Protein AF-A0A9N8EI18-F1 (afdb_monomer)

Radius of gyration: 153.75 Å; Cα contacts (8 Å, |Δi|>4): 184; chains: 1; bounding box: 258×106×403 Å

Organism: NCBI:txid568900

Solvent-accessible surface area (backbone atoms only — not comparable to full-atom values): 23886 Å² total; per-residue (Å²): 141,67,72,71,60,58,58,53,54,54,53,50,50,52,50,51,49,54,53,46,52,51,51,50,51,51,50,49,53,52,49,50,53,52,49,50,53,49,50,53,53,48,52,55,48,48,54,53,47,50,52,49,51,54,50,49,52,53,48,51,52,51,52,48,53,50,52,52,53,50,51,52,50,51,50,51,51,50,52,49,53,52,51,52,51,52,51,50,55,52,50,51,50,51,49,55,51,49,52,51,51,50,52,52,52,49,53,55,51,50,54,53,48,52,53,50,51,53,54,49,50,55,50,50,53,54,48,51,54,51,52,54,52,51,53,54,50,50,53,51,54,48,53,52,51,52,54,50,53,52,52,51,51,52,51,52,52,52,52,54,51,52,53,51,52,52,52,53,52,52,52,52,50,52,53,50,51,53,51,50,51,52,51,51,53,51,51,53,49,53,53,50,53,50,52,53,49,52,52,51,51,52,53,51,50,54,51,53,52,52,52,51,51,54,50,51,52,50,51,52,50,52,51,51,56,49,52,51,52,51,50,53,49,51,54,50,52,51,52,51,52,50,50,51,52,53,49,48,54,49,50,53,50,48,51,51,50,49,51,48,50,51,50,48,48,56,50,47,52,49,52,48,50,55,49,50,54,52,49,53,55,48,53,55,52,51,54,52,50,53,55,50,54,53,56,54,54,55,50,56,52,52,54,53,55,51,52,53,54,48,54,54,48,52,59,51,47,56,56,47,51,61,58,44,55,75,52,52,80,78,60,72,92,80,91,82,90,83,61,78,73,92,78,77,80,64,82,56,74,69,81,91,81,90,80,83,78,62,72,50,78,45,82,45,71,44,96,64,67,43,97,52,49,41,54,69,50,77,42,83,72,49,75,41,76,64,91,93,61,71,67,44,80,45,80,45,82,37,79,61,38,32,51,27,30,32,45,33,46,39,46,41,84,83,31,69,59,54,35,54,32,67,50,61,44,48,36,81,64,66,97,88,119

Secondary structure (DSSP, 8-state):
--HHHHHHHHHHHHHHHHHHHHHHHHHHHHHHHHHHHHHHHHHHHHHHHHHHHHHHHHHHHHHHHHHHHHHHHHHHHHHHHHHHHHHHHHHHHHHHHHHHHHHHHHHHHHHHHHHHHHHHHHHHHHHHHHHHHHHHHHHHHHHHHHHHHHHHHHHHHHHHHHHHHHHHHHHHHHHHHHHHHHHHHHHHHHHHHHHHHHHHHHHHHHHHHHHHHHHHHHHHHHHHHHHHHHHHHHHHHHHHHHHHHHHHHHHHHHHHHHHHHHHHHHHHHHHHHHHHHHHHHHHHHHHHHHHHHHHHHHHHHHHHHHHHHHHHHHHHHHHHHHHHHHHHTT--------B---------PPPP--SS--EEEEEEE-SS--SSPPEEEEEEEEEEE-TTS--EEEEEEES--SSEEEEEEEEETT--EEEEEEEEEEEPPPTT-

pLDDT: mean 79.52, std 17.43, range [28.81, 98.19]

Nearest PDB structures (foldseek):
  4q56-assembly1_A  TM=9.337E-01  e=4.011E-04  Cornu aspersum
  2ccv-assembly1_A  TM=9.362E-01  e=4.235E-04  Helix pomatia
  5x4a-assembly1_D  TM=9.048E-01  e=3.408E-04  Sclerophytum lochmodes
  2cgy-assembly1_A  TM=9.229E-01  e=5.557E-04  Helix pomatia
  2ce6-assembly1_A  TM=8.379E-01  e=4.985E-04  Helix pomatia

InterPro domains:
  IPR019019 H-type lectin domain [PF09458] (362-427)
  IPR037221 H-type lectin domain superfamily [G3DSA:2.60.40.2080] (345-428)
  IPR037221 H-type lectin domain superfamily [SSF141086] (358-427)

Mean predicted aligned error: 21.29 Å

Foldseek 3Di:
DPVVVVVVVVVVVVVVVVVVVVVVVVVVVVVVVVVVVVVVVVVVVVVVVVVVVVVVVVVVVVVVVVVVVVVVVVVVVVVVVVVVVVVVVVVVVVVVVVVVVVVVVVVVVVVVVVVVVVVVVVVVVVVVVVVVVVVVVVVVVVVVVVVVVVVVVVVVVVVVVVVVVVVVVVVVVVVVVVVVVVVVVVVVVVVVVVVVVVVVVVVVVVVVVVVVVVVVVVVVVVVVVVVVVVVVVVVVVVVVVVVVVVVVVVVVVVVVVVVVVVVVVVVVVVVVVVVVVVVVVVVVVVVVVVVVVVVVVVVVVVVVVVVVVVVVVVVVVVVVVVVVVVVVVPDDDDDDDDDDDDDDWDWDFDDDDDDDKDKDKDKDFDPAFAPFQWDKDKDWDDWAADPDDDWDWDWDWAPRGRTTTIIMIITPDPHDTRTTTMDMTTTHDDPPD

Sequence (433 aa):
MEMASLAKENEDLKKQIHETDRHVTQRIAALTEMFENHITSLEETDDNAAVKIAALAKEHEGLKLQTDSLKEADCDITMEMASLATENEDLKKQIHETDRHVTQSIAALTEMFENHITSLEETDDNAAVKIAALAKEHEGLKLQTDSLKEADSDVTMEMASLAKENEDLKAQMINLQEAHHNATSKIASLAGENKDMKMLIWAADQNATSKLVALAVEFKKQIANLQEADHDATLKITALVQEDEDLKLWADSLKEADHNTTRKLASLARGYEDLKEKTTGLQEGEQSTIALIAALGEMDAELKDEVAANSEKVNTLYKEVESLTSRMDDSERTVATFNTCHTPGIQVGAHKNRGLYQKTDVTILFEHHYLAPPKVFLSLQTIDQHTYQRQSVALSALDIGTHGFTLRFSQFDNGLYYSATAAWIAFPVHPDS

Structure (mmCIF, N/CA/C/O backbone):
data_AF-A0A9N8EI18-F1
#
_entry.id   AF-A0A9N8EI18-F1
#
loop_
_atom_site.group_PDB
_atom_site.id
_atom_site.type_symbol
_atom_site.label_atom_id
_atom_site.label_alt_id
_atom_site.label_comp_id
_atom_site.label_asym_id
_atom_site.label_entity_id
_atom_site.label_seq_id
_atom_site.pdbx_PDB_ins_code
_atom_site.Cartn_x
_atom_site.Cartn_y
_atom_site.Cartn_z
_atom_site.occupancy
_atom_site.B_iso_or_equiv
_atom_site.auth_seq_id
_atom_site.auth_comp_id
_atom_site.auth_asym_id
_atom_site.auth_atom_id
_atom_site.pdbx_PDB_model_num
ATOM 1 N N . MET A 1 1 ? 112.324 36.890 -205.398 1.00 52.47 1 MET A N 1
ATOM 2 C CA . MET A 1 1 ? 112.318 37.841 -204.260 1.00 52.47 1 MET A CA 1
ATOM 3 C C . MET A 1 1 ? 111.458 37.281 -203.115 1.00 52.47 1 MET A C 1
ATOM 5 O O . MET A 1 1 ? 110.677 38.001 -202.521 1.00 52.47 1 MET A O 1
ATOM 9 N N . GLU A 1 2 ? 111.601 35.982 -202.815 1.00 56.06 2 GLU A N 1
ATOM 10 C CA . GLU A 1 2 ? 110.661 35.176 -202.003 1.00 56.06 2 GLU A CA 1
ATOM 11 C C . GLU A 1 2 ? 111.326 34.643 -200.709 1.00 56.06 2 GLU A C 1
ATOM 13 O O . GLU A 1 2 ? 110.670 34.373 -199.712 1.00 56.06 2 GLU A O 1
ATOM 18 N N . MET A 1 3 ? 112.665 34.623 -200.661 1.00 59.84 3 MET A N 1
ATOM 19 C CA . MET A 1 3 ? 113.461 34.178 -199.504 1.00 59.84 3 MET A CA 1
ATOM 20 C C . MET A 1 3 ? 113.521 35.187 -198.341 1.00 59.84 3 MET A C 1
ATOM 22 O O . MET A 1 3 ? 113.823 34.805 -197.216 1.00 59.84 3 MET A O 1
ATOM 26 N N . ALA A 1 4 ? 113.215 36.468 -198.575 1.00 59.19 4 ALA A N 1
ATOM 27 C CA . ALA A 1 4 ? 113.257 37.493 -197.525 1.00 59.19 4 ALA A CA 1
ATOM 28 C C . ALA A 1 4 ? 112.028 37.465 -196.590 1.00 59.19 4 ALA A C 1
ATOM 30 O O . ALA A 1 4 ? 112.107 37.956 -195.469 1.00 59.19 4 ALA A O 1
ATOM 31 N N . SER A 1 5 ? 110.909 36.867 -197.020 1.00 58.12 5 SER A N 1
ATOM 32 C CA . SER A 1 5 ? 109.686 36.768 -196.207 1.00 58.12 5 SER A CA 1
ATOM 33 C C . SER A 1 5 ? 109.785 35.662 -195.150 1.00 58.12 5 SER A C 1
ATOM 35 O O . SER A 1 5 ? 109.411 35.868 -194.000 1.00 58.12 5 SER A O 1
ATOM 37 N N . LEU A 1 6 ? 110.371 34.517 -195.513 1.00 61.34 6 LEU A N 1
ATOM 38 C CA . LEU A 1 6 ? 110.517 33.355 -194.626 1.00 61.34 6 LEU A CA 1
ATOM 39 C C . LEU A 1 6 ? 111.516 33.585 -193.483 1.00 61.34 6 LEU A C 1
ATOM 41 O O . LEU A 1 6 ? 111.346 33.041 -192.395 1.00 61.34 6 LEU A O 1
ATOM 45 N N . ALA A 1 7 ? 112.547 34.409 -193.696 1.00 61.28 7 ALA A N 1
ATOM 46 C CA . ALA A 1 7 ? 113.502 34.744 -192.640 1.00 61.28 7 ALA A CA 1
ATOM 47 C C . ALA A 1 7 ? 112.846 35.548 -191.504 1.00 61.28 7 ALA A C 1
ATOM 49 O O . ALA A 1 7 ? 113.135 35.305 -190.335 1.00 61.28 7 ALA A O 1
ATOM 50 N N . LYS A 1 8 ? 111.922 36.454 -191.848 1.00 62.19 8 LYS A N 1
ATOM 51 C CA . LYS A 1 8 ? 111.201 37.276 -190.871 1.00 62.19 8 LYS A CA 1
ATOM 52 C C . LYS A 1 8 ? 110.207 36.451 -190.048 1.00 62.19 8 LYS A C 1
ATOM 54 O O . LYS A 1 8 ? 110.133 36.613 -188.837 1.00 62.19 8 LYS A O 1
ATOM 59 N N . GLU A 1 9 ? 109.511 35.514 -190.685 1.00 60.66 9 GLU A N 1
ATOM 60 C CA . GLU A 1 9 ? 108.559 34.621 -190.011 1.00 60.66 9 GLU A CA 1
ATOM 61 C C . GLU A 1 9 ? 109.246 33.684 -188.995 1.00 60.66 9 GLU A C 1
ATOM 63 O O . GLU A 1 9 ? 108.724 33.429 -187.911 1.00 60.66 9 GLU A O 1
ATOM 68 N N . ASN A 1 10 ? 110.468 33.234 -189.292 1.00 65.56 10 ASN A N 1
ATOM 69 C CA . ASN A 1 10 ? 111.245 32.376 -188.392 1.00 65.56 10 ASN A CA 1
ATOM 70 C C . ASN A 1 10 ? 111.773 33.133 -187.154 1.00 65.56 10 ASN A C 1
ATOM 72 O O . ASN A 1 10 ? 111.939 32.563 -186.073 1.00 65.56 10 ASN A O 1
ATOM 76 N N . GLU A 1 11 ? 112.026 34.435 -187.299 1.00 67.12 11 GLU A N 1
ATOM 77 C CA . GLU A 1 11 ? 112.444 35.299 -186.194 1.00 67.12 11 GLU A CA 1
ATOM 78 C C . GLU A 1 11 ? 111.272 35.617 -185.247 1.00 67.12 11 GLU A C 1
ATOM 80 O O . GLU A 1 11 ? 111.435 35.564 -184.024 1.00 67.12 11 GLU A O 1
ATOM 85 N N . ASP A 1 12 ? 110.069 35.821 -185.792 1.00 66.25 12 ASP A N 1
ATOM 86 C CA . ASP A 1 12 ? 108.846 35.999 -185.000 1.00 66.25 12 ASP A CA 1
ATOM 87 C C . ASP A 1 12 ? 108.451 34.715 -184.242 1.00 66.25 12 ASP A C 1
ATOM 89 O O . ASP A 1 12 ? 108.084 34.781 -183.065 1.00 66.25 12 ASP A O 1
ATOM 93 N N . LEU A 1 13 ? 108.625 33.533 -184.848 1.00 69.56 13 LEU A N 1
ATOM 94 C CA . LEU A 1 13 ? 108.415 32.245 -184.170 1.00 69.56 13 LEU A CA 1
ATOM 95 C C . LEU A 1 13 ? 109.391 32.026 -183.007 1.00 69.56 13 LEU A C 1
ATOM 97 O O . LEU A 1 13 ? 108.979 31.575 -181.939 1.00 69.56 13 LEU A O 1
ATOM 101 N N . LYS A 1 14 ? 110.672 32.389 -183.159 1.00 68.56 14 LYS A N 1
ATOM 102 C CA . LYS A 1 14 ? 111.638 32.325 -182.046 1.00 68.56 14 LYS A CA 1
ATOM 103 C C . LYS A 1 14 ? 111.237 33.228 -180.885 1.00 68.56 14 LYS A C 1
ATOM 105 O O . LYS A 1 14 ? 111.360 32.817 -179.731 1.00 68.56 14 LYS A O 1
ATOM 110 N N . LYS A 1 15 ? 110.728 34.428 -181.178 1.00 67.44 15 LYS A N 1
ATOM 111 C CA . LYS A 1 15 ? 110.176 35.322 -180.154 1.00 67.44 15 LYS A CA 1
ATOM 112 C C . LYS A 1 15 ? 108.965 34.711 -179.461 1.00 67.44 15 LYS A C 1
ATOM 114 O O . LYS A 1 15 ? 108.916 34.740 -178.237 1.00 67.44 15 LYS A O 1
ATOM 119 N N . GLN A 1 16 ? 108.035 34.111 -180.205 1.00 68.50 16 GLN A N 1
ATOM 120 C CA . GLN A 1 16 ? 106.894 33.413 -179.605 1.00 68.50 16 GLN A CA 1
ATOM 121 C C . GLN A 1 16 ? 107.319 32.230 -178.731 1.00 68.50 16 GLN A C 1
ATOM 123 O O . GLN A 1 16 ? 106.742 32.041 -177.662 1.00 68.50 16 GLN A O 1
ATOM 128 N N . ILE A 1 17 ? 108.336 31.462 -179.132 1.00 68.31 17 ILE A N 1
ATOM 129 C CA . ILE A 1 17 ? 108.858 30.349 -178.328 1.00 68.31 17 ILE A CA 1
ATOM 130 C C . ILE A 1 17 ? 109.473 30.868 -177.027 1.00 68.31 17 ILE A C 1
ATOM 132 O O . ILE A 1 17 ? 109.128 30.360 -175.967 1.00 68.31 17 ILE A O 1
ATOM 136 N N . HIS A 1 18 ? 110.317 31.904 -177.075 1.00 70.25 18 HIS A N 1
ATOM 137 C CA . HIS A 1 18 ? 110.87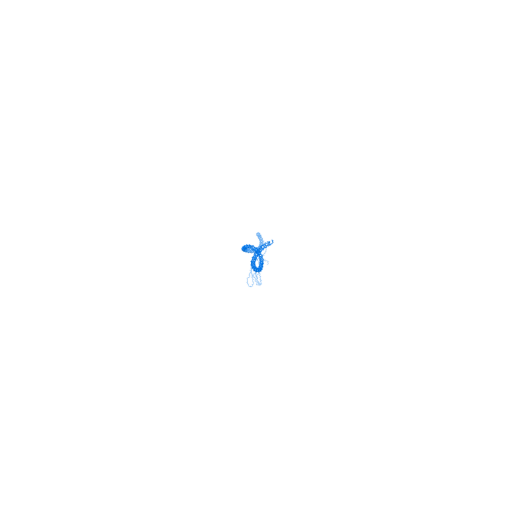9 32.506 -175.857 1.00 70.25 18 HIS A CA 1
ATOM 138 C C . HIS A 1 18 ? 109.806 33.101 -174.942 1.00 70.25 18 HIS A C 1
ATOM 140 O O . HIS A 1 18 ? 109.882 32.948 -173.725 1.00 70.25 18 HIS A O 1
ATOM 146 N N . GLU A 1 19 ? 108.783 33.735 -175.512 1.00 70.44 19 GLU A N 1
ATOM 147 C CA . GLU A 1 19 ? 107.669 34.280 -174.738 1.00 70.44 19 GLU A CA 1
ATOM 148 C C . GLU A 1 19 ? 106.834 33.163 -174.093 1.00 70.44 19 GLU A C 1
ATOM 150 O O . GLU A 1 19 ? 106.412 33.275 -172.940 1.00 70.44 19 GLU A O 1
ATOM 155 N N . THR A 1 20 ? 106.659 32.045 -174.801 1.00 72.69 20 THR A N 1
ATOM 156 C CA . THR A 1 20 ? 105.963 30.861 -174.287 1.00 72.69 20 THR A CA 1
ATOM 157 C C . THR A 1 20 ? 106.766 30.189 -173.177 1.00 72.69 20 THR A C 1
ATOM 159 O O . THR A 1 20 ? 106.198 29.900 -172.129 1.00 72.69 20 THR A O 1
ATOM 162 N N . ASP A 1 21 ? 108.078 30.013 -173.339 1.00 73.38 21 ASP A N 1
ATOM 163 C CA . ASP A 1 21 ? 108.954 29.442 -172.305 1.00 73.38 21 ASP A CA 1
ATOM 164 C C . ASP A 1 21 ? 108.992 30.321 -171.054 1.00 73.38 21 ASP A C 1
ATOM 166 O O . ASP A 1 21 ? 108.929 29.822 -169.928 1.00 73.38 21 ASP A O 1
ATOM 170 N N . ARG A 1 22 ? 109.008 31.647 -171.233 1.00 75.62 22 ARG A N 1
ATOM 171 C CA . ARG A 1 22 ? 108.892 32.607 -170.132 1.00 75.62 22 ARG A CA 1
ATOM 172 C C . ARG A 1 22 ? 107.564 32.433 -169.392 1.00 75.62 22 ARG A C 1
ATOM 174 O O . ARG A 1 22 ? 107.557 32.384 -168.163 1.00 75.62 22 ARG A O 1
ATOM 181 N N . HIS A 1 23 ? 106.454 32.285 -170.117 1.00 74.50 23 HIS A N 1
ATOM 182 C CA . HIS A 1 23 ? 105.137 32.039 -169.524 1.00 74.50 23 HIS A CA 1
ATOM 183 C C . HIS A 1 23 ? 105.023 30.670 -168.841 1.00 74.50 23 HIS A C 1
ATOM 185 O O . HIS A 1 23 ? 104.409 30.577 -167.778 1.00 74.50 23 HIS A O 1
ATOM 191 N N . VAL A 1 24 ? 105.612 29.616 -169.410 1.00 75.06 24 VAL A N 1
ATOM 192 C CA . VAL A 1 24 ? 105.650 28.276 -168.805 1.00 75.06 24 VAL A CA 1
ATOM 193 C C . VAL A 1 24 ? 106.490 28.300 -167.533 1.00 75.06 24 VAL A C 1
ATOM 195 O O . VAL A 1 24 ? 106.032 27.817 -166.504 1.00 75.06 24 VAL A O 1
ATOM 198 N N . THR A 1 25 ? 107.656 28.945 -167.564 1.00 74.25 25 THR A N 1
ATOM 199 C CA . THR A 1 25 ? 108.530 29.095 -166.392 1.00 74.25 25 THR A CA 1
ATOM 200 C C . THR A 1 25 ? 107.829 29.875 -165.279 1.00 74.25 25 THR A C 1
ATOM 202 O O . THR A 1 25 ? 107.842 29.447 -164.128 1.00 74.25 25 THR A O 1
ATOM 205 N N . GLN A 1 26 ? 107.138 30.972 -165.614 1.00 76.81 26 GLN A N 1
ATOM 206 C CA . GLN A 1 26 ? 106.331 31.724 -164.646 1.00 76.81 26 GLN A CA 1
ATOM 207 C C . GLN A 1 26 ? 105.159 30.900 -164.092 1.00 76.81 26 GLN A C 1
ATOM 209 O O . GLN A 1 26 ? 104.889 30.969 -162.897 1.00 76.81 26 GLN A O 1
ATOM 214 N N . ARG A 1 27 ? 104.481 30.089 -164.919 1.00 77.25 27 ARG A N 1
ATOM 215 C CA . ARG A 1 27 ? 103.408 29.192 -164.451 1.00 77.25 27 ARG A CA 1
ATOM 216 C C . ARG A 1 27 ? 103.930 28.085 -163.549 1.00 77.25 27 ARG A C 1
ATOM 218 O O . ARG A 1 27 ? 103.251 27.772 -162.582 1.00 77.25 27 ARG A O 1
ATOM 225 N N . ILE A 1 28 ? 105.092 27.505 -163.850 1.00 76.50 28 ILE A N 1
ATOM 226 C CA . ILE A 1 28 ? 105.723 26.493 -162.995 1.00 76.50 28 ILE A CA 1
ATOM 227 C C . ILE A 1 28 ? 106.097 27.119 -161.657 1.00 76.50 28 ILE A C 1
ATOM 229 O O . ILE A 1 28 ? 105.716 26.569 -160.638 1.00 76.50 28 ILE A O 1
ATOM 233 N N . ALA A 1 29 ? 106.749 28.286 -161.647 1.00 73.56 29 ALA A N 1
ATOM 234 C CA . ALA A 1 29 ? 107.087 28.978 -160.404 1.00 73.56 29 ALA A CA 1
ATOM 235 C C . ALA A 1 29 ? 105.838 29.288 -159.558 1.00 73.56 29 ALA A C 1
ATOM 237 O O . ALA A 1 29 ? 105.821 28.984 -158.371 1.00 73.56 29 ALA A O 1
ATOM 238 N N . ALA A 1 30 ? 104.767 29.792 -160.181 1.00 74.81 30 ALA A N 1
ATOM 239 C CA . ALA A 1 30 ? 103.502 30.047 -159.493 1.00 74.81 30 ALA A CA 1
ATOM 240 C C . ALA A 1 30 ? 102.826 28.759 -158.984 1.00 74.81 30 ALA A C 1
ATOM 242 O O . ALA A 1 30 ? 102.228 28.759 -157.913 1.00 74.81 30 ALA A O 1
ATOM 243 N N . LEU A 1 31 ? 102.915 27.652 -159.731 1.00 76.50 31 LEU A N 1
ATOM 244 C CA . LEU A 1 31 ? 102.426 26.343 -159.286 1.00 76.50 31 LEU A CA 1
ATOM 245 C C . LEU A 1 31 ? 103.245 25.808 -158.113 1.00 76.50 31 LEU A C 1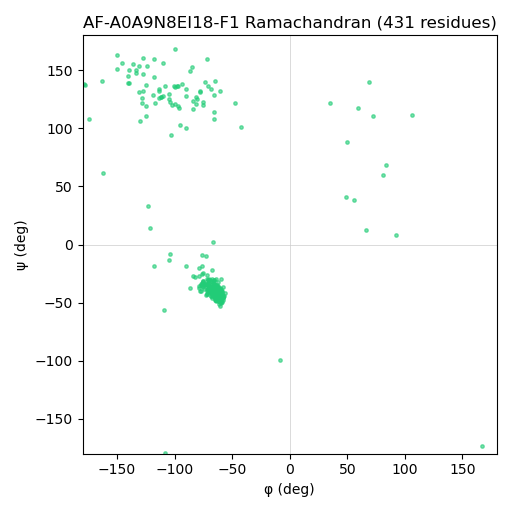
ATOM 247 O O . LEU A 1 31 ? 102.654 25.296 -157.170 1.00 76.50 31 LEU A O 1
ATOM 251 N N . THR A 1 32 ? 104.571 25.939 -158.154 1.00 76.88 32 THR A N 1
ATOM 252 C CA . THR A 1 32 ? 105.458 25.537 -157.059 1.00 76.88 32 THR A CA 1
ATOM 253 C C . THR A 1 32 ? 105.144 26.330 -155.799 1.00 76.88 32 THR A C 1
ATOM 255 O O . THR A 1 32 ? 104.912 25.723 -154.762 1.00 76.88 32 THR A O 1
ATOM 258 N N . GLU A 1 33 ? 105.027 27.655 -155.901 1.00 78.62 33 GLU A N 1
ATOM 259 C CA . GLU A 1 33 ? 104.658 28.515 -154.772 1.00 78.62 33 GLU A CA 1
ATOM 260 C C . GLU A 1 33 ? 103.260 28.171 -154.233 1.00 78.62 33 GLU A C 1
ATOM 262 O O . GLU A 1 33 ? 103.046 28.095 -153.026 1.00 78.62 33 GLU A O 1
ATOM 26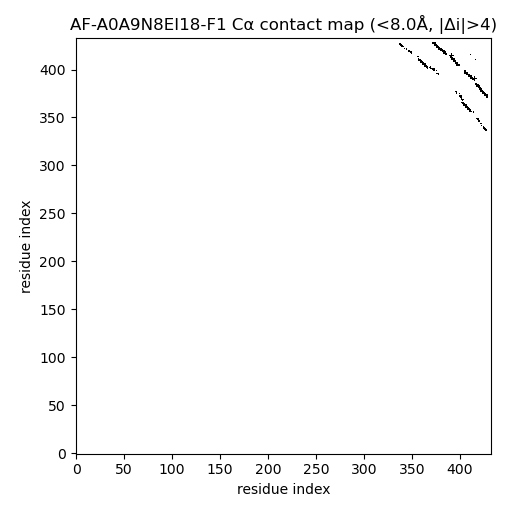7 N N . MET A 1 34 ? 102.297 27.888 -155.115 1.00 83.44 34 MET A N 1
ATOM 268 C CA . MET A 1 34 ? 100.963 27.448 -154.707 1.00 83.44 34 MET A CA 1
ATOM 269 C C . MET A 1 34 ? 100.994 26.087 -153.992 1.00 83.44 34 MET A C 1
ATOM 271 O O . MET A 1 34 ? 100.268 25.912 -153.018 1.00 83.44 34 MET A O 1
ATOM 275 N N . PHE A 1 35 ? 101.813 25.131 -154.444 1.00 80.75 35 PHE A N 1
ATOM 276 C CA . PHE A 1 35 ? 101.958 23.831 -153.783 1.00 80.75 35 PHE A CA 1
ATOM 277 C C . PHE A 1 35 ? 102.695 23.933 -152.453 1.00 80.75 35 PHE A C 1
ATOM 279 O O . PHE A 1 35 ? 102.251 23.303 -151.500 1.00 80.75 35 PHE A O 1
ATOM 286 N N . GLU A 1 36 ? 103.758 24.733 -152.363 1.00 77.94 36 GLU A N 1
ATOM 287 C CA . GLU A 1 36 ? 104.449 24.991 -151.097 1.00 77.94 36 GLU A CA 1
ATOM 288 C C . GLU A 1 36 ? 103.487 25.616 -150.091 1.00 77.94 36 GLU A C 1
ATOM 290 O O . GLU A 1 36 ? 103.308 25.050 -149.020 1.00 77.94 36 GLU A O 1
ATOM 295 N N . ASN A 1 37 ? 102.747 26.663 -150.474 1.00 75.94 37 ASN A N 1
ATOM 296 C CA . ASN A 1 37 ? 101.725 27.261 -149.611 1.00 75.94 37 ASN A CA 1
ATOM 297 C C . ASN A 1 37 ? 100.644 26.251 -149.183 1.00 75.94 37 ASN A C 1
ATOM 299 O O . ASN A 1 37 ? 100.164 26.298 -148.051 1.00 75.94 37 ASN A O 1
ATOM 303 N N . HIS A 1 38 ? 100.253 25.322 -150.062 1.00 80.00 38 HIS A N 1
ATOM 304 C CA . HIS A 1 38 ? 99.275 24.286 -149.722 1.00 80.00 38 HIS A CA 1
ATOM 305 C C . HIS A 1 38 ? 99.859 23.237 -148.764 1.00 80.00 38 HIS A C 1
ATOM 307 O O . HIS A 1 38 ? 99.156 22.802 -147.858 1.00 80.00 38 HIS A O 1
ATOM 313 N N . ILE A 1 39 ? 101.130 22.856 -148.931 1.00 80.25 39 ILE A N 1
ATOM 314 C CA . ILE A 1 39 ? 101.842 21.952 -148.017 1.00 80.25 39 ILE A CA 1
ATOM 315 C C . ILE A 1 39 ? 101.978 22.611 -146.646 1.00 80.25 39 ILE A C 1
ATOM 317 O O . ILE A 1 39 ? 101.595 21.993 -145.660 1.00 80.25 39 ILE A O 1
ATOM 321 N N . THR A 1 40 ? 102.411 23.873 -146.577 1.00 74.81 40 THR A N 1
ATOM 322 C CA . THR A 1 40 ? 102.530 24.592 -145.299 1.00 74.81 40 THR A CA 1
ATOM 323 C C . THR A 1 40 ? 101.168 24.734 -144.618 1.00 74.81 40 THR A C 1
ATOM 325 O O . THR A 1 40 ? 101.048 24.486 -143.424 1.00 74.81 40 THR A O 1
ATOM 328 N N . SER A 1 41 ? 100.107 25.036 -145.377 1.00 81.75 41 SER A N 1
ATOM 329 C CA . SER A 1 41 ? 98.742 25.060 -144.837 1.00 81.75 41 SER A CA 1
ATOM 330 C C . SER A 1 41 ? 98.280 23.686 -144.345 1.00 81.75 41 SER A C 1
ATOM 332 O O . SER A 1 41 ? 97.519 23.626 -143.383 1.00 81.75 41 SER A O 1
ATOM 334 N N . LEU A 1 42 ? 98.686 22.594 -144.998 1.00 80.94 42 LEU A N 1
ATOM 335 C CA . LEU A 1 42 ? 98.338 21.240 -144.573 1.00 80.94 42 LEU A CA 1
ATOM 336 C C . LEU A 1 42 ? 99.095 20.842 -143.303 1.00 80.94 42 LEU A C 1
ATOM 338 O O . LEU A 1 42 ? 98.473 20.308 -142.389 1.00 80.94 42 LEU A O 1
ATOM 342 N N . GLU A 1 43 ? 100.386 21.155 -143.210 1.00 80.25 43 GLU A N 1
ATOM 343 C CA . GLU A 1 43 ? 101.200 20.938 -142.008 1.00 80.25 43 GLU A CA 1
ATOM 344 C C . GLU A 1 43 ? 100.645 21.730 -140.818 1.00 80.25 43 GLU A C 1
ATOM 346 O O . GLU A 1 43 ? 100.419 21.156 -139.757 1.00 80.25 43 GLU A O 1
ATOM 351 N N . GLU A 1 44 ? 100.279 23.003 -141.009 1.00 78.75 44 GLU A N 1
ATOM 352 C CA . GLU A 1 44 ? 99.605 23.791 -139.968 1.00 78.75 44 GLU A CA 1
ATOM 353 C C . GLU A 1 44 ? 98.260 23.176 -139.550 1.00 78.75 44 GLU A C 1
ATOM 355 O O . GLU A 1 44 ? 97.892 23.210 -138.371 1.00 78.75 44 GLU A O 1
ATOM 360 N N . THR A 1 45 ? 97.499 22.599 -140.491 1.00 81.25 45 THR A N 1
ATOM 361 C CA . THR A 1 45 ? 96.244 21.914 -140.144 1.00 81.25 45 THR A CA 1
ATOM 362 C C . THR A 1 45 ? 96.467 20.597 -139.410 1.00 81.25 45 THR A C 1
ATOM 364 O O . THR A 1 45 ? 95.667 20.282 -138.526 1.00 81.25 45 THR A O 1
ATOM 367 N N . ASP A 1 46 ? 97.530 19.858 -139.728 1.00 84.62 46 ASP A N 1
ATOM 368 C CA . ASP A 1 46 ? 97.880 18.595 -139.073 1.00 84.62 46 ASP A CA 1
ATOM 369 C C . ASP A 1 46 ? 98.412 18.844 -137.657 1.00 84.62 46 ASP A C 1
ATOM 371 O O . ASP A 1 46 ? 97.929 18.239 -136.701 1.00 84.62 46 ASP A O 1
ATOM 375 N N . ASP A 1 47 ? 99.274 19.848 -137.481 1.00 83.06 47 ASP A N 1
ATOM 376 C CA . ASP A 1 47 ? 99.735 20.298 -136.166 1.00 83.06 47 ASP A CA 1
ATOM 377 C C . ASP A 1 47 ? 98.559 20.779 -135.300 1.00 83.06 47 ASP A C 1
ATOM 379 O O . ASP A 1 47 ? 98.437 20.418 -134.125 1.00 83.06 47 ASP A O 1
ATOM 383 N N . ASN A 1 48 ? 97.623 21.540 -135.877 1.00 85.19 48 ASN A N 1
ATOM 384 C CA . ASN A 1 48 ? 96.418 21.973 -135.168 1.00 85.19 48 ASN A CA 1
ATOM 385 C C . ASN A 1 48 ? 95.492 20.791 -134.817 1.00 85.19 48 ASN A C 1
ATOM 387 O O . ASN A 1 48 ? 94.879 20.770 -133.743 1.00 85.19 48 ASN A O 1
ATOM 391 N N . ALA A 1 49 ? 95.388 19.784 -135.690 1.00 84.38 49 ALA A N 1
ATOM 392 C CA . ALA A 1 49 ? 94.645 18.559 -135.410 1.00 84.38 49 ALA A CA 1
ATOM 393 C C . ALA A 1 49 ? 95.311 17.745 -134.292 1.00 84.38 49 ALA A C 1
ATOM 395 O O . ALA A 1 49 ? 94.622 17.315 -133.366 1.00 84.38 49 ALA A O 1
ATOM 396 N N . ALA A 1 50 ? 96.637 17.605 -134.311 1.00 84.69 50 ALA A N 1
ATOM 397 C CA . ALA A 1 50 ? 97.410 16.927 -133.278 1.00 84.69 50 ALA A CA 1
ATOM 398 C C . ALA A 1 50 ? 97.256 17.611 -131.910 1.00 84.69 50 ALA A C 1
ATOM 400 O O . ALA A 1 50 ? 96.997 16.937 -130.909 1.00 84.69 50 ALA A O 1
ATOM 401 N N . VAL A 1 51 ? 97.311 18.948 -131.862 1.00 86.75 51 VAL A N 1
ATOM 402 C CA . VAL A 1 51 ? 97.059 19.726 -130.636 1.00 86.75 51 VAL A CA 1
ATOM 403 C C . VAL A 1 51 ? 95.638 19.495 -130.113 1.00 86.75 51 VAL A C 1
ATOM 405 O O . VAL A 1 51 ? 95.456 19.276 -128.913 1.00 86.75 51 VAL A O 1
ATOM 408 N N . LYS A 1 52 ? 94.622 19.480 -130.987 1.00 89.31 52 LYS A N 1
ATOM 409 C CA . LYS A 1 52 ? 93.235 19.185 -130.585 1.00 89.31 52 LYS A CA 1
ATOM 410 C C . LYS A 1 52 ? 93.056 17.753 -130.094 1.00 89.31 52 LYS A C 1
ATOM 412 O O . LYS A 1 52 ? 92.373 17.550 -129.096 1.00 89.31 52 LYS A O 1
ATOM 417 N N . ILE A 1 53 ? 93.672 16.772 -130.750 1.00 88.88 53 ILE A N 1
ATOM 418 C CA . ILE A 1 53 ? 93.622 15.366 -130.327 1.00 88.88 53 ILE A CA 1
ATOM 419 C C . ILE A 1 53 ? 94.277 15.207 -128.953 1.00 88.88 53 ILE A C 1
ATOM 421 O O . ILE A 1 53 ? 93.704 14.561 -128.079 1.00 88.88 53 ILE A O 1
ATOM 425 N N . ALA A 1 54 ? 95.427 15.843 -128.720 1.00 85.94 54 ALA A N 1
ATOM 426 C CA . ALA A 1 54 ? 96.086 15.827 -127.418 1.00 85.94 54 ALA A CA 1
ATOM 427 C C . ALA A 1 54 ? 95.238 16.508 -126.326 1.00 85.94 54 ALA A C 1
ATOM 429 O O . ALA A 1 54 ? 95.144 15.995 -125.208 1.00 85.94 54 ALA A O 1
ATOM 430 N N . ALA A 1 55 ? 94.580 17.629 -126.644 1.00 87.44 55 ALA A N 1
ATOM 431 C CA . ALA A 1 55 ? 93.663 18.305 -125.727 1.00 87.44 55 ALA A CA 1
ATOM 432 C C . ALA A 1 55 ? 92.441 17.433 -125.383 1.00 87.44 55 ALA A C 1
ATOM 434 O O . ALA A 1 55 ? 92.115 17.283 -124.207 1.00 87.44 55 ALA A O 1
ATOM 435 N N . LEU A 1 56 ? 91.824 16.797 -126.384 1.00 89.88 56 LEU A N 1
ATOM 436 C CA . LEU A 1 56 ? 90.688 15.889 -126.203 1.00 89.88 56 LEU A CA 1
ATOM 437 C C . LEU A 1 56 ? 91.070 14.618 -125.440 1.00 89.88 56 LEU A C 1
ATOM 439 O O . LEU A 1 56 ? 90.300 14.155 -124.607 1.00 89.88 56 LEU A O 1
ATOM 443 N N . ALA A 1 57 ? 92.261 14.065 -125.668 1.00 89.50 57 ALA A N 1
ATOM 444 C CA . ALA A 1 57 ? 92.758 12.927 -124.898 1.00 89.50 57 ALA A CA 1
ATOM 445 C C . ALA A 1 57 ? 92.929 13.289 -123.414 1.00 89.50 57 ALA A C 1
ATOM 447 O O . ALA A 1 57 ? 92.575 12.504 -122.535 1.00 89.50 57 ALA A O 1
ATOM 448 N N . LYS A 1 58 ? 93.417 14.504 -123.128 1.00 89.56 58 LYS A N 1
ATOM 449 C CA . LYS A 1 58 ? 93.534 15.015 -121.759 1.00 89.56 58 LYS A CA 1
ATOM 450 C C . LYS A 1 58 ? 92.165 15.249 -121.111 1.00 89.56 58 LYS A C 1
ATOM 452 O O . LYS A 1 58 ? 91.998 14.939 -119.935 1.00 89.56 58 LYS A O 1
ATOM 457 N N . GLU A 1 59 ? 91.194 15.765 -121.861 1.00 91.00 59 GLU A N 1
ATOM 458 C CA . GLU A 1 59 ? 89.811 15.925 -121.397 1.00 91.00 59 GLU A CA 1
ATOM 459 C C . GLU A 1 59 ? 89.146 14.570 -121.129 1.00 91.00 59 GLU A C 1
ATOM 461 O O . GLU A 1 59 ? 88.553 14.382 -120.071 1.00 91.00 59 GLU A O 1
ATOM 466 N N . HIS A 1 60 ? 89.318 13.596 -122.026 1.00 92.06 60 HIS A N 1
ATOM 467 C CA . HIS A 1 60 ? 88.824 12.233 -121.847 1.00 92.06 60 HIS A CA 1
ATOM 468 C C . HIS A 1 60 ? 89.401 11.582 -120.586 1.00 92.06 60 HIS A C 1
ATOM 470 O O . HIS A 1 60 ? 88.659 10.963 -119.826 1.00 92.06 60 HIS A O 1
ATOM 476 N N . GLU A 1 61 ? 90.699 11.747 -120.317 1.00 91.00 61 GLU A N 1
ATOM 477 C CA . GLU A 1 61 ? 91.300 11.222 -119.087 1.00 91.00 61 GLU A CA 1
ATOM 478 C C . GLU A 1 61 ? 90.759 11.938 -117.837 1.00 91.00 61 GLU A C 1
ATOM 480 O O . GLU A 1 61 ? 90.484 11.292 -116.828 1.00 91.00 61 GLU A O 1
ATOM 485 N N . GLY A 1 62 ? 90.510 13.251 -117.913 1.00 91.94 62 GLY A N 1
ATOM 486 C CA . GLY A 1 62 ? 89.840 14.004 -116.847 1.00 91.94 62 GLY A CA 1
ATOM 487 C C . GLY A 1 62 ? 88.407 13.528 -116.579 1.00 91.94 62 GLY A C 1
ATOM 488 O O . GLY A 1 62 ? 88.034 13.311 -115.427 1.00 91.94 62 GLY A O 1
ATOM 489 N N . LEU A 1 63 ? 87.619 13.302 -117.634 1.00 92.88 63 LEU A N 1
ATOM 490 C CA . LEU A 1 63 ? 86.254 12.769 -117.545 1.00 92.88 63 LEU A CA 1
ATOM 491 C C . LEU A 1 63 ? 86.231 11.332 -117.021 1.00 92.88 63 LEU A C 1
ATOM 493 O O . LEU A 1 63 ? 85.333 10.959 -116.266 1.00 92.88 63 LEU A O 1
ATOM 497 N N . LYS A 1 64 ? 87.224 10.521 -117.385 1.00 93.00 64 LYS A N 1
ATOM 498 C CA . LYS A 1 64 ? 87.386 9.162 -116.871 1.00 93.00 64 LYS A CA 1
ATOM 499 C C . LYS A 1 64 ? 87.671 9.171 -115.371 1.00 93.00 64 LYS A C 1
ATOM 501 O O . LYS A 1 64 ? 86.982 8.476 -114.635 1.00 93.00 64 LYS A O 1
ATOM 506 N N . LEU A 1 65 ? 88.591 10.022 -114.910 1.00 90.81 65 LEU A N 1
ATOM 507 C CA . LEU A 1 65 ? 88.850 10.206 -113.478 1.00 90.81 65 LEU A CA 1
ATOM 508 C C . LEU A 1 65 ? 87.606 10.705 -112.726 1.00 90.81 65 LEU A C 1
ATOM 510 O O . LEU A 1 65 ? 87.313 10.209 -111.642 1.00 90.81 65 LEU A O 1
ATOM 514 N N . GLN A 1 66 ? 86.837 11.636 -113.305 1.00 92.81 66 GLN A N 1
ATOM 515 C CA . GLN A 1 66 ? 85.552 12.058 -112.730 1.00 92.81 66 GLN A CA 1
ATOM 516 C C . GLN A 1 66 ? 84.545 10.909 -112.667 1.00 92.81 66 GLN A C 1
ATOM 518 O O . GLN A 1 66 ? 83.850 10.759 -111.668 1.00 92.81 66 GLN A O 1
ATOM 523 N N . THR A 1 67 ? 84.476 10.083 -113.711 1.00 92.44 67 THR A N 1
ATOM 524 C CA . THR A 1 67 ? 83.585 8.919 -113.758 1.00 92.44 67 THR A CA 1
ATOM 525 C C . THR A 1 67 ? 83.955 7.897 -112.687 1.00 92.44 67 THR A C 1
ATOM 527 O O . THR A 1 67 ? 83.068 7.368 -112.022 1.00 92.44 67 THR A O 1
ATOM 530 N N . ASP A 1 68 ? 85.245 7.628 -112.496 1.00 91.88 68 ASP A N 1
ATOM 531 C CA . ASP A 1 68 ? 85.713 6.684 -111.482 1.00 91.88 68 ASP A CA 1
ATOM 532 C C . ASP A 1 68 ? 85.469 7.226 -110.063 1.00 91.88 68 ASP A C 1
ATOM 534 O O . ASP A 1 68 ? 84.945 6.498 -109.223 1.00 91.88 68 ASP A O 1
ATOM 538 N N . SER A 1 69 ? 85.708 8.521 -109.826 1.00 93.81 69 SER A N 1
ATOM 539 C CA . SER A 1 69 ? 85.376 9.177 -108.552 1.00 93.81 69 SER A CA 1
ATOM 540 C C . SER A 1 69 ? 83.869 9.185 -108.264 1.00 93.81 69 SER A C 1
ATOM 542 O O . SER A 1 69 ? 83.460 8.978 -107.124 1.00 93.81 69 SER A O 1
ATOM 544 N N . LEU A 1 70 ? 83.027 9.374 -109.285 1.00 93.81 70 LEU A N 1
ATOM 545 C CA . LEU A 1 70 ? 81.572 9.295 -109.135 1.00 93.81 70 LEU A CA 1
ATOM 546 C C . LEU A 1 70 ? 81.095 7.871 -108.837 1.00 93.81 70 LEU A C 1
ATOM 548 O O . LEU A 1 70 ? 80.168 7.709 -108.054 1.00 93.81 70 LEU A O 1
ATOM 552 N N . LYS A 1 71 ? 81.716 6.841 -109.424 1.00 94.06 71 LYS A N 1
ATOM 553 C CA . LYS A 1 71 ? 81.404 5.438 -109.099 1.00 94.06 71 LYS A CA 1
ATOM 554 C C . LYS A 1 71 ? 81.786 5.081 -107.670 1.00 94.06 71 LYS A C 1
ATOM 556 O O . LYS A 1 71 ? 81.061 4.332 -107.026 1.00 94.06 71 LYS A O 1
ATOM 561 N N . GLU A 1 72 ? 82.919 5.588 -107.195 1.00 93.44 72 GLU A N 1
ATOM 562 C CA . GLU A 1 72 ? 83.336 5.411 -105.805 1.00 93.44 72 GLU A CA 1
ATOM 563 C C . GLU A 1 72 ? 82.332 6.081 -104.860 1.00 93.44 72 GLU A C 1
ATOM 565 O O . GLU A 1 72 ? 81.799 5.419 -103.975 1.00 93.44 72 GLU A O 1
ATOM 570 N N . ALA A 1 73 ? 81.950 7.332 -105.140 1.00 94.06 73 ALA A N 1
ATOM 571 C CA . ALA A 1 73 ? 80.920 8.030 -104.375 1.00 94.06 73 ALA A CA 1
ATOM 572 C C . ALA A 1 73 ? 79.556 7.312 -104.408 1.00 94.06 73 ALA A C 1
ATOM 574 O O . ALA A 1 73 ? 78.883 7.234 -103.386 1.00 94.06 73 ALA A O 1
ATOM 575 N N . ASP A 1 74 ? 79.140 6.765 -105.554 1.00 94.38 74 ASP A N 1
ATOM 576 C CA . ASP A 1 74 ? 77.900 5.985 -105.678 1.00 94.38 74 ASP A CA 1
ATOM 577 C C . ASP A 1 74 ? 77.959 4.685 -104.860 1.00 94.38 74 ASP A C 1
ATOM 579 O O . ASP A 1 74 ? 76.981 4.303 -104.214 1.00 94.38 74 ASP A O 1
ATOM 583 N N . CYS A 1 75 ? 79.124 4.030 -104.818 1.00 93.00 75 CYS A N 1
ATOM 584 C CA . CYS A 1 75 ? 79.355 2.865 -103.970 1.00 93.00 75 CYS A CA 1
ATOM 585 C C . CYS A 1 75 ? 79.264 3.226 -102.480 1.00 93.00 75 CYS A C 1
ATOM 587 O O . CYS A 1 75 ? 78.578 2.525 -101.733 1.00 93.00 75 CYS A O 1
ATOM 589 N N . ASP A 1 76 ? 79.891 4.326 -102.059 1.00 94.94 76 ASP A N 1
ATOM 590 C CA . ASP A 1 76 ? 79.842 4.808 -100.674 1.00 94.94 76 ASP A CA 1
ATOM 591 C C . ASP A 1 76 ? 78.412 5.179 -100.262 1.00 94.94 76 ASP A C 1
ATOM 593 O O . ASP A 1 76 ? 77.916 4.709 -99.236 1.00 94.94 76 ASP A O 1
ATOM 597 N N . ILE A 1 77 ? 77.704 5.932 -101.110 1.00 95.81 77 ILE A N 1
ATOM 598 C CA . ILE A 1 77 ? 76.293 6.290 -100.913 1.00 95.81 77 ILE A CA 1
ATOM 599 C C . ILE A 1 77 ? 75.423 5.030 -100.827 1.00 95.81 77 ILE A C 1
ATOM 601 O O . ILE A 1 77 ? 74.521 4.945 -99.991 1.00 95.81 77 ILE A O 1
ATOM 605 N N . THR A 1 78 ? 75.688 4.027 -101.666 1.00 94.88 78 THR A N 1
ATOM 606 C CA . THR A 1 78 ? 74.956 2.754 -101.643 1.00 94.88 78 THR A CA 1
ATOM 607 C C . THR A 1 78 ? 75.193 1.998 -100.335 1.00 94.88 78 THR A C 1
ATOM 609 O O . THR A 1 78 ? 74.240 1.468 -99.757 1.00 94.88 78 THR A O 1
ATOM 612 N N . MET A 1 79 ? 76.431 1.961 -99.834 1.00 93.81 79 MET A N 1
ATOM 613 C CA . MET A 1 79 ? 76.744 1.341 -98.542 1.00 93.81 79 MET A CA 1
ATOM 614 C C . MET A 1 79 ? 76.098 2.094 -97.373 1.00 93.81 79 MET A C 1
ATOM 616 O O . MET A 1 79 ? 75.540 1.456 -96.478 1.00 93.81 79 MET A O 1
ATOM 620 N N . GLU A 1 80 ? 76.106 3.428 -97.394 1.00 95.62 80 GLU A N 1
ATOM 621 C CA . GLU A 1 80 ? 75.459 4.254 -96.371 1.00 95.62 80 GLU A CA 1
ATOM 622 C C . GLU A 1 80 ? 73.937 4.054 -96.371 1.00 95.62 80 GLU A C 1
ATOM 624 O O . GLU A 1 80 ? 73.347 3.814 -95.318 1.00 95.62 80 GLU A O 1
ATOM 629 N N . MET A 1 81 ? 73.295 4.031 -97.545 1.00 95.06 81 MET A N 1
ATOM 630 C CA . MET A 1 81 ? 71.865 3.725 -97.665 1.00 95.06 81 MET A CA 1
ATOM 631 C C . MET A 1 81 ? 71.522 2.325 -97.148 1.00 95.06 81 MET A C 1
ATOM 633 O O . MET A 1 81 ? 70.498 2.157 -96.485 1.00 95.06 81 MET A O 1
ATOM 637 N N . ALA A 1 82 ? 72.363 1.322 -97.416 1.00 93.56 82 ALA A N 1
ATOM 638 C CA . ALA A 1 82 ? 72.168 -0.024 -96.884 1.00 93.56 82 ALA A CA 1
ATOM 639 C C . ALA A 1 82 ? 72.289 -0.049 -95.350 1.00 93.56 82 ALA A C 1
ATOM 641 O O . ALA A 1 82 ? 71.438 -0.640 -94.684 1.00 93.56 82 ALA A O 1
ATOM 642 N N . SER A 1 83 ? 73.286 0.645 -94.789 1.00 95.38 83 SER A N 1
ATOM 643 C CA . SER A 1 83 ? 73.455 0.794 -93.338 1.00 95.38 83 SER A CA 1
ATOM 644 C C . SER A 1 83 ? 72.247 1.490 -92.700 1.00 95.38 83 SER A C 1
ATOM 646 O O . SER A 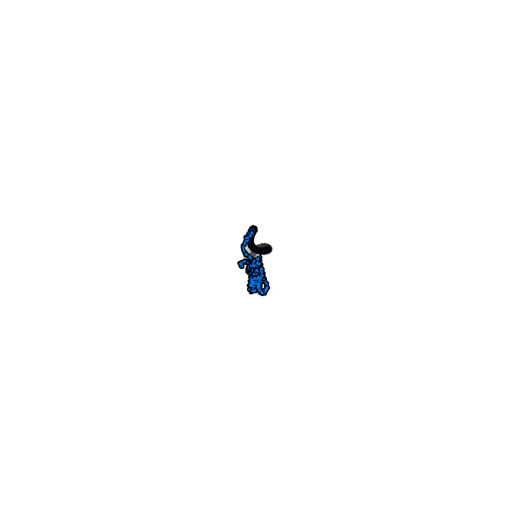1 83 ? 71.666 0.977 -91.743 1.00 95.38 83 SER A O 1
ATOM 648 N N . LEU A 1 84 ? 71.793 2.606 -93.275 1.00 96.19 84 LEU A N 1
ATOM 649 C CA . LEU A 1 84 ? 70.612 3.337 -92.810 1.00 96.19 84 LEU A CA 1
ATOM 650 C C . LEU A 1 84 ? 69.328 2.507 -92.936 1.00 96.19 84 LEU A C 1
ATOM 652 O O . LEU A 1 84 ? 68.442 2.600 -92.088 1.00 96.19 84 LEU A O 1
ATOM 656 N N . ALA A 1 85 ? 69.199 1.678 -93.973 1.00 95.06 85 ALA A N 1
ATOM 657 C CA . ALA A 1 85 ? 68.070 0.762 -94.106 1.00 95.06 85 ALA A CA 1
ATOM 658 C C . ALA A 1 85 ? 68.073 -0.292 -92.988 1.00 95.06 85 ALA A C 1
ATOM 660 O O . ALA A 1 85 ? 67.023 -0.554 -92.400 1.00 95.06 85 ALA A O 1
ATOM 661 N N . THR A 1 86 ? 69.241 -0.852 -92.655 1.00 95.06 86 THR A N 1
ATOM 662 C CA . THR A 1 86 ? 69.361 -1.797 -91.534 1.00 95.06 86 THR A CA 1
ATOM 663 C C . THR A 1 86 ? 69.064 -1.140 -90.188 1.00 95.06 86 THR A C 1
ATOM 665 O O . THR A 1 86 ? 68.290 -1.691 -89.408 1.00 95.06 86 THR A O 1
ATOM 668 N N . GLU A 1 87 ? 69.576 0.070 -89.950 1.00 96.25 87 GLU A N 1
ATOM 669 C CA . GLU A 1 87 ? 69.307 0.832 -88.728 1.00 96.25 87 GLU A CA 1
ATOM 670 C C . GLU A 1 87 ? 67.813 1.160 -88.585 1.00 96.25 87 GLU A C 1
ATOM 672 O O . GLU A 1 87 ? 67.236 0.972 -87.516 1.00 96.25 87 GLU A O 1
ATOM 677 N N . ASN A 1 88 ? 67.145 1.556 -89.674 1.00 94.94 88 ASN A N 1
ATOM 678 C CA . ASN A 1 88 ? 65.703 1.809 -89.672 1.00 94.94 88 ASN A CA 1
ATOM 679 C C . ASN A 1 88 ? 64.875 0.560 -89.343 1.00 94.94 88 ASN A C 1
ATOM 681 O O . ASN A 1 88 ? 63.878 0.658 -88.626 1.00 94.94 88 ASN A O 1
ATOM 685 N N . GLU A 1 89 ? 65.253 -0.611 -89.856 1.00 95.88 89 GLU A N 1
ATOM 686 C CA . GLU A 1 89 ? 64.560 -1.860 -89.526 1.00 95.88 89 GLU A CA 1
ATOM 687 C C . GLU A 1 89 ? 64.749 -2.253 -88.056 1.00 95.88 89 GLU A C 1
ATOM 689 O O . GLU A 1 89 ? 63.801 -2.708 -87.411 1.00 95.88 89 GLU A O 1
ATOM 694 N N . ASP A 1 90 ? 65.931 -2.027 -87.486 1.00 96.06 90 ASP A N 1
ATOM 695 C CA . ASP A 1 90 ? 66.164 -2.285 -86.065 1.00 96.06 90 ASP A CA 1
ATOM 696 C C . ASP A 1 90 ? 65.448 -1.269 -85.163 1.00 96.06 90 ASP A C 1
ATOM 698 O O . ASP A 1 90 ? 64.845 -1.667 -84.162 1.00 96.06 90 ASP A O 1
ATOM 702 N N . LEU A 1 91 ? 65.398 0.012 -85.546 1.00 96.62 91 LEU A N 1
ATOM 703 C CA . LEU A 1 91 ? 64.596 1.027 -84.855 1.00 96.62 91 LEU A CA 1
ATOM 704 C C . LEU A 1 91 ? 63.101 0.683 -84.876 1.00 96.62 91 LEU A C 1
ATOM 706 O O . LEU A 1 91 ? 62.442 0.769 -83.840 1.00 96.62 91 LEU A O 1
ATOM 710 N N . LYS A 1 92 ? 62.558 0.217 -86.010 1.00 96.31 92 LYS A N 1
ATOM 711 C CA . LYS A 1 92 ? 61.161 -0.254 -86.083 1.00 96.31 92 LYS A CA 1
ATOM 712 C C . LYS A 1 92 ? 60.892 -1.399 -85.110 1.00 96.31 92 LYS A C 1
ATOM 714 O O . LYS A 1 92 ? 59.869 -1.384 -84.425 1.00 96.31 92 LYS A O 1
ATOM 719 N N . LYS A 1 93 ? 61.799 -2.379 -85.012 1.00 95.31 93 LYS A N 1
ATOM 720 C CA . LYS A 1 93 ? 61.665 -3.478 -84.039 1.00 95.31 93 LYS A CA 1
ATOM 721 C C . LYS A 1 93 ? 61.678 -2.959 -82.603 1.00 95.31 93 LYS A C 1
ATOM 723 O O . LYS A 1 93 ? 60.844 -3.387 -81.811 1.00 95.31 93 LYS A O 1
ATOM 728 N N . GLN A 1 94 ? 62.581 -2.033 -82.271 1.00 96.31 94 GLN A N 1
ATOM 729 C CA . GLN A 1 94 ? 62.647 -1.433 -80.933 1.00 96.31 94 GLN A CA 1
ATOM 730 C C . GLN A 1 94 ? 61.372 -0.656 -80.582 1.00 96.31 94 GLN A C 1
ATOM 732 O O . GLN A 1 94 ? 60.888 -0.767 -79.455 1.00 96.31 94 GLN A O 1
ATOM 737 N N . ILE A 1 95 ? 60.801 0.081 -81.540 1.00 95.94 95 ILE A N 1
ATOM 738 C CA . ILE A 1 95 ? 59.518 0.776 -81.369 1.00 95.94 95 ILE A CA 1
ATOM 739 C C . ILE A 1 95 ? 58.407 -0.236 -81.088 1.00 95.94 95 ILE A C 1
ATOM 741 O O . ILE A 1 95 ? 57.721 -0.109 -80.080 1.00 95.94 95 ILE A O 1
ATOM 745 N N . HIS A 1 96 ? 58.272 -1.283 -81.908 1.00 95.62 96 HIS A N 1
ATOM 746 C CA . HIS A 1 96 ? 57.242 -2.305 -81.701 1.00 95.62 96 HIS A CA 1
ATOM 747 C C . HIS A 1 96 ? 57.371 -3.027 -80.358 1.00 95.62 96 HIS A C 1
ATOM 749 O O . HIS A 1 96 ? 56.366 -3.307 -79.706 1.00 95.62 96 HIS A O 1
ATOM 755 N N . GLU A 1 97 ? 58.596 -3.312 -79.927 1.00 96.31 97 GLU A N 1
ATOM 756 C CA . GLU A 1 97 ? 58.850 -3.945 -78.638 1.00 96.31 97 GLU A CA 1
ATOM 757 C C . GLU A 1 97 ? 58.506 -3.010 -77.472 1.00 96.31 97 GLU A C 1
ATOM 759 O O . GLU A 1 97 ? 57.872 -3.425 -76.499 1.00 96.31 97 GLU A O 1
ATOM 764 N N . THR A 1 98 ? 58.848 -1.726 -77.598 1.00 96.12 98 THR A N 1
ATOM 765 C CA . THR A 1 98 ? 58.485 -0.694 -76.622 1.00 96.12 98 THR A CA 1
ATOM 766 C C . THR A 1 98 ? 56.969 -0.529 -76.541 1.00 96.12 98 THR A C 1
ATOM 768 O O . THR A 1 98 ? 56.416 -0.583 -75.446 1.00 96.12 98 THR A O 1
ATOM 771 N N . ASP A 1 99 ? 56.277 -0.423 -77.676 1.00 97.19 99 ASP A N 1
ATOM 772 C CA . ASP A 1 99 ? 54.815 -0.322 -77.738 1.00 97.19 99 ASP A CA 1
ATOM 773 C C . ASP A 1 99 ? 54.143 -1.538 -77.102 1.00 97.19 99 ASP A C 1
ATOM 775 O O . ASP A 1 99 ? 53.187 -1.404 -76.332 1.00 97.19 99 ASP A O 1
ATOM 779 N N . ARG A 1 100 ? 54.671 -2.738 -77.365 1.00 96.00 100 ARG A N 1
ATOM 780 C CA . ARG A 1 100 ? 54.196 -3.975 -76.745 1.00 96.00 100 ARG A CA 1
ATOM 781 C C . ARG A 1 100 ? 54.363 -3.928 -75.225 1.00 96.00 100 ARG A C 1
ATOM 783 O O . ARG A 1 100 ? 53.418 -4.247 -74.504 1.00 96.00 100 ARG A O 1
ATOM 790 N N . HIS A 1 101 ? 55.530 -3.515 -74.730 1.00 95.94 101 HIS A N 1
ATOM 791 C CA . HIS A 1 101 ? 55.798 -3.393 -73.295 1.00 95.94 101 HIS A CA 1
ATOM 792 C C . HIS A 1 101 ? 54.944 -2.325 -72.610 1.00 95.94 101 HIS A C 1
ATOM 794 O O . HIS A 1 101 ? 54.443 -2.563 -71.507 1.00 95.94 101 HIS A O 1
ATOM 800 N N . VAL A 1 102 ? 54.737 -1.179 -73.261 1.00 96.38 102 VAL A N 1
ATOM 801 C CA . VAL A 1 102 ? 53.864 -0.108 -72.768 1.00 96.38 102 VAL A CA 1
ATOM 802 C C . VAL A 1 102 ? 52.423 -0.604 -72.712 1.00 96.38 102 VAL A C 1
ATOM 804 O O . VAL A 1 102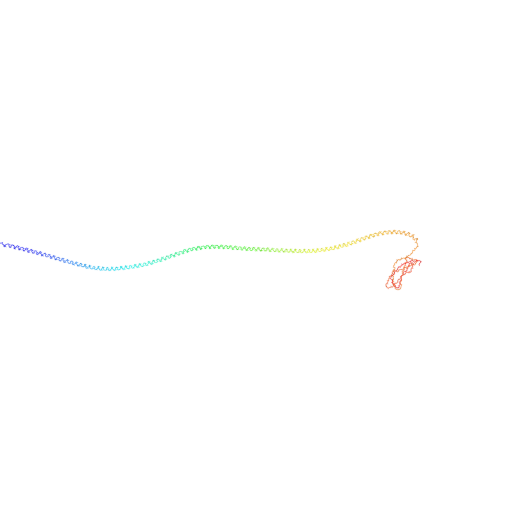 ? 51.777 -0.469 -71.678 1.00 96.38 102 VAL A O 1
ATOM 807 N N . THR A 1 103 ? 51.943 -1.267 -73.765 1.00 95.75 103 THR A N 1
ATOM 808 C CA . THR A 1 103 ? 50.582 -1.823 -73.820 1.00 95.75 103 THR A CA 1
ATOM 809 C C . THR A 1 103 ? 50.351 -2.857 -72.718 1.00 95.75 103 THR A C 1
ATOM 811 O O . THR A 1 103 ? 49.336 -2.806 -72.028 1.00 95.75 103 THR A O 1
ATOM 814 N N . GLN A 1 104 ? 51.305 -3.768 -72.502 1.00 95.88 104 GLN A N 1
ATOM 815 C CA . GLN A 1 104 ? 51.221 -4.764 -71.429 1.00 95.88 104 GLN A CA 1
ATOM 816 C C . GLN A 1 104 ? 51.242 -4.122 -70.037 1.00 95.88 104 GLN A C 1
ATOM 818 O O . GLN A 1 104 ? 50.459 -4.511 -69.175 1.00 95.88 104 GLN A O 1
ATOM 823 N N . SER A 1 105 ? 52.102 -3.121 -69.827 1.00 96.38 105 SER A N 1
ATOM 824 C CA . SER A 1 105 ? 52.173 -2.381 -68.559 1.00 96.38 105 SER A CA 1
ATOM 825 C C . SER A 1 105 ? 50.877 -1.626 -68.267 1.00 96.38 105 SER A C 1
ATOM 827 O O . SER A 1 105 ? 50.396 -1.658 -67.137 1.00 96.38 105 SER A O 1
ATOM 829 N N . ILE A 1 106 ? 50.291 -0.980 -69.282 1.00 96.88 106 ILE A N 1
ATOM 830 C CA . ILE A 1 106 ? 49.003 -0.289 -69.162 1.00 96.88 106 ILE A CA 1
ATOM 831 C C . ILE A 1 106 ? 47.901 -1.289 -68.817 1.00 96.88 106 ILE A C 1
ATOM 833 O O . ILE A 1 106 ? 47.179 -1.053 -67.858 1.00 96.88 106 ILE A O 1
ATOM 837 N N . ALA A 1 107 ? 47.805 -2.417 -69.526 1.00 94.56 107 ALA A N 1
ATOM 838 C CA . ALA A 1 107 ? 46.787 -3.431 -69.253 1.00 94.56 107 ALA A CA 1
ATOM 839 C C . ALA A 1 107 ? 46.881 -3.979 -67.817 1.00 94.56 107 ALA A C 1
ATOM 841 O O . ALA A 1 107 ? 45.870 -4.051 -67.123 1.00 94.56 107 ALA A O 1
ATOM 842 N N . ALA A 1 108 ? 48.093 -4.288 -67.345 1.00 94.94 108 ALA A N 1
ATOM 843 C CA . ALA A 1 108 ? 48.312 -4.764 -65.979 1.00 94.94 108 ALA A CA 1
ATOM 844 C C . ALA A 1 108 ? 47.961 -3.702 -64.921 1.00 94.94 108 ALA A C 1
ATOM 846 O O . ALA A 1 108 ? 47.397 -4.026 -63.877 1.00 94.94 108 ALA A O 1
ATOM 847 N N . LEU A 1 109 ? 48.275 -2.427 -65.180 1.00 95.62 109 LEU A N 1
ATOM 848 C CA . LEU A 1 109 ? 47.880 -1.321 -64.303 1.00 95.62 109 LEU A CA 1
ATOM 849 C C . LEU A 1 109 ? 46.362 -1.127 -64.285 1.00 95.62 109 LEU A C 1
ATOM 851 O O . LEU A 1 109 ? 45.797 -0.932 -63.213 1.00 95.62 109 LEU A O 1
ATOM 855 N N . THR A 1 110 ? 45.701 -1.202 -65.441 1.00 96.38 110 THR A N 1
ATOM 856 C CA . THR A 1 110 ? 44.240 -1.121 -65.545 1.00 96.38 110 THR A CA 1
ATOM 857 C C . THR A 1 110 ? 43.577 -2.227 -64.733 1.00 96.38 110 THR A C 1
ATOM 859 O O . THR A 1 110 ? 42.739 -1.924 -63.891 1.00 96.38 110 THR A O 1
ATOM 862 N N . GLU A 1 111 ? 44.014 -3.477 -64.896 1.00 96.25 111 GLU A N 1
ATOM 863 C CA . GLU A 1 111 ? 43.492 -4.612 -64.128 1.00 96.25 111 GLU A CA 1
ATOM 864 C C . GLU A 1 111 ? 43.718 -4.429 -62.616 1.00 96.25 111 GLU A C 1
ATOM 866 O O . GLU A 1 111 ? 42.827 -4.678 -61.803 1.00 96.25 111 GLU A O 1
ATOM 871 N N . MET A 1 112 ? 44.895 -3.939 -62.213 1.00 97.31 112 MET A N 1
ATOM 872 C CA . MET A 1 112 ? 45.186 -3.651 -60.807 1.00 97.31 112 MET A CA 1
ATOM 873 C C . MET A 1 112 ? 44.253 -2.576 -60.231 1.00 97.31 112 MET A C 1
ATOM 875 O O . MET A 1 112 ? 43.765 -2.732 -59.109 1.00 97.31 112 MET A O 1
ATOM 879 N N . PHE A 1 113 ? 43.987 -1.503 -60.981 1.00 97.19 113 PHE A N 1
ATOM 880 C CA . PHE A 1 113 ? 43.078 -0.443 -60.545 1.00 97.19 113 PHE A CA 1
ATOM 881 C C . PHE A 1 113 ? 41.619 -0.897 -60.511 1.00 97.19 113 PHE A C 1
ATOM 883 O O . PHE A 1 113 ? 40.937 -0.583 -59.542 1.00 97.19 113 PHE A O 1
ATOM 890 N N . GLU A 1 114 ? 41.149 -1.663 -61.495 1.00 96.44 114 GLU A N 1
ATOM 891 C CA . GLU A 1 114 ? 39.789 -2.224 -61.502 1.00 96.44 114 GLU A CA 1
ATOM 892 C C . GLU A 1 114 ? 39.552 -3.136 -60.293 1.00 96.44 114 GLU A C 1
ATOM 894 O O . GLU A 1 114 ? 38.546 -2.998 -59.592 1.00 96.44 114 GLU A O 1
ATOM 899 N N . ASN A 1 115 ? 40.520 -4.000 -59.977 1.00 95.00 115 ASN A N 1
ATOM 900 C CA . ASN A 1 115 ? 40.462 -4.847 -58.787 1.00 95.00 115 ASN A CA 1
ATOM 901 C C . ASN A 1 115 ? 40.447 -4.021 -57.490 1.00 95.00 115 ASN A C 1
ATOM 903 O O . ASN A 1 115 ? 39.701 -4.335 -56.561 1.00 95.00 115 ASN A O 1
ATOM 907 N N . HIS A 1 116 ? 41.246 -2.950 -57.413 1.00 96.56 116 HIS A N 1
ATOM 908 C CA . HIS A 1 116 ? 41.258 -2.080 -56.236 1.00 96.56 116 HIS A CA 1
ATOM 909 C C . HIS A 1 116 ? 39.948 -1.299 -56.075 1.00 96.56 116 HIS A C 1
ATOM 911 O O . HIS A 1 116 ? 39.440 -1.207 -54.961 1.00 96.56 116 HIS A O 1
ATOM 917 N N . ILE A 1 117 ? 39.380 -0.786 -57.172 1.00 97.44 117 ILE A N 1
ATOM 918 C CA . ILE A 1 117 ? 38.081 -0.100 -57.180 1.00 97.44 117 ILE A CA 1
ATOM 919 C C . ILE A 1 117 ? 36.985 -1.052 -56.704 1.00 97.44 117 ILE A C 1
ATOM 921 O O . ILE A 1 117 ? 36.271 -0.710 -55.770 1.00 97.44 117 ILE A O 1
ATOM 925 N N . THR A 1 118 ? 36.925 -2.266 -57.256 1.00 95.44 118 THR A N 1
ATOM 926 C CA . THR A 1 118 ? 35.925 -3.272 -56.861 1.00 95.44 118 THR A CA 1
ATOM 927 C C . THR A 1 118 ? 36.033 -3.602 -55.370 1.00 95.44 118 THR A C 1
ATOM 929 O O . THR A 1 118 ? 35.037 -3.619 -54.652 1.00 95.44 118 THR A O 1
ATOM 932 N N . SER A 1 119 ? 37.256 -3.797 -54.861 1.00 96.38 119 SER A N 1
ATOM 933 C CA . SER A 1 119 ? 37.474 -4.042 -53.432 1.00 96.38 119 SER A CA 1
ATOM 934 C C . SER A 1 119 ? 37.056 -2.852 -52.562 1.00 96.38 119 SER A C 1
ATOM 936 O O . SER A 1 119 ? 36.554 -3.065 -51.460 1.00 96.38 119 SER A O 1
ATOM 938 N N . LEU A 1 120 ? 37.265 -1.615 -53.022 1.00 96.00 120 LEU A N 1
ATOM 939 C CA . LEU A 1 120 ? 36.820 -0.424 -52.302 1.00 96.00 120 LEU A CA 1
ATOM 940 C C . LEU A 1 120 ? 35.293 -0.314 -52.287 1.00 96.00 120 LEU A C 1
ATOM 942 O O . LEU A 1 120 ? 34.734 -0.067 -51.221 1.00 96.00 120 LEU A O 1
ATOM 946 N N . GLU A 1 121 ? 34.627 -0.554 -53.416 1.00 95.69 121 GLU A N 1
ATOM 947 C CA . GLU A 1 121 ? 33.162 -0.565 -53.518 1.00 95.69 121 GLU A CA 1
ATOM 948 C C . GLU A 1 121 ? 32.547 -1.599 -52.563 1.00 95.69 121 GLU A C 1
ATOM 950 O O . GLU A 1 121 ? 31.671 -1.257 -51.771 1.00 95.69 121 GLU A O 1
ATOM 955 N N . GLU A 1 122 ? 33.084 -2.823 -52.514 1.00 95.25 122 GLU A N 1
ATOM 956 C CA . GLU A 1 122 ? 32.633 -3.844 -51.556 1.00 95.25 122 GLU A CA 1
ATOM 957 C C . GLU A 1 122 ? 32.810 -3.403 -50.092 1.00 95.25 122 GLU A C 1
ATOM 959 O O . GLU A 1 122 ? 31.968 -3.688 -49.230 1.00 95.25 122 GLU A O 1
ATOM 964 N N . THR A 1 123 ? 33.912 -2.711 -49.776 1.00 95.25 123 THR A N 1
ATOM 965 C CA . THR A 1 123 ? 34.126 -2.195 -48.417 1.00 95.25 123 THR A CA 1
ATOM 966 C C . THR A 1 123 ? 33.182 -1.052 -48.066 1.00 95.25 123 THR A C 1
ATOM 968 O O . THR A 1 123 ? 32.734 -0.996 -46.917 1.00 95.25 123 THR A O 1
ATOM 971 N N . ASP A 1 124 ? 32.859 -0.183 -49.026 1.00 95.56 124 ASP A N 1
ATOM 972 C CA . ASP A 1 124 ? 31.924 0.929 -48.850 1.00 95.56 124 ASP A CA 1
ATOM 973 C C . ASP A 1 124 ? 30.498 0.410 -48.641 1.00 95.56 124 ASP A C 1
ATOM 975 O O . ASP A 1 124 ? 29.852 0.760 -47.652 1.00 95.56 124 ASP A O 1
ATOM 979 N N . ASP A 1 125 ? 30.058 -0.548 -49.460 1.00 94.50 125 ASP A N 1
ATOM 980 C CA . ASP A 1 125 ? 28.763 -1.215 -49.310 1.00 94.50 125 ASP A CA 1
ATOM 981 C C . ASP A 1 125 ? 28.632 -1.897 -47.939 1.00 94.50 125 ASP A C 1
ATOM 983 O O . ASP A 1 125 ? 27.633 -1.741 -47.227 1.00 94.50 125 ASP A O 1
ATOM 987 N N . ASN A 1 126 ? 29.670 -2.619 -47.506 1.00 95.88 126 ASN A N 1
ATOM 988 C CA . ASN A 1 126 ? 29.684 -3.256 -46.189 1.00 95.88 126 ASN A CA 1
ATOM 989 C C . ASN A 1 126 ? 29.660 -2.225 -45.045 1.00 95.88 126 ASN A C 1
ATOM 991 O O . ASN A 1 126 ? 29.016 -2.448 -44.013 1.00 95.88 126 ASN A O 1
ATOM 995 N N . ALA A 1 127 ? 30.351 -1.093 -45.202 1.00 94.69 127 ALA A N 1
ATOM 996 C CA . ALA A 1 127 ? 30.312 -0.002 -44.236 1.00 94.69 127 ALA A CA 1
ATOM 997 C C . ALA A 1 127 ? 28.916 0.635 -44.174 1.00 94.69 127 ALA A C 1
ATOM 999 O O . ALA A 1 127 ? 28.379 0.810 -43.077 1.00 94.69 127 ALA A O 1
ATOM 1000 N N . ALA A 1 128 ? 28.290 0.893 -45.323 1.00 94.56 128 ALA A N 1
ATOM 1001 C CA . ALA A 1 128 ? 26.941 1.437 -45.422 1.00 94.56 128 ALA A CA 1
ATOM 1002 C C . ALA A 1 128 ? 25.909 0.533 -44.728 1.00 94.56 128 ALA A C 1
ATOM 1004 O O . ALA A 1 128 ? 25.101 1.013 -43.927 1.00 94.56 128 ALA A O 1
ATOM 1005 N N . VAL A 1 129 ? 25.984 -0.787 -44.943 1.00 96.19 129 VAL A N 1
ATOM 1006 C CA . VAL A 1 129 ? 25.115 -1.767 -44.266 1.00 96.19 129 VAL A CA 1
ATOM 1007 C C . VAL A 1 129 ? 25.301 -1.729 -42.745 1.00 96.19 129 VAL A C 1
ATOM 1009 O O . VAL A 1 129 ? 24.314 -1.706 -42.004 1.00 96.19 129 VAL A O 1
ATOM 1012 N N . LYS A 1 130 ? 26.545 -1.678 -42.252 1.00 96.56 130 LYS A N 1
ATOM 1013 C CA . LYS A 1 130 ? 26.825 -1.591 -40.806 1.00 96.56 130 LYS A CA 1
ATOM 1014 C C . LYS A 1 130 ? 26.324 -0.288 -40.192 1.00 96.56 130 LYS A C 1
ATOM 1016 O O . LYS A 1 130 ? 25.747 -0.316 -39.107 1.00 96.56 130 LYS A O 1
ATOM 1021 N N . ILE A 1 131 ? 26.506 0.837 -40.881 1.00 96.38 131 ILE A N 1
ATOM 1022 C CA . ILE A 1 131 ? 26.013 2.145 -40.434 1.00 96.38 131 ILE A CA 1
ATOM 1023 C C . ILE A 1 131 ? 24.485 2.129 -40.338 1.00 96.38 131 ILE A C 1
ATOM 1025 O O . ILE A 1 131 ? 23.934 2.561 -39.326 1.00 96.38 131 ILE A O 1
ATOM 1029 N N . ALA A 1 132 ? 23.794 1.576 -41.337 1.00 94.56 132 ALA A N 1
ATOM 1030 C CA . ALA A 1 132 ? 22.339 1.453 -41.314 1.00 94.56 132 ALA A CA 1
ATOM 1031 C C . ALA A 1 132 ? 21.844 0.564 -40.157 1.00 94.56 132 ALA A C 1
ATOM 1033 O O . ALA A 1 132 ? 20.864 0.903 -39.488 1.00 94.56 132 ALA A O 1
ATOM 1034 N N . ALA A 1 133 ? 22.534 -0.549 -39.883 1.00 95.00 133 ALA A N 1
ATOM 1035 C CA . ALA A 1 133 ? 22.214 -1.427 -38.758 1.00 95.00 133 ALA A CA 1
ATOM 1036 C C . ALA A 1 133 ? 22.389 -0.717 -37.403 1.00 95.00 133 ALA A C 1
ATOM 1038 O O . ALA A 1 133 ? 21.475 -0.751 -36.577 1.00 95.00 133 ALA A O 1
ATOM 1039 N N . LEU A 1 134 ? 23.509 -0.013 -37.207 1.00 96.31 134 LEU A N 1
ATOM 1040 C CA . LEU A 1 134 ? 23.776 0.762 -35.990 1.00 96.31 134 LEU A CA 1
ATOM 1041 C C . LEU A 1 134 ? 22.776 1.906 -35.799 1.00 96.31 134 LEU A C 1
ATOM 1043 O O . LEU A 1 134 ? 22.320 2.141 -34.684 1.00 96.31 134 LEU A O 1
ATOM 1047 N N . ALA A 1 135 ? 22.386 2.597 -36.873 1.00 95.88 135 ALA A N 1
ATOM 1048 C CA . ALA A 1 135 ? 21.373 3.647 -36.805 1.00 95.88 135 ALA A CA 1
ATOM 1049 C C . ALA A 1 135 ? 20.016 3.099 -36.330 1.00 95.88 135 ALA A C 1
ATOM 1051 O O . ALA A 1 135 ? 19.343 3.722 -35.506 1.00 95.88 135 ALA A O 1
ATOM 1052 N N . LYS A 1 136 ? 19.632 1.905 -36.801 1.00 95.50 136 LYS A N 1
ATOM 1053 C CA . LYS A 1 136 ? 18.406 1.227 -36.362 1.00 95.50 136 LYS A CA 1
ATOM 1054 C C . LYS A 1 136 ? 18.472 0.812 -34.890 1.00 95.50 136 LYS A C 1
ATOM 1056 O O . LYS A 1 136 ? 17.487 0.970 -34.173 1.00 95.50 136 LYS A O 1
ATOM 1061 N N . GLU A 1 137 ? 19.612 0.291 -34.441 1.00 95.94 137 GLU A N 1
ATOM 1062 C CA . GLU A 1 137 ? 19.829 -0.066 -33.034 1.00 95.94 137 GLU A CA 1
ATOM 1063 C C . GLU A 1 137 ? 19.775 1.168 -32.126 1.00 95.94 137 GLU A C 1
ATOM 1065 O O . GLU A 1 137 ? 19.078 1.158 -31.113 1.00 95.94 137 GLU A O 1
ATOM 1070 N N . HIS A 1 138 ? 20.428 2.260 -32.531 1.00 95.75 138 HIS A N 1
ATOM 1071 C CA . HIS A 1 138 ? 20.403 3.528 -31.808 1.00 95.75 138 HIS A CA 1
ATOM 1072 C C . HIS A 1 138 ? 18.977 4.071 -31.644 1.00 95.75 138 HIS A C 1
ATOM 1074 O O . HIS A 1 138 ? 18.605 4.491 -30.549 1.00 95.75 138 HIS A O 1
ATOM 1080 N N . GLU A 1 139 ? 18.148 4.031 -32.693 1.00 96.12 139 GLU A N 1
ATOM 1081 C CA . GLU A 1 139 ? 16.749 4.462 -32.579 1.00 96.12 139 GLU A CA 1
ATOM 1082 C C . GLU A 1 139 ? 15.940 3.544 -31.646 1.00 96.12 139 GLU A C 1
ATOM 1084 O O . GLU A 1 139 ? 15.128 4.026 -30.857 1.00 96.12 139 GLU A O 1
ATOM 1089 N N . GLY A 1 140 ? 16.210 2.233 -31.656 1.00 96.31 140 GLY A N 1
ATOM 1090 C CA . GLY A 1 140 ? 15.618 1.288 -30.704 1.00 96.31 140 GLY A CA 1
ATOM 1091 C C . GLY A 1 140 ? 15.982 1.600 -29.248 1.00 96.31 140 GLY A C 1
ATOM 1092 O O . GLY A 1 140 ? 15.102 1.647 -28.387 1.00 96.31 140 GLY A O 1
ATOM 1093 N N . LEU A 1 141 ? 17.260 1.874 -28.973 1.00 96.31 141 LEU A N 1
ATOM 1094 C CA . LEU A 1 141 ? 17.742 2.261 -27.641 1.00 96.31 141 LEU A CA 1
ATOM 1095 C C . LEU A 1 141 ? 17.172 3.609 -27.185 1.00 96.31 141 LEU A C 1
ATOM 1097 O O . LEU A 1 141 ? 16.861 3.792 -26.007 1.00 96.31 141 LEU A O 1
ATOM 1101 N N . LYS A 1 142 ? 17.002 4.552 -28.112 1.00 96.75 142 LYS A N 1
ATOM 1102 C CA . LYS A 1 142 ? 16.380 5.847 -27.839 1.00 96.75 142 LYS A CA 1
ATOM 1103 C C . LYS A 1 142 ? 14.918 5.687 -27.424 1.00 96.75 142 LYS A C 1
ATOM 1105 O O . LYS A 1 142 ? 14.539 6.212 -26.382 1.00 96.75 142 LYS A O 1
ATOM 1110 N N . LEU A 1 143 ? 14.137 4.890 -28.158 1.00 94.88 143 LEU A N 1
ATOM 1111 C CA . LEU A 1 143 ? 12.754 4.573 -27.783 1.00 94.88 143 LEU A CA 1
ATOM 1112 C C . LEU A 1 143 ? 12.676 3.902 -26.405 1.00 94.88 143 LEU A C 1
ATOM 1114 O O . LEU A 1 143 ? 11.853 4.295 -25.583 1.00 94.88 143 LEU A O 1
ATOM 1118 N N . GLN A 1 144 ? 13.564 2.943 -26.114 1.00 96.06 144 GLN A N 1
ATOM 1119 C CA . GLN A 1 144 ? 13.639 2.325 -24.783 1.00 96.06 144 GLN A CA 1
ATOM 1120 C C . GLN A 1 144 ? 13.965 3.342 -23.683 1.00 96.06 144 GLN A C 1
ATOM 1122 O O . GLN A 1 144 ? 13.379 3.293 -22.604 1.00 96.06 144 GLN A O 1
ATOM 1127 N N . THR A 1 145 ? 14.882 4.272 -23.953 1.00 96.00 145 THR A N 1
ATOM 1128 C CA . THR A 1 145 ? 15.256 5.333 -23.010 1.00 96.00 145 THR A CA 1
ATOM 1129 C C . THR A 1 145 ? 14.078 6.257 -22.714 1.00 96.00 145 THR A C 1
ATOM 1131 O O . THR A 1 145 ? 13.856 6.609 -21.558 1.00 96.00 145 THR A O 1
ATOM 1134 N N . ASP A 1 146 ? 13.314 6.638 -23.736 1.00 94.75 146 ASP A N 1
ATOM 1135 C CA . ASP A 1 146 ? 12.151 7.508 -23.567 1.00 94.75 146 ASP A CA 1
ATOM 1136 C C . ASP A 1 146 ? 11.032 6.799 -22.784 1.00 94.75 146 ASP A C 1
ATOM 1138 O O . ASP A 1 146 ? 10.507 7.376 -21.832 1.00 94.75 146 ASP A O 1
ATOM 1142 N N . SER A 1 147 ? 10.753 5.520 -23.074 1.00 96.12 147 SER A N 1
ATOM 1143 C CA . SER A 1 147 ? 9.803 4.717 -22.284 1.00 96.12 147 SER A CA 1
ATOM 1144 C C . SER A 1 147 ? 10.228 4.551 -20.821 1.00 96.12 147 SER A C 1
ATOM 1146 O O . SER A 1 147 ? 9.389 4.592 -19.925 1.00 96.12 147 SER A O 1
ATOM 1148 N N . LEU A 1 148 ? 11.526 4.377 -20.552 1.00 95.94 148 LEU A N 1
ATOM 1149 C CA . LEU A 1 148 ? 12.031 4.282 -19.179 1.00 95.94 148 LEU A CA 1
ATOM 1150 C C . LEU A 1 148 ? 11.899 5.604 -18.417 1.00 95.94 148 LEU A C 1
ATOM 1152 O O . LEU A 1 148 ? 11.585 5.578 -17.232 1.00 95.94 148 LEU A O 1
ATOM 1156 N N . LYS A 1 149 ? 12.104 6.750 -19.076 1.00 96.50 149 LYS A N 1
ATOM 1157 C CA . LYS A 1 149 ? 11.893 8.069 -18.453 1.00 96.50 149 LYS A CA 1
ATOM 1158 C C . LYS A 1 149 ? 10.432 8.308 -18.085 1.00 96.50 149 LYS A C 1
ATOM 1160 O O . LYS A 1 149 ? 10.163 8.888 -17.038 1.00 96.50 149 LYS A O 1
ATOM 1165 N N . GLU A 1 150 ? 9.502 7.885 -18.938 1.00 95.69 150 GLU A N 1
ATOM 1166 C CA . GLU A 1 150 ? 8.068 7.977 -18.650 1.00 95.69 150 GLU A CA 1
ATOM 1167 C C . GLU A 1 150 ? 7.701 7.110 -17.438 1.00 95.69 150 GLU A C 1
ATOM 1169 O O . GLU A 1 150 ? 7.124 7.613 -16.477 1.00 95.69 150 GLU A O 1
ATOM 1174 N N . ALA A 1 151 ? 8.161 5.854 -17.414 1.00 94.44 151 ALA A N 1
ATOM 1175 C CA . ALA A 1 151 ? 7.953 4.961 -16.276 1.00 94.44 151 ALA A CA 1
ATOM 1176 C C . ALA A 1 151 ? 8.566 5.498 -14.965 1.00 94.44 151 ALA A C 1
ATOM 1178 O O . ALA A 1 151 ? 7.950 5.388 -13.909 1.00 94.44 151 ALA A O 1
ATOM 1179 N N . ASP A 1 152 ? 9.759 6.100 -15.016 1.00 95.81 152 ASP A N 1
ATOM 1180 C CA . ASP A 1 152 ? 10.405 6.725 -13.851 1.00 95.81 152 ASP A CA 1
ATOM 1181 C C . ASP A 1 152 ? 9.598 7.920 -13.315 1.00 95.81 152 ASP A C 1
ATOM 1183 O O . ASP A 1 152 ? 9.411 8.068 -12.104 1.00 95.81 152 ASP A O 1
ATOM 1187 N N . SER A 1 153 ? 9.046 8.738 -14.217 1.00 95.25 153 SER A N 1
ATOM 1188 C CA . SER A 1 153 ? 8.142 9.835 -13.863 1.00 95.25 153 SER A CA 1
ATOM 1189 C C . SER A 1 153 ? 6.869 9.324 -13.179 1.00 95.25 153 SER A C 1
ATOM 1191 O O . SER A 1 153 ? 6.471 9.865 -12.144 1.00 95.25 153 SER A O 1
ATOM 1193 N N . ASP A 1 154 ? 6.251 8.268 -13.710 1.00 96.25 154 ASP A N 1
ATOM 1194 C CA . ASP A 1 154 ? 5.043 7.666 -13.133 1.00 96.25 154 ASP A CA 1
ATOM 1195 C C . ASP A 1 154 ? 5.299 7.087 -11.738 1.00 96.25 154 ASP A C 1
ATOM 1197 O O . ASP A 1 154 ? 4.575 7.402 -10.790 1.00 96.25 154 ASP A O 1
ATOM 1201 N N . VAL A 1 155 ? 6.381 6.318 -11.579 1.00 96.88 155 VAL A N 1
ATOM 1202 C CA . VAL A 1 155 ? 6.794 5.771 -10.277 1.00 96.88 155 VAL A CA 1
ATOM 1203 C C . VAL A 1 155 ? 7.079 6.894 -9.280 1.00 96.88 155 VAL A C 1
ATOM 1205 O O . VAL A 1 155 ? 6.684 6.809 -8.116 1.00 96.88 155 VAL A O 1
ATOM 1208 N N . THR A 1 156 ? 7.719 7.977 -9.723 1.00 96.94 156 THR A N 1
ATOM 1209 C CA . THR A 1 156 ? 7.986 9.146 -8.875 1.00 96.94 156 THR A CA 1
ATOM 1210 C C . THR A 1 156 ? 6.687 9.794 -8.384 1.00 96.94 156 THR A C 1
ATOM 1212 O O . THR A 1 156 ? 6.579 10.144 -7.204 1.00 96.94 156 THR A O 1
ATOM 1215 N N . MET A 1 157 ? 5.677 9.926 -9.251 1.00 95.12 157 MET A N 1
ATOM 1216 C CA . MET A 1 157 ? 4.362 10.455 -8.869 1.00 95.12 157 MET A CA 1
ATOM 1217 C C . MET A 1 157 ? 3.627 9.530 -7.890 1.00 95.12 157 MET A C 1
ATOM 1219 O O . MET A 1 157 ? 3.060 10.010 -6.904 1.00 95.12 157 MET A O 1
ATOM 1223 N N . GLU A 1 158 ? 3.670 8.214 -8.109 1.00 96.56 158 GLU A N 1
ATOM 1224 C CA . GLU A 1 158 ? 3.059 7.230 -7.211 1.00 96.56 158 GLU A CA 1
ATOM 1225 C C . GLU A 1 158 ? 3.719 7.248 -5.823 1.00 96.56 158 GLU A C 1
ATOM 1227 O O . GLU A 1 158 ? 3.027 7.320 -4.803 1.00 96.56 158 GLU A O 1
ATOM 1232 N N . MET A 1 159 ? 5.055 7.296 -5.763 1.00 96.56 159 MET A N 1
ATOM 1233 C CA . MET A 1 159 ? 5.792 7.428 -4.503 1.00 96.56 159 MET A CA 1
ATOM 1234 C C . MET A 1 159 ? 5.431 8.710 -3.747 1.00 96.56 159 MET A C 1
ATOM 1236 O O . MET A 1 159 ? 5.263 8.670 -2.527 1.00 96.56 159 MET A O 1
ATOM 1240 N N . ALA A 1 160 ? 5.277 9.840 -4.444 1.00 95.25 160 ALA A N 1
ATOM 1241 C CA . ALA A 1 160 ? 4.857 11.093 -3.821 1.00 95.25 160 ALA A CA 1
ATOM 1242 C C . ALA A 1 160 ? 3.435 10.999 -3.236 1.00 95.25 160 ALA A C 1
ATOM 1244 O O . ALA A 1 160 ? 3.186 11.492 -2.132 1.00 95.25 160 ALA A O 1
ATOM 1245 N N . SER A 1 161 ? 2.512 10.328 -3.937 1.00 96.88 161 SER A N 1
ATOM 1246 C CA . SER A 1 161 ? 1.151 10.080 -3.444 1.00 96.88 161 SER A CA 1
ATOM 1247 C C . SER A 1 161 ? 1.149 9.196 -2.192 1.00 96.88 161 SER A C 1
ATOM 1249 O O . SER A 1 161 ? 0.529 9.551 -1.189 1.00 96.88 161 SER A O 1
ATOM 1251 N N . LEU A 1 162 ? 1.894 8.087 -2.210 1.00 97.06 162 LEU A N 1
ATOM 1252 C CA . LEU A 1 162 ? 2.022 7.176 -1.066 1.00 97.06 162 LEU A CA 1
ATOM 1253 C C . LEU A 1 162 ? 2.716 7.833 0.136 1.00 97.06 162 LEU A C 1
ATOM 1255 O O . LEU A 1 162 ? 2.376 7.557 1.288 1.00 97.06 162 LEU A O 1
ATOM 1259 N N . ALA A 1 163 ? 3.692 8.711 -0.105 1.00 96.12 163 ALA A N 1
ATOM 1260 C CA . ALA A 1 163 ? 4.334 9.482 0.955 1.00 96.12 163 ALA A CA 1
ATOM 1261 C C . ALA A 1 163 ? 3.322 10.392 1.664 1.00 96.12 163 ALA A C 1
ATOM 1263 O O . ALA A 1 163 ? 3.275 10.409 2.894 1.00 96.12 163 ALA A O 1
ATOM 1264 N N . LYS A 1 164 ? 2.470 11.080 0.896 1.00 96.81 164 LYS A N 1
ATOM 1265 C CA . LYS A 1 164 ? 1.405 11.929 1.438 1.00 96.81 164 LYS A CA 1
ATOM 1266 C C . LYS A 1 164 ? 0.374 11.125 2.234 1.00 96.81 164 LYS A C 1
ATOM 1268 O O . LYS A 1 164 ? 0.051 11.503 3.355 1.00 96.81 164 LYS A O 1
ATOM 1273 N N . GLU A 1 165 ? -0.089 9.995 1.702 1.00 97.31 165 GLU A N 1
ATOM 1274 C CA . GLU A 1 165 ? -1.025 9.110 2.410 1.00 97.31 165 GLU A CA 1
ATOM 1275 C C . GLU A 1 165 ? -0.446 8.617 3.747 1.00 97.31 165 GLU A C 1
ATOM 1277 O O . GLU A 1 165 ? -1.135 8.600 4.766 1.00 97.31 165 GLU A O 1
ATOM 1282 N N . ASN A 1 166 ? 0.849 8.287 3.784 1.00 96.62 166 ASN A N 1
ATOM 1283 C CA . ASN A 1 166 ? 1.527 7.911 5.024 1.00 96.62 166 ASN A CA 1
ATOM 1284 C C . ASN A 1 166 ? 1.588 9.048 6.055 1.00 96.62 166 ASN A C 1
ATOM 1286 O O . ASN A 1 166 ? 1.519 8.778 7.257 1.00 96.62 166 ASN A O 1
ATOM 1290 N N . GLU A 1 167 ? 1.741 10.304 5.630 1.00 97.12 167 GLU A N 1
ATOM 1291 C CA . GLU A 1 167 ? 1.666 11.448 6.548 1.00 97.12 167 GLU A CA 1
ATOM 1292 C C . GLU A 1 167 ? 0.255 11.622 7.119 1.00 97.12 167 GLU A C 1
ATOM 1294 O O . GLU A 1 167 ? 0.106 11.774 8.336 1.00 97.12 167 GLU A O 1
ATOM 1299 N N . ASP A 1 168 ? -0.776 11.497 6.280 1.00 97.31 168 ASP A N 1
ATOM 1300 C CA . ASP A 1 168 ? -2.176 11.567 6.709 1.00 97.31 168 ASP A CA 1
ATOM 1301 C C . ASP A 1 168 ? -2.515 10.439 7.703 1.00 97.31 168 ASP A C 1
ATOM 1303 O O . ASP A 1 168 ? -3.127 10.682 8.748 1.00 97.31 168 ASP A O 1
ATOM 1307 N N . LEU A 1 169 ? -2.060 9.208 7.438 1.00 97.81 169 LEU A N 1
ATOM 1308 C CA . LEU A 1 169 ? -2.228 8.068 8.347 1.00 97.81 169 LEU A CA 1
ATOM 1309 C C . LEU A 1 169 ? -1.510 8.279 9.686 1.00 97.81 169 LEU A C 1
ATOM 1311 O O . LEU A 1 169 ? -2.067 7.963 10.741 1.00 97.81 169 LEU A O 1
ATOM 1315 N N . LYS A 1 170 ? -0.298 8.850 9.681 1.00 97.50 170 LYS A N 1
ATOM 1316 C CA . LYS A 1 170 ? 0.409 9.214 10.921 1.00 97.50 170 LYS A CA 1
ATOM 1317 C C . LYS A 1 170 ? -0.379 10.239 11.733 1.00 97.50 170 LYS A C 1
ATOM 1319 O O . LYS A 1 170 ? -0.507 10.069 12.945 1.00 97.50 170 LYS A O 1
ATOM 1324 N N . ALA A 1 171 ? -0.935 11.265 11.088 1.00 95.88 171 ALA A N 1
ATOM 1325 C CA . ALA A 1 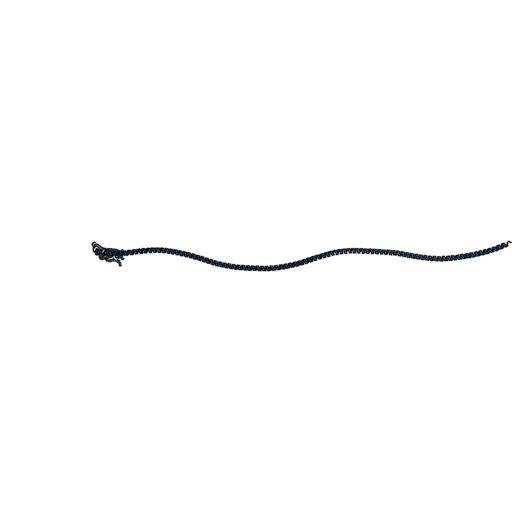171 ? -1.760 12.265 11.761 1.00 95.88 171 ALA A CA 1
ATOM 1326 C C . ALA A 1 171 ? -3.029 11.643 12.373 1.00 95.88 171 ALA A C 1
ATOM 1328 O O . ALA A 1 171 ? -3.360 11.912 13.529 1.00 95.88 171 ALA A O 1
ATOM 1329 N N . GLN A 1 172 ? -3.705 10.749 11.643 1.00 97.25 172 GLN A N 1
ATOM 1330 C CA . GLN A 1 172 ? -4.859 10.007 12.165 1.00 97.25 172 GLN A CA 1
ATOM 1331 C C . GLN A 1 172 ? -4.494 9.141 13.378 1.00 97.25 172 GLN A C 1
ATOM 1333 O O . GLN A 1 172 ? -5.247 9.098 14.353 1.00 97.25 172 GLN A O 1
ATOM 1338 N N . MET A 1 173 ? -3.331 8.486 13.352 1.00 97.38 173 MET A N 1
ATOM 1339 C CA . MET A 1 173 ? -2.851 7.664 14.464 1.00 97.38 173 MET A CA 1
ATOM 1340 C C . MET A 1 173 ? -2.597 8.492 15.730 1.00 97.38 173 MET A C 1
ATOM 1342 O O . MET A 1 173 ? -2.989 8.070 16.817 1.00 97.38 173 MET A O 1
ATOM 1346 N N . ILE A 1 174 ? -2.002 9.683 15.598 1.00 97.06 174 ILE A N 1
ATOM 1347 C CA . ILE A 1 174 ? -1.793 10.610 16.724 1.00 97.06 174 ILE A CA 1
ATOM 1348 C C . ILE A 1 174 ? -3.140 11.001 17.348 1.00 97.06 174 ILE A C 1
ATOM 1350 O O . ILE A 1 174 ? -3.320 10.865 18.558 1.00 97.06 174 ILE A O 1
ATOM 1354 N N . ASN A 1 175 ? -4.124 11.381 16.528 1.00 96.75 175 ASN A N 1
ATOM 1355 C CA . ASN A 1 175 ? -5.463 11.737 17.010 1.00 96.75 175 ASN A CA 1
ATOM 1356 C C . ASN A 1 175 ? -6.146 10.573 17.752 1.00 96.75 175 ASN A C 1
ATOM 1358 O O . ASN A 1 175 ? -6.782 10.769 18.790 1.00 96.75 175 ASN A O 1
ATOM 1362 N N . LEU A 1 176 ? -6.006 9.344 17.244 1.00 97.19 176 LEU A N 1
ATOM 1363 C CA . LEU A 1 176 ? -6.520 8.142 17.907 1.00 97.19 176 LEU A CA 1
ATOM 1364 C C . LEU A 1 176 ? -5.826 7.878 19.248 1.00 97.19 176 LEU A C 1
ATOM 1366 O O . LEU A 1 176 ? -6.491 7.510 20.217 1.00 97.19 176 LEU A O 1
ATOM 1370 N N . GLN A 1 177 ? -4.510 8.083 19.328 1.00 97.44 177 GLN A N 1
ATOM 1371 C CA . GLN A 1 177 ? -3.754 7.945 20.574 1.00 97.44 177 GLN A CA 1
ATOM 1372 C C . GLN A 1 177 ? -4.198 8.966 21.628 1.00 97.44 177 GLN A C 1
ATOM 1374 O O . GLN A 1 177 ? -4.400 8.594 22.786 1.00 97.44 177 GLN A O 1
ATOM 1379 N N . GLU A 1 178 ? -4.421 10.222 21.240 1.00 97.00 178 GLU A N 1
ATOM 1380 C CA . GLU A 1 178 ? -4.958 11.255 22.133 1.00 97.00 178 GLU A CA 1
ATOM 1381 C C . GLU A 1 178 ? -6.373 10.913 22.615 1.00 97.00 178 GLU A C 1
ATOM 1383 O O . GLU A 1 178 ? -6.662 10.974 23.814 1.00 97.00 178 GLU A O 1
ATOM 1388 N N . ALA A 1 179 ? -7.252 10.479 21.706 1.00 96.12 179 ALA A N 1
ATOM 1389 C CA . ALA A 1 179 ? -8.600 10.041 22.053 1.00 96.12 179 ALA A CA 1
ATOM 1390 C C . ALA A 1 179 ? -8.581 8.854 23.032 1.00 96.12 179 ALA A C 1
ATOM 1392 O O . ALA A 1 179 ? -9.328 8.847 24.014 1.00 96.12 179 ALA A O 1
ATOM 1393 N N . HIS A 1 180 ? -7.694 7.881 22.813 1.00 97.50 180 HIS A N 1
ATOM 1394 C CA . HIS A 1 180 ? -7.497 6.748 23.714 1.00 97.50 180 HIS A CA 1
ATOM 1395 C C . HIS A 1 180 ? -6.990 7.191 25.093 1.00 97.50 180 HIS A C 1
ATOM 1397 O O . HIS A 1 180 ? -7.496 6.725 26.118 1.00 97.50 180 HIS A O 1
ATOM 1403 N N . HIS A 1 181 ? -6.021 8.108 25.145 1.00 96.75 181 HIS A N 1
ATOM 1404 C CA . HIS A 1 181 ? -5.522 8.657 26.404 1.00 96.75 181 HIS A CA 1
ATOM 1405 C C . HIS A 1 181 ? -6.638 9.370 27.185 1.00 96.75 181 HIS A C 1
ATOM 1407 O O . HIS A 1 181 ? -6.840 9.097 28.369 1.00 96.75 181 HIS A O 1
ATOM 1413 N N . ASN A 1 182 ? -7.439 10.195 26.507 1.00 97.50 182 ASN A N 1
ATOM 1414 C CA . ASN A 1 182 ? -8.592 10.872 27.101 1.00 97.50 182 ASN A CA 1
ATOM 1415 C C . ASN A 1 182 ? -9.643 9.885 27.627 1.00 97.50 182 ASN A C 1
ATOM 1417 O O . ASN A 1 182 ? -10.135 10.037 28.748 1.00 97.50 182 ASN A O 1
ATOM 1421 N N . ALA A 1 183 ? -9.970 8.851 26.847 1.00 96.88 183 ALA A N 1
ATOM 1422 C CA . ALA A 1 183 ? -10.894 7.802 27.268 1.00 96.88 183 ALA A CA 1
ATOM 1423 C C . ALA A 1 183 ? -10.371 7.058 28.506 1.00 96.88 183 ALA A C 1
ATOM 1425 O O . ALA A 1 183 ? -11.120 6.846 29.459 1.00 96.88 183 ALA A O 1
ATOM 1426 N N . THR A 1 184 ? -9.076 6.734 28.528 1.00 98.19 184 THR A N 1
ATOM 1427 C CA . THR A 1 184 ? -8.414 6.078 29.664 1.00 98.19 184 THR A CA 1
ATOM 1428 C C . THR A 1 184 ? -8.508 6.932 30.931 1.00 98.19 184 THR A C 1
ATOM 1430 O O . THR A 1 184 ? -8.921 6.436 31.980 1.00 98.19 184 THR A O 1
ATOM 1433 N N . SER A 1 185 ? -8.214 8.231 30.832 1.00 96.75 185 SER A N 1
ATOM 1434 C CA . SER A 1 185 ? -8.338 9.177 31.949 1.00 96.75 185 SER A CA 1
ATOM 1435 C C . SER A 1 185 ? -9.779 9.295 32.454 1.00 96.75 185 SER A C 1
ATOM 1437 O O . SER A 1 185 ? -10.020 9.292 33.662 1.00 96.75 185 SER A O 1
ATOM 1439 N N . LYS A 1 186 ? -10.765 9.322 31.546 1.00 97.69 186 LYS A N 1
ATOM 1440 C CA . LYS A 1 186 ? -12.186 9.349 31.920 1.00 97.69 186 LYS A CA 1
ATOM 1441 C C . LYS A 1 186 ? -12.621 8.068 32.632 1.00 97.69 186 LYS A C 1
ATOM 1443 O O . LYS A 1 186 ? -13.338 8.144 33.627 1.00 97.69 186 LYS A O 1
ATOM 1448 N N . ILE A 1 187 ? -12.166 6.903 32.168 1.00 97.94 187 ILE A N 1
ATOM 1449 C CA . ILE A 1 187 ? -12.415 5.616 32.834 1.00 97.94 187 ILE A CA 1
ATOM 1450 C C . ILE A 1 187 ? -11.817 5.615 34.244 1.00 97.94 187 ILE A C 1
ATOM 1452 O O . ILE A 1 187 ? -12.489 5.191 35.182 1.00 97.94 187 ILE A O 1
ATOM 1456 N N . ALA A 1 188 ? -10.593 6.122 34.414 1.00 96.31 188 ALA A N 1
ATOM 1457 C CA . ALA A 1 188 ? -9.958 6.217 35.726 1.00 96.31 188 ALA A CA 1
ATOM 1458 C C . ALA A 1 188 ? -10.751 7.120 36.691 1.00 96.31 188 ALA A C 1
ATOM 1460 O O . ALA A 1 188 ? -10.971 6.731 37.839 1.00 96.31 188 ALA A O 1
ATOM 1461 N N . SER A 1 189 ? -11.241 8.274 36.218 1.00 97.31 189 SER A N 1
ATOM 1462 C CA . SER A 1 189 ? -12.107 9.170 37.005 1.00 97.31 189 SER A CA 1
ATOM 1463 C C . SER A 1 189 ? -13.395 8.473 37.442 1.00 97.31 189 SER A C 1
ATOM 1465 O O . SER A 1 189 ? -13.706 8.433 38.630 1.00 97.31 189 SER A O 1
ATOM 1467 N N . LEU A 1 190 ? -14.104 7.842 36.500 1.00 97.19 190 LEU A N 1
ATOM 1468 C CA . LEU A 1 190 ? -15.346 7.116 36.782 1.00 97.19 190 LEU A CA 1
ATOM 1469 C C . LEU A 1 190 ? -15.126 5.940 37.744 1.00 97.19 190 LEU A C 1
ATOM 1471 O O . LEU A 1 190 ? -15.979 5.648 38.580 1.00 97.19 190 LEU A O 1
ATOM 1475 N N . ALA A 1 191 ? -13.985 5.254 37.653 1.00 96.50 191 ALA A N 1
ATOM 1476 C CA . ALA A 1 191 ? -13.623 4.203 38.598 1.00 96.50 191 ALA A CA 1
ATOM 1477 C C . ALA A 1 191 ? -13.417 4.760 40.019 1.00 96.50 191 ALA A C 1
ATOM 1479 O O . ALA A 1 191 ? -13.838 4.120 40.986 1.00 96.50 191 ALA A O 1
ATOM 1480 N N . GLY A 1 192 ? -12.816 5.950 40.141 1.00 95.69 192 GLY A N 1
ATOM 1481 C CA . GLY A 1 192 ? -12.711 6.693 41.398 1.00 95.69 192 GLY A CA 1
ATOM 1482 C C . GLY A 1 192 ? -14.082 7.050 41.973 1.00 95.69 192 GLY A C 1
ATOM 1483 O O . GLY A 1 192 ? -14.397 6.646 43.089 1.00 95.69 192 GLY A O 1
ATOM 1484 N N . GLU A 1 193 ? -14.939 7.689 41.175 1.00 96.44 193 GLU A N 1
ATOM 1485 C CA . GLU A 1 193 ? -16.311 8.044 41.570 1.00 96.44 193 GLU A CA 1
ATOM 1486 C C . GLU A 1 193 ? -17.121 6.819 42.020 1.00 96.44 193 GLU A C 1
ATOM 1488 O O . GLU A 1 193 ? -17.814 6.857 43.035 1.00 96.44 193 GLU A O 1
ATOM 1493 N N . ASN A 1 194 ? -17.001 5.692 41.314 1.00 96.94 194 ASN A N 1
ATOM 1494 C CA . ASN A 1 194 ? -17.676 4.447 41.682 1.00 96.94 194 ASN A CA 1
ATOM 1495 C C . ASN A 1 194 ? -17.153 3.886 43.017 1.00 96.94 194 ASN A C 1
ATOM 1497 O O . ASN A 1 194 ? -17.928 3.393 43.838 1.00 96.94 194 ASN A O 1
ATOM 1501 N N . LYS A 1 195 ? -15.842 3.976 43.271 1.00 96.56 195 LYS A N 1
ATOM 1502 C CA . LYS A 1 195 ? -15.262 3.591 44.564 1.00 96.56 195 LYS A CA 1
ATOM 1503 C C . LYS A 1 195 ? -15.830 4.451 45.696 1.00 96.56 195 LYS A C 1
ATOM 1505 O O . LYS A 1 195 ? -16.232 3.897 46.720 1.00 96.56 195 LYS A O 1
ATOM 1510 N N . ASP A 1 196 ? -15.917 5.760 45.493 1.00 96.25 196 ASP A N 1
ATOM 1511 C CA . ASP A 1 196 ? -16.468 6.691 46.480 1.00 96.25 196 ASP A CA 1
ATOM 1512 C C . ASP A 1 196 ? -17.963 6.440 46.714 1.00 96.25 196 ASP A C 1
ATOM 1514 O O . ASP A 1 196 ? -18.402 6.338 47.861 1.00 96.25 196 ASP A O 1
ATOM 1518 N N . MET A 1 197 ? -18.738 6.216 45.647 1.00 97.00 197 MET A N 1
ATOM 1519 C CA . MET A 1 197 ? -20.144 5.811 45.746 1.00 97.00 197 MET A CA 1
ATOM 1520 C C . MET A 1 197 ? -20.316 4.518 46.546 1.00 97.00 197 MET A C 1
ATOM 1522 O O . MET A 1 197 ? -21.186 4.450 47.413 1.00 97.00 197 MET A O 1
ATOM 1526 N N . LYS A 1 198 ? -19.486 3.496 46.306 1.00 96.50 198 LYS A N 1
ATOM 1527 C CA . LYS A 1 198 ? -19.525 2.248 47.085 1.00 96.50 198 LYS A CA 1
ATOM 1528 C C . LYS A 1 198 ? -19.248 2.490 48.567 1.00 96.50 198 LYS A C 1
ATOM 1530 O O . LYS A 1 198 ? -19.930 1.897 49.401 1.00 96.50 198 LYS A O 1
ATOM 1535 N N . MET A 1 199 ? -18.298 3.366 48.904 1.00 94.69 199 MET A N 1
ATOM 1536 C CA . MET A 1 199 ? -18.040 3.734 50.301 1.00 94.69 199 MET A CA 1
ATOM 1537 C C . MET A 1 199 ? -19.223 4.476 50.931 1.00 94.69 199 MET A C 1
ATOM 1539 O O . MET A 1 199 ? -19.585 4.174 52.067 1.00 94.69 199 MET A O 1
ATOM 1543 N N . LEU A 1 200 ? -19.859 5.397 50.199 1.00 96.06 200 LEU A N 1
ATOM 1544 C CA . LEU A 1 200 ? -21.055 6.103 50.670 1.00 96.06 200 LEU A CA 1
ATOM 1545 C C . LEU A 1 200 ? -22.227 5.148 50.920 1.00 96.06 200 LEU A C 1
ATOM 1547 O O . LEU A 1 200 ? -22.880 5.251 51.956 1.00 96.06 200 LEU A O 1
ATOM 1551 N N . ILE A 1 201 ? -22.467 4.198 50.011 1.00 95.94 201 ILE A N 1
ATOM 1552 C CA . ILE A 1 201 ? -23.507 3.171 50.171 1.00 95.94 201 ILE A CA 1
ATOM 1553 C C . ILE A 1 201 ? -23.223 2.320 51.409 1.00 95.94 201 ILE A C 1
ATOM 1555 O O . ILE A 1 201 ? -24.113 2.141 52.236 1.00 95.94 201 ILE A O 1
ATOM 1559 N N . TRP A 1 202 ? -21.986 1.844 51.572 1.00 96.44 202 TRP A N 1
ATOM 1560 C CA . TRP A 1 202 ? -21.594 1.055 52.740 1.00 96.44 202 TRP A CA 1
ATOM 1561 C C . TRP A 1 202 ? -21.796 1.825 54.053 1.00 96.44 202 TRP A C 1
ATOM 1563 O O . TRP A 1 202 ? -22.371 1.297 55.003 1.00 96.44 202 TRP A O 1
ATOM 1573 N N . ALA A 1 203 ? -21.388 3.096 54.105 1.00 94.81 203 ALA A N 1
ATOM 1574 C CA . ALA A 1 203 ? -21.574 3.933 55.287 1.00 94.81 203 ALA A CA 1
ATOM 1575 C C . ALA A 1 203 ? -23.061 4.183 55.598 1.00 94.81 203 ALA A C 1
ATOM 1577 O O . ALA A 1 203 ? -23.467 4.158 56.763 1.00 94.81 203 ALA A O 1
ATOM 1578 N N . ALA A 1 204 ? -23.882 4.409 54.568 1.00 93.44 204 ALA A N 1
ATOM 1579 C CA . ALA A 1 204 ? -25.323 4.581 54.719 1.00 93.44 204 ALA A CA 1
ATOM 1580 C C . ALA A 1 204 ? -25.996 3.307 55.251 1.00 93.44 204 ALA A C 1
ATOM 1582 O O . ALA A 1 204 ? -26.806 3.393 56.175 1.00 93.44 204 ALA A O 1
ATOM 1583 N N . ASP A 1 205 ? -25.619 2.142 54.721 1.00 95.75 205 ASP A N 1
ATOM 1584 C CA . ASP A 1 205 ? -26.125 0.836 55.148 1.00 95.75 205 ASP A CA 1
ATOM 1585 C C . ASP A 1 205 ? -25.746 0.526 56.604 1.00 95.75 205 ASP A C 1
ATOM 1587 O O . ASP A 1 205 ? -26.596 0.164 57.423 1.00 95.75 205 ASP A O 1
ATOM 1591 N N . GLN A 1 206 ? -24.493 0.795 56.983 1.00 93.81 206 GLN A N 1
ATOM 1592 C CA . GLN A 1 206 ? -24.026 0.633 58.360 1.00 93.81 206 GLN A CA 1
ATOM 1593 C C . GLN A 1 206 ? -24.774 1.558 59.336 1.00 93.81 206 GLN A C 1
ATOM 1595 O O . GLN A 1 206 ? -25.138 1.146 60.443 1.00 93.81 206 GLN A O 1
ATOM 1600 N N . ASN A 1 207 ? -25.039 2.806 58.935 1.00 95.62 207 ASN A N 1
ATOM 1601 C CA . ASN A 1 207 ? -25.815 3.761 59.729 1.00 95.62 207 ASN A CA 1
ATOM 1602 C C . ASN A 1 207 ? -27.283 3.326 59.874 1.00 95.62 207 ASN A C 1
ATOM 1604 O O . ASN A 1 207 ? -27.831 3.367 60.977 1.00 95.62 207 ASN A O 1
ATOM 1608 N N . ALA A 1 208 ? -27.918 2.881 58.785 1.00 94.12 208 ALA A N 1
ATOM 1609 C CA . ALA A 1 208 ? -29.287 2.370 58.806 1.00 94.12 208 ALA A CA 1
ATOM 1610 C C . ALA A 1 208 ? -29.407 1.142 59.720 1.00 94.12 208 ALA A C 1
ATOM 1612 O O . ALA A 1 208 ? -30.267 1.110 60.603 1.00 94.12 208 ALA A O 1
ATOM 1613 N N . THR A 1 209 ? -28.484 0.189 59.580 1.00 95.50 209 THR A N 1
ATOM 1614 C CA . THR A 1 209 ? -28.388 -1.001 60.433 1.00 95.50 209 THR A CA 1
ATOM 1615 C C . THR A 1 209 ? -28.227 -0.620 61.904 1.00 95.50 209 THR A C 1
ATOM 1617 O O . THR A 1 209 ? -28.969 -1.109 62.754 1.00 95.50 209 THR A O 1
ATOM 1620 N N . SER A 1 210 ? -27.322 0.313 62.217 1.00 94.50 210 SER A N 1
ATOM 1621 C CA . SER A 1 210 ? -27.098 0.776 63.595 1.00 94.50 210 SER A CA 1
ATOM 1622 C C . SER A 1 210 ? -28.353 1.409 64.205 1.00 94.50 210 SER A C 1
ATOM 1624 O O . SER A 1 210 ? -28.697 1.119 65.352 1.00 94.50 210 SER A O 1
ATOM 1626 N N . LYS A 1 211 ? -29.082 2.232 63.436 1.00 95.94 211 LYS A N 1
ATOM 1627 C CA . LYS A 1 211 ? -30.351 2.835 63.877 1.00 95.94 211 LYS A CA 1
ATOM 1628 C C . LYS A 1 211 ? -31.439 1.790 64.120 1.00 95.94 211 LYS A C 1
ATOM 1630 O O . LYS A 1 211 ? -32.147 1.885 65.119 1.00 95.94 211 LYS A O 1
ATOM 1635 N N . LEU A 1 212 ? -31.566 0.795 63.240 1.00 95.31 212 LEU A N 1
ATOM 1636 C CA . LEU A 1 212 ? -32.533 -0.293 63.404 1.00 95.31 212 LEU A CA 1
ATOM 1637 C C . LEU A 1 212 ? -32.227 -1.147 64.636 1.00 95.31 212 LEU A C 1
ATOM 1639 O O . LEU A 1 212 ? -33.143 -1.468 65.389 1.00 95.31 212 LEU A O 1
ATOM 1643 N N . VAL A 1 213 ? -30.954 -1.465 64.883 1.00 95.81 213 VAL A N 1
ATOM 1644 C CA . VAL A 1 213 ? -30.536 -2.189 66.094 1.00 95.81 213 VAL A CA 1
ATOM 1645 C C . VAL A 1 213 ? -30.861 -1.382 67.349 1.00 95.81 213 VAL A C 1
ATOM 1647 O O . VAL A 1 213 ? -31.440 -1.931 68.284 1.00 95.81 213 VAL A O 1
ATOM 1650 N N . ALA A 1 214 ? -30.551 -0.082 67.369 1.00 93.25 214 ALA A N 1
ATOM 1651 C CA . ALA A 1 214 ? -30.885 0.783 68.500 1.00 93.25 214 ALA A CA 1
ATOM 1652 C C . ALA A 1 214 ? -32.401 0.818 68.767 1.00 93.25 214 ALA A C 1
ATOM 1654 O O . ALA A 1 214 ? -32.833 0.679 69.910 1.00 93.25 214 ALA A O 1
ATOM 1655 N N . LEU A 1 215 ? -33.214 0.926 67.711 1.00 95.38 215 LEU A N 1
ATOM 1656 C CA . LEU A 1 215 ? -34.671 0.896 67.825 1.00 95.38 215 LEU A CA 1
ATOM 1657 C C . LEU A 1 215 ? -35.182 -0.462 68.332 1.00 95.38 215 LEU A C 1
ATOM 1659 O O . LEU A 1 215 ? -36.061 -0.505 69.187 1.00 95.38 215 LEU A O 1
ATOM 1663 N N . ALA A 1 216 ? -34.613 -1.571 67.852 1.00 94.12 216 ALA A N 1
ATOM 1664 C CA . ALA A 1 216 ? -34.963 -2.913 68.310 1.00 94.12 216 ALA A CA 1
ATOM 1665 C C . ALA A 1 216 ? -34.647 -3.116 69.801 1.00 94.12 216 ALA A C 1
ATOM 1667 O O . ALA A 1 216 ? -35.427 -3.747 70.515 1.00 94.12 216 ALA A O 1
ATOM 1668 N N . VAL A 1 217 ? -33.535 -2.555 70.287 1.00 94.75 217 VAL A N 1
ATOM 1669 C CA . VAL A 1 217 ? -33.196 -2.550 71.718 1.00 94.75 217 VAL A CA 1
ATOM 1670 C C . VAL A 1 217 ? -34.234 -1.764 72.520 1.00 94.75 217 VAL A C 1
ATOM 1672 O O . VAL A 1 217 ? -34.703 -2.261 73.544 1.00 94.75 217 VAL A O 1
ATOM 1675 N N . GLU A 1 218 ? -34.642 -0.585 72.046 1.00 94.69 218 GLU A N 1
ATOM 1676 C CA . GLU A 1 218 ? -35.660 0.220 72.730 1.00 94.69 218 GLU A CA 1
ATOM 1677 C C . GLU A 1 218 ? -37.025 -0.482 72.744 1.00 94.69 218 GLU A C 1
ATOM 1679 O O . GLU A 1 218 ? -37.665 -0.562 73.791 1.00 94.69 218 GLU A O 1
ATOM 1684 N N . PHE A 1 219 ? -37.447 -1.088 71.628 1.00 94.38 219 PHE A N 1
ATOM 1685 C CA . PHE A 1 219 ? -38.669 -1.895 71.598 1.00 94.38 219 PHE A CA 1
ATOM 1686 C C . PHE A 1 219 ? -38.595 -3.096 72.538 1.00 94.38 219 PHE A C 1
ATOM 1688 O O . PHE A 1 219 ? -39.560 -3.377 73.244 1.00 94.38 219 PHE A O 1
ATOM 1695 N N . LYS A 1 220 ? -37.449 -3.780 72.620 1.00 95.44 220 LYS A N 1
ATOM 1696 C CA . LYS A 1 220 ? -37.261 -4.884 73.570 1.00 95.44 220 LYS A CA 1
ATOM 1697 C C . LYS A 1 220 ? -37.408 -4.415 75.020 1.00 95.44 220 LYS A C 1
ATOM 1699 O O . LYS A 1 220 ? -38.017 -5.114 75.826 1.00 95.44 220 LYS A O 1
ATOM 1704 N N . LYS A 1 221 ? -36.889 -3.229 75.345 1.00 94.38 221 LYS A N 1
ATOM 1705 C CA . LYS A 1 221 ? -37.052 -2.604 76.663 1.00 94.38 221 LYS A CA 1
ATOM 1706 C C . LYS A 1 221 ? -38.514 -2.252 76.947 1.00 94.38 221 LYS A C 1
ATOM 1708 O O . LYS A 1 221 ? -39.006 -2.549 78.029 1.00 94.38 221 LYS A O 1
ATOM 1713 N N . GLN A 1 222 ? -39.223 -1.675 75.976 1.00 94.25 222 GLN A N 1
ATOM 1714 C CA . GLN A 1 222 ? -40.656 -1.389 76.109 1.00 94.25 222 GLN A CA 1
ATOM 1715 C C . GLN A 1 222 ? -41.476 -2.665 76.337 1.00 94.25 222 GLN A C 1
ATOM 1717 O O . GLN A 1 222 ? -42.332 -2.678 77.215 1.00 94.25 222 GLN A O 1
ATOM 1722 N N . ILE A 1 223 ? -41.181 -3.746 75.605 1.00 93.75 223 ILE A N 1
ATOM 1723 C CA . ILE A 1 223 ? -41.815 -5.056 75.812 1.00 93.75 223 ILE A CA 1
ATOM 1724 C C . ILE A 1 223 ? -41.570 -5.556 77.240 1.00 93.75 223 ILE A C 1
ATOM 1726 O O . ILE A 1 223 ? -42.522 -5.970 77.892 1.00 93.75 223 ILE A O 1
ATOM 1730 N N . ALA A 1 224 ? -40.336 -5.478 77.749 1.00 91.19 224 ALA A N 1
ATOM 1731 C CA . ALA A 1 224 ? -40.023 -5.902 79.116 1.00 91.19 224 ALA A CA 1
ATOM 1732 C C . ALA A 1 224 ? -40.807 -5.099 80.170 1.00 91.19 224 ALA A C 1
ATOM 1734 O O . ALA A 1 224 ? -41.395 -5.689 81.072 1.00 91.19 224 ALA A O 1
ATOM 1735 N N . ASN A 1 225 ? -40.889 -3.773 80.016 1.00 92.50 225 ASN A N 1
ATOM 1736 C CA . ASN A 1 225 ? -41.680 -2.922 80.911 1.00 92.50 225 ASN A CA 1
ATOM 1737 C C . ASN A 1 225 ? -43.175 -3.278 80.873 1.00 92.50 225 ASN A C 1
ATOM 1739 O O . ASN A 1 225 ? -43.840 -3.280 81.906 1.00 92.50 225 ASN A O 1
ATOM 1743 N N . LEU A 1 226 ? -43.717 -3.575 79.686 1.00 92.75 226 LEU A N 1
ATOM 1744 C CA . LEU A 1 226 ? -45.108 -4.013 79.544 1.00 92.75 226 LEU A CA 1
ATOM 1745 C C . LEU A 1 226 ? -45.341 -5.380 80.199 1.00 92.75 226 LEU A C 1
ATOM 1747 O O . LEU A 1 226 ? -46.371 -5.564 80.834 1.00 92.75 226 LEU A O 1
ATOM 1751 N N . GLN A 1 227 ? -44.393 -6.313 80.087 1.00 94.00 227 GLN A N 1
ATOM 1752 C CA . GLN A 1 227 ? -44.460 -7.612 80.766 1.00 94.00 227 GLN A CA 1
ATOM 1753 C C . GLN A 1 227 ? -44.418 -7.469 82.293 1.00 94.00 227 GLN A C 1
ATOM 1755 O O . GLN A 1 227 ? -45.133 -8.179 82.992 1.00 94.00 227 GLN A O 1
ATOM 1760 N N . GLU A 1 228 ? -43.611 -6.546 82.818 1.00 92.88 228 GLU A N 1
ATOM 1761 C CA . GLU A 1 228 ? -43.578 -6.241 84.252 1.00 92.88 228 GLU A CA 1
ATOM 1762 C C . GLU A 1 228 ? -44.905 -5.634 84.726 1.00 92.88 228 GLU A C 1
ATOM 1764 O O . GLU A 1 228 ? -45.454 -6.064 85.740 1.00 92.88 228 GLU A O 1
ATOM 1769 N N . ALA A 1 229 ? -45.467 -4.693 83.960 1.00 90.50 229 ALA A N 1
ATOM 1770 C CA . ALA A 1 229 ? -46.776 -4.113 84.252 1.00 90.50 229 ALA A CA 1
ATOM 1771 C C . ALA A 1 229 ? -47.908 -5.158 84.205 1.00 90.50 229 ALA A C 1
ATOM 1773 O O . ALA A 1 229 ? -48.800 -5.131 85.050 1.00 90.50 229 ALA A O 1
ATOM 1774 N N . ASP A 1 230 ? -47.866 -6.088 83.248 1.00 93.44 230 ASP A N 1
ATOM 1775 C CA . ASP A 1 230 ? -48.809 -7.210 83.149 1.00 93.44 230 ASP A CA 1
ATOM 1776 C C . ASP A 1 230 ? -48.683 -8.171 84.343 1.00 93.44 230 ASP A C 1
ATOM 1778 O O . ASP A 1 230 ? -49.687 -8.603 84.917 1.00 93.44 230 ASP A O 1
ATOM 1782 N N . HIS A 1 231 ? -47.454 -8.445 84.793 1.00 91.69 231 HIS A N 1
ATOM 1783 C CA . HIS A 1 231 ? -47.212 -9.238 85.996 1.00 91.69 231 HIS A CA 1
ATOM 1784 C C . HIS A 1 231 ? -47.767 -8.555 87.258 1.00 91.69 231 HIS A C 1
ATOM 1786 O O . HIS A 1 231 ? -48.463 -9.200 88.042 1.00 91.69 231 HIS A O 1
ATOM 1792 N N . ASP A 1 232 ? -47.534 -7.249 87.430 1.00 93.88 232 ASP A N 1
ATOM 1793 C CA . ASP A 1 232 ? -48.098 -6.464 88.540 1.00 93.88 232 ASP A CA 1
ATOM 1794 C C . ASP A 1 232 ? -49.635 -6.445 88.505 1.00 93.88 232 ASP A C 1
ATOM 1796 O O . ASP A 1 232 ? -50.298 -6.657 89.524 1.00 93.88 232 ASP A O 1
ATOM 1800 N N . ALA A 1 233 ? -50.223 -6.261 87.320 1.00 90.31 233 ALA A N 1
ATOM 1801 C CA . ALA A 1 233 ? -51.668 -6.338 87.133 1.00 90.31 233 ALA A CA 1
ATOM 1802 C C . ALA A 1 233 ? -52.214 -7.728 87.498 1.00 90.31 233 ALA A C 1
ATOM 1804 O O . ALA A 1 233 ? -53.230 -7.828 88.184 1.00 90.31 233 ALA A O 1
ATOM 1805 N N . THR A 1 234 ? -51.517 -8.798 87.110 1.00 91.94 234 THR A N 1
ATOM 1806 C CA . THR A 1 234 ? -51.876 -10.181 87.455 1.00 91.94 234 THR A CA 1
ATOM 1807 C C . THR A 1 234 ? -51.844 -10.414 88.967 1.00 91.94 234 THR A C 1
ATOM 1809 O O . THR A 1 234 ? -52.767 -11.022 89.517 1.00 91.94 234 THR A O 1
ATOM 1812 N N . LEU A 1 235 ? -50.828 -9.899 89.667 1.00 91.50 235 LEU A N 1
ATOM 1813 C CA . LEU A 1 235 ? -50.748 -9.969 91.129 1.00 91.50 235 LEU A CA 1
ATOM 1814 C C . LEU A 1 235 ? -51.912 -9.224 91.793 1.00 91.50 235 LEU A C 1
ATOM 1816 O O . LEU A 1 235 ? -52.538 -9.766 92.703 1.00 91.50 235 LEU A O 1
ATOM 1820 N N . LYS A 1 236 ? -52.257 -8.026 91.305 1.00 92.25 236 LYS A N 1
ATOM 1821 C CA . LYS A 1 236 ? -53.423 -7.264 91.787 1.00 92.25 236 LYS A CA 1
ATOM 1822 C C . LYS A 1 236 ? -54.738 -7.997 91.553 1.00 92.25 236 LYS A C 1
ATOM 1824 O O . LYS A 1 236 ? -55.557 -8.054 92.462 1.00 92.25 236 LYS A O 1
ATOM 1829 N N . ILE A 1 237 ? -54.940 -8.576 90.368 1.00 90.38 237 ILE A N 1
ATOM 1830 C CA . ILE A 1 237 ? -56.132 -9.384 90.074 1.00 90.38 237 ILE A CA 1
ATOM 1831 C C . ILE A 1 237 ? -56.203 -10.578 91.027 1.00 90.38 237 ILE A C 1
ATOM 1833 O O . ILE A 1 237 ? -57.260 -10.836 91.587 1.00 90.38 237 ILE A O 1
ATOM 1837 N N . THR A 1 238 ? -55.088 -11.270 91.262 1.00 89.38 238 THR A N 1
ATOM 1838 C CA . THR A 1 238 ? -55.037 -12.412 92.190 1.00 89.38 238 THR A CA 1
ATOM 1839 C C . THR A 1 238 ? -55.391 -11.991 93.617 1.00 89.38 238 THR A C 1
ATOM 1841 O O . THR A 1 238 ? -56.169 -12.671 94.278 1.00 89.38 238 THR A O 1
ATOM 1844 N N . ALA A 1 239 ? -54.875 -10.847 94.078 1.00 88.44 239 ALA A N 1
ATOM 1845 C CA . ALA A 1 239 ? -55.216 -10.293 95.386 1.00 88.44 239 ALA A CA 1
ATOM 1846 C C . ALA A 1 239 ? -56.707 -9.938 95.492 1.00 88.44 239 ALA A C 1
ATOM 1848 O O . ALA A 1 239 ? -57.345 -10.298 96.472 1.00 88.44 239 ALA A O 1
ATOM 1849 N N . LEU A 1 240 ? -57.281 -9.305 94.464 1.00 87.31 240 LEU A N 1
ATOM 1850 C CA . LEU A 1 240 ? -58.713 -8.990 94.420 1.00 87.31 240 LEU A CA 1
ATOM 1851 C C . LEU A 1 240 ? -59.591 -10.246 94.375 1.00 87.31 240 LEU A C 1
ATOM 1853 O O . LEU A 1 240 ? -60.649 -10.269 94.990 1.00 87.31 240 LEU A O 1
ATOM 1857 N N . VAL A 1 241 ? -59.165 -11.295 93.665 1.00 89.88 241 VAL A N 1
ATOM 1858 C CA . VAL A 1 241 ? -59.856 -12.595 93.673 1.00 89.88 241 VAL A CA 1
ATOM 1859 C C . VAL A 1 241 ? -59.826 -13.205 95.073 1.00 89.88 241 VAL A C 1
ATOM 1861 O O . VAL A 1 241 ? -60.846 -13.711 95.528 1.00 89.88 241 VAL A O 1
ATOM 1864 N N . GLN A 1 242 ? -58.695 -13.115 95.779 1.00 87.38 242 GLN A N 1
ATOM 1865 C CA . GLN A 1 242 ? -58.610 -13.572 97.165 1.00 87.38 242 GLN A CA 1
ATOM 1866 C C . GLN A 1 242 ? -59.514 -12.747 98.092 1.00 87.38 242 GLN A C 1
ATOM 1868 O O . GLN A 1 242 ? -60.211 -13.321 98.922 1.00 87.38 242 GLN A O 1
ATOM 1873 N N . GLU A 1 243 ? -59.553 -11.421 97.927 1.00 87.12 243 GLU A N 1
ATOM 1874 C CA . GLU A 1 243 ? -60.484 -10.559 98.664 1.00 87.12 243 GLU A CA 1
ATOM 1875 C C . GLU A 1 243 ? -61.951 -10.920 98.376 1.00 87.12 243 GLU A C 1
ATOM 1877 O O . GLU A 1 243 ? -62.760 -10.932 99.301 1.00 87.12 243 GLU A O 1
ATOM 1882 N N . ASP A 1 244 ? -62.309 -11.248 97.129 1.00 87.56 244 ASP A N 1
ATOM 1883 C CA . ASP A 1 244 ? -63.656 -11.719 96.771 1.00 87.56 244 ASP A CA 1
ATOM 1884 C C . ASP A 1 244 ? -63.983 -13.068 97.435 1.00 87.56 244 ASP A C 1
ATOM 1886 O O . ASP A 1 244 ? -65.080 -13.241 97.972 1.00 87.56 244 ASP A O 1
ATOM 1890 N N . GLU A 1 245 ? -63.031 -14.007 97.483 1.00 87.56 245 GLU A N 1
ATOM 1891 C CA . GLU A 1 245 ? -63.191 -15.267 98.222 1.00 87.56 245 GLU A CA 1
ATOM 1892 C C . GLU A 1 245 ? -63.374 -15.039 99.729 1.00 87.56 245 GLU A C 1
ATOM 1894 O O . GLU A 1 245 ? -64.275 -15.626 100.338 1.00 87.56 245 GLU A O 1
ATOM 1899 N N . ASP A 1 246 ? -62.576 -14.155 100.328 1.00 85.88 246 ASP A N 1
ATOM 1900 C CA . ASP A 1 246 ? -62.678 -13.796 101.743 1.00 85.88 246 ASP A CA 1
ATOM 1901 C C . ASP A 1 246 ? -64.020 -13.109 102.043 1.00 85.88 246 ASP A C 1
ATOM 1903 O O . ASP A 1 246 ? -64.689 -13.431 103.030 1.00 85.88 246 ASP A O 1
ATOM 1907 N N . LEU A 1 247 ? -64.469 -12.206 101.165 1.00 85.38 247 LEU A N 1
ATOM 1908 C CA . LEU A 1 247 ? -65.786 -11.571 101.244 1.00 85.38 247 LEU A CA 1
ATOM 1909 C C . LEU A 1 247 ? -66.916 -12.589 101.101 1.00 85.38 247 LEU A C 1
ATOM 1911 O O . LEU A 1 247 ? -67.932 -12.473 101.788 1.00 85.38 247 LEU A O 1
ATOM 1915 N N . LYS A 1 248 ? -66.753 -13.606 100.252 1.00 86.69 248 LYS A N 1
ATOM 1916 C CA . LYS A 1 248 ? -67.720 -14.694 100.092 1.00 86.69 248 LYS A CA 1
ATOM 1917 C C . LYS A 1 248 ? -67.808 -15.555 101.351 1.00 86.69 248 LYS A C 1
ATOM 1919 O O . LYS A 1 248 ? -68.916 -15.829 101.813 1.00 86.69 248 LYS A O 1
ATOM 1924 N N . LEU A 1 249 ? -66.672 -15.901 101.959 1.00 83.88 249 LEU A N 1
ATOM 1925 C CA . LEU A 1 249 ? -66.620 -16.578 103.261 1.00 83.88 249 LEU A CA 1
ATOM 1926 C C . LEU A 1 249 ? -67.263 -15.731 104.363 1.00 83.88 249 LEU A C 1
ATOM 1928 O O . LEU A 1 249 ? -68.026 -16.244 105.184 1.00 83.88 249 LEU A O 1
ATOM 1932 N N . TRP A 1 250 ? -66.996 -14.424 104.371 1.00 84.88 250 TRP A N 1
ATOM 1933 C CA . TRP A 1 250 ? -67.617 -13.493 105.307 1.00 84.88 250 TRP A CA 1
ATOM 1934 C C . TRP A 1 250 ? -69.134 -13.401 105.103 1.00 84.88 250 TRP A C 1
ATOM 1936 O O . TRP A 1 250 ? -69.886 -13.453 106.076 1.00 84.88 250 TRP A O 1
ATOM 1946 N N . ALA A 1 251 ? -69.603 -13.344 103.855 1.00 80.38 251 ALA A N 1
ATOM 1947 C CA . ALA A 1 251 ? -71.022 -13.350 103.519 1.00 80.38 251 ALA A CA 1
ATOM 1948 C C . ALA A 1 251 ? -71.711 -14.655 103.948 1.00 80.38 251 ALA A C 1
ATOM 1950 O O . ALA A 1 251 ? -72.824 -14.616 104.471 1.00 80.38 251 ALA A O 1
ATOM 1951 N N . ASP A 1 252 ? -71.061 -15.808 103.780 1.00 81.19 252 ASP A N 1
ATOM 1952 C CA . ASP A 1 252 ? -71.590 -17.092 104.248 1.00 81.19 252 ASP A CA 1
ATOM 1953 C C . ASP A 1 252 ? -71.601 -17.185 105.785 1.00 81.19 252 ASP A C 1
ATOM 1955 O O . ASP A 1 252 ? -72.574 -17.670 106.366 1.00 81.19 252 ASP A O 1
ATOM 1959 N N . SER A 1 253 ? -70.595 -16.626 106.464 1.00 79.56 253 SER A N 1
ATOM 1960 C CA . SER A 1 253 ? -70.580 -16.480 107.927 1.00 79.56 253 SER A CA 1
ATOM 1961 C C . SER A 1 253 ? -71.711 -15.572 108.428 1.00 79.56 253 SER A C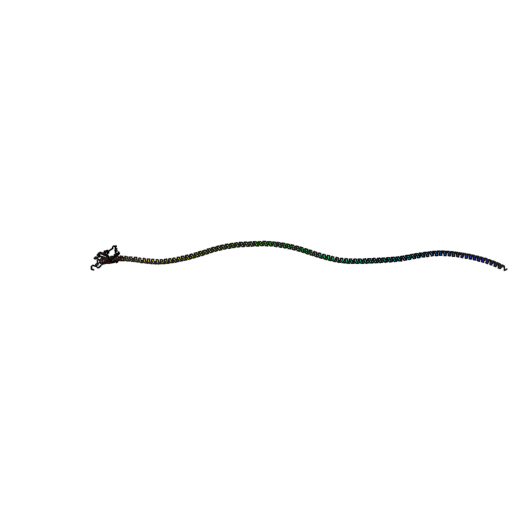 1
ATOM 1963 O O . SER A 1 253 ? -72.384 -15.893 109.407 1.00 79.56 253 SER A O 1
ATOM 1965 N N . LEU A 1 254 ? -71.992 -14.473 107.718 1.00 79.19 254 LEU A N 1
ATOM 1966 C CA . LEU A 1 254 ? -73.139 -13.606 107.988 1.00 79.19 254 LEU A CA 1
ATOM 1967 C C . LEU A 1 254 ? -74.474 -14.322 107.773 1.00 79.19 254 LEU A C 1
ATOM 1969 O O . LEU A 1 254 ? -75.370 -14.152 108.595 1.00 79.19 254 LEU A O 1
ATOM 1973 N N . LYS A 1 255 ? -74.618 -15.141 106.722 1.00 82.06 255 LYS A N 1
ATOM 1974 C CA . LYS A 1 255 ? -75.823 -15.968 106.527 1.00 82.06 255 LYS A CA 1
ATOM 1975 C C . LYS A 1 255 ? -76.022 -16.957 107.672 1.00 82.06 255 LYS A C 1
ATOM 1977 O O . LYS A 1 255 ? -77.149 -17.114 108.134 1.00 82.06 255 LYS A O 1
ATOM 1982 N N . GLU A 1 256 ? -74.960 -17.607 108.152 1.00 81.38 256 GLU A N 1
ATOM 1983 C CA . GLU A 1 256 ? -75.061 -18.518 109.300 1.00 81.38 256 GLU A CA 1
ATOM 1984 C C . GLU A 1 256 ? -75.371 -17.753 110.594 1.00 81.38 256 GLU A C 1
ATOM 1986 O O . GLU A 1 256 ? -76.190 -18.201 111.399 1.00 81.38 256 GLU A O 1
ATOM 1991 N N . ALA A 1 257 ? -74.776 -16.571 110.789 1.00 75.06 257 ALA A N 1
ATOM 1992 C CA . ALA A 1 257 ? -75.106 -15.687 111.900 1.00 75.06 257 ALA A CA 1
ATOM 1993 C C . ALA A 1 257 ? -76.580 -15.262 111.856 1.00 75.06 257 ALA A C 1
ATOM 1995 O O . ALA A 1 257 ? -77.247 -15.350 112.886 1.00 75.06 257 ALA A O 1
ATOM 1996 N N . ASP A 1 258 ? -77.098 -14.902 110.678 1.00 80.94 258 ASP A N 1
ATOM 1997 C CA . ASP A 1 258 ? -78.504 -14.570 110.443 1.00 80.94 258 ASP A CA 1
ATOM 1998 C C . ASP A 1 258 ? -79.432 -15.768 110.703 1.00 80.94 258 ASP A C 1
ATOM 2000 O O . ASP A 1 258 ? -80.446 -15.650 111.395 1.00 80.94 258 ASP A O 1
ATOM 2004 N N . HIS A 1 259 ? -79.054 -16.967 110.248 1.00 78.62 259 HIS A N 1
ATOM 2005 C CA . HIS A 1 259 ? -79.764 -18.210 110.567 1.00 78.62 259 HIS A CA 1
ATOM 2006 C C . HIS A 1 259 ? -79.764 -18.497 112.071 1.00 78.62 259 HIS A C 1
ATOM 2008 O O . HIS A 1 259 ? -80.765 -18.974 112.614 1.00 78.62 259 HIS A O 1
ATOM 2014 N N . ASN A 1 260 ? -78.670 -18.196 112.770 1.00 74.31 260 ASN A N 1
ATOM 2015 C CA . ASN A 1 260 ? -78.554 -18.357 114.214 1.00 74.31 260 ASN A CA 1
ATOM 2016 C C . ASN A 1 260 ? -79.392 -17.312 114.969 1.00 74.31 260 ASN A C 1
ATOM 2018 O O . ASN A 1 260 ? -80.110 -17.670 115.903 1.00 74.31 260 ASN A O 1
ATOM 2022 N N . THR A 1 261 ? -79.387 -16.042 114.553 1.00 74.94 261 THR A N 1
ATOM 2023 C CA . THR A 1 261 ? -80.288 -15.020 115.108 1.00 74.94 261 THR A CA 1
ATOM 2024 C C . THR A 1 261 ? -81.741 -15.340 114.818 1.00 74.94 261 THR A C 1
ATOM 2026 O O . THR A 1 261 ? -82.554 -15.204 115.722 1.00 74.94 261 THR A O 1
ATOM 2029 N N . THR A 1 262 ? -82.070 -15.863 113.637 1.00 79.25 262 THR A N 1
ATOM 2030 C CA . THR A 1 262 ? -83.416 -16.342 113.292 1.00 79.25 262 THR A CA 1
ATOM 2031 C C . THR A 1 262 ? -83.826 -17.515 114.186 1.00 79.25 262 THR A C 1
ATOM 2033 O O . THR A 1 262 ? -84.921 -17.510 114.747 1.00 79.25 262 THR A O 1
ATOM 2036 N N . ARG A 1 263 ? -82.929 -18.484 114.430 1.00 75.75 263 ARG A N 1
ATOM 2037 C CA . ARG A 1 263 ? -83.136 -19.570 115.409 1.00 75.75 263 ARG A CA 1
ATOM 2038 C C . ARG A 1 263 ? -83.348 -19.033 116.827 1.00 75.75 263 ARG A C 1
ATOM 2040 O O . ARG A 1 263 ? -84.258 -19.494 117.518 1.00 75.75 263 ARG A O 1
ATOM 2047 N N . LYS A 1 264 ? -82.545 -18.055 117.261 1.00 73.50 264 LYS A N 1
ATOM 2048 C CA . LYS A 1 264 ? -82.675 -17.403 118.574 1.00 73.50 264 LYS A CA 1
ATOM 2049 C C . LYS A 1 264 ? -83.979 -16.621 118.689 1.00 73.50 264 LYS A C 1
ATOM 2051 O O . LYS A 1 264 ? -84.655 -16.772 119.697 1.00 73.50 264 LYS A O 1
ATOM 2056 N N . LEU A 1 265 ? -84.386 -15.877 117.665 1.00 75.19 265 LEU A N 1
ATOM 2057 C CA . LEU A 1 265 ? -85.680 -15.196 117.588 1.00 75.19 265 LEU A CA 1
ATOM 2058 C C . LEU A 1 265 ? -86.837 -16.191 117.638 1.00 75.19 265 LEU A C 1
ATOM 2060 O O . LEU A 1 265 ? -87.769 -15.976 118.397 1.00 75.19 265 LEU A O 1
ATOM 2064 N N . ALA A 1 266 ? -86.751 -17.321 116.936 1.00 68.81 266 ALA A N 1
ATOM 2065 C CA . ALA A 1 266 ? -87.744 -18.390 117.030 1.00 68.81 266 ALA A CA 1
ATOM 2066 C C . ALA A 1 266 ? -87.774 -19.057 118.421 1.00 68.81 266 ALA A C 1
ATOM 2068 O O . ALA A 1 266 ? -88.819 -19.539 118.856 1.00 68.81 266 ALA A O 1
ATOM 2069 N N . SER A 1 267 ? -86.642 -19.106 119.133 1.00 68.50 267 SER A N 1
ATOM 2070 C CA . SER A 1 267 ? -86.589 -19.569 120.528 1.00 68.50 267 SER A CA 1
ATOM 2071 C C . SER A 1 267 ? -87.137 -18.530 121.511 1.00 68.50 267 SER A C 1
ATOM 2073 O O . SER A 1 267 ? -87.839 -18.897 122.445 1.00 68.50 267 SER A O 1
ATOM 2075 N N . LEU A 1 268 ? -86.895 -17.239 121.263 1.00 71.69 268 LEU A N 1
ATOM 2076 C CA . LEU A 1 268 ? -87.434 -16.134 122.053 1.00 71.69 268 LEU A CA 1
ATOM 2077 C C . LEU A 1 268 ? -88.937 -15.975 121.830 1.00 71.69 268 LEU A C 1
ATOM 2079 O O . LEU A 1 268 ? -89.655 -15.731 122.784 1.00 71.69 268 LEU A O 1
ATOM 2083 N N . ALA A 1 269 ? -89.416 -16.141 120.597 1.00 69.00 269 ALA A N 1
ATOM 2084 C CA . ALA A 1 269 ? -90.835 -16.127 120.259 1.00 69.00 269 ALA A CA 1
ATOM 2085 C C . ALA A 1 269 ? -91.571 -17.294 120.930 1.00 69.00 269 ALA A C 1
ATOM 2087 O O . ALA A 1 269 ? -92.651 -17.094 121.474 1.00 69.00 269 ALA A O 1
ATOM 2088 N N . ARG A 1 270 ? -90.951 -18.484 120.984 1.00 66.38 270 ARG A N 1
ATOM 2089 C CA . ARG A 1 270 ? -91.447 -19.594 121.814 1.00 66.38 270 ARG A CA 1
ATOM 2090 C C . ARG A 1 270 ? -91.438 -19.248 123.301 1.00 66.38 270 ARG A C 1
ATOM 2092 O O . ARG A 1 270 ? -92.442 -19.457 123.959 1.00 66.38 270 ARG A O 1
ATOM 2099 N N . GLY A 1 271 ? -90.358 -18.654 123.811 1.00 68.06 271 GLY A N 1
ATOM 2100 C CA . GLY A 1 271 ? -90.297 -18.189 125.201 1.00 68.06 271 GLY A CA 1
ATOM 2101 C C . GLY A 1 271 ? -91.325 -17.097 125.529 1.00 68.06 271 GLY A C 1
ATOM 2102 O O . GLY A 1 271 ? -91.824 -17.043 126.647 1.00 68.06 271 GLY A O 1
ATOM 2103 N N . TYR A 1 272 ? -91.666 -16.244 124.561 1.00 66.94 272 TYR A N 1
ATOM 2104 C CA . TYR A 1 272 ? -92.703 -15.225 124.689 1.00 66.94 272 TYR A CA 1
ATOM 2105 C C . TYR A 1 272 ? -94.103 -15.844 124.703 1.00 66.94 272 TYR A C 1
ATOM 2107 O O . TYR A 1 272 ? -94.920 -15.420 125.513 1.00 66.94 272 TYR A O 1
ATOM 2115 N N . GLU A 1 273 ? -94.377 -16.862 123.879 1.00 69.25 273 GLU A N 1
ATOM 2116 C CA . GLU A 1 273 ? -95.647 -17.597 123.964 1.00 69.25 273 GLU A CA 1
ATOM 2117 C C . GLU A 1 273 ? -95.767 -18.408 125.263 1.00 69.25 273 GLU A C 1
ATOM 2119 O O . GLU A 1 273 ? -96.801 -18.314 125.915 1.00 69.25 273 GLU A O 1
ATOM 2124 N N . ASP A 1 274 ? -94.701 -19.066 125.735 1.00 67.12 274 ASP A N 1
ATOM 2125 C CA . ASP A 1 274 ? -94.682 -19.716 127.059 1.00 67.12 274 ASP A CA 1
ATOM 2126 C C . ASP A 1 274 ? -94.961 -18.704 128.188 1.00 67.12 274 ASP A C 1
ATOM 2128 O O . ASP A 1 274 ? -95.695 -18.980 129.137 1.00 67.12 274 ASP A O 1
ATOM 2132 N N . LEU A 1 275 ? -94.391 -17.496 128.105 1.00 65.12 275 LEU A N 1
ATOM 2133 C CA . LEU A 1 275 ? -94.649 -16.420 129.068 1.00 65.12 275 LEU A CA 1
ATOM 2134 C C . LEU A 1 275 ? -96.077 -15.880 128.960 1.00 65.12 275 LEU A C 1
ATOM 2136 O O . LEU A 1 275 ? -96.683 -15.563 129.982 1.00 65.12 275 LEU A O 1
ATOM 2140 N N . LYS A 1 276 ? -96.635 -15.793 127.755 1.00 68.19 276 LYS A N 1
ATOM 2141 C CA . LYS A 1 276 ? -98.012 -15.356 127.511 1.00 68.19 276 LYS A CA 1
ATOM 2142 C C . LYS A 1 276 ? -99.024 -16.380 128.040 1.00 68.19 276 LYS A C 1
ATOM 2144 O O . LYS A 1 276 ? -100.005 -15.993 128.676 1.00 68.19 276 LYS A O 1
ATOM 2149 N N . GLU A 1 277 ? -98.734 -17.669 127.900 1.00 64.19 277 GLU A N 1
ATOM 2150 C CA . GLU A 1 277 ? -99.488 -18.771 128.514 1.00 64.19 277 GLU A CA 1
ATOM 2151 C C . GLU A 1 277 ? -99.380 -18.744 130.052 1.00 64.19 277 GLU A C 1
ATOM 2153 O O . GLU A 1 277 ? -100.364 -18.889 130.775 1.00 64.19 277 GLU A O 1
ATOM 2158 N N . LYS A 1 278 ? -98.203 -18.409 130.593 1.00 62.66 278 LYS A N 1
ATOM 2159 C CA . LYS A 1 278 ? -98.012 -18.227 132.042 1.00 62.66 278 LYS A CA 1
ATOM 2160 C C . LYS A 1 278 ? -98.711 -16.981 132.597 1.00 62.66 278 LYS A C 1
ATOM 2162 O O . LYS A 1 278 ? -99.122 -16.970 133.754 1.00 62.66 278 LYS A O 1
ATOM 2167 N N . THR A 1 279 ? -98.859 -15.936 131.785 1.00 58.72 279 THR A N 1
ATOM 2168 C CA . THR A 1 279 ? -99.534 -14.687 132.172 1.00 58.72 279 THR A CA 1
ATOM 2169 C C . THR A 1 279 ? -101.056 -14.849 132.157 1.00 58.72 279 THR A C 1
ATOM 2171 O O . THR A 1 279 ? -101.731 -14.336 133.045 1.00 58.72 279 THR A O 1
ATOM 2174 N N . THR A 1 280 ? -101.596 -15.638 131.225 1.00 60.88 280 THR A N 1
ATOM 2175 C CA . THR A 1 280 ? -103.023 -16.008 131.214 1.00 60.88 280 THR A CA 1
ATOM 2176 C C . THR A 1 280 ? -103.381 -16.914 132.397 1.00 60.88 280 THR A C 1
ATOM 2178 O O . THR A 1 280 ? -104.373 -16.652 133.073 1.00 60.88 280 THR A O 1
ATOM 2181 N N . GLY A 1 281 ? -102.510 -17.860 132.770 1.00 61.84 281 GLY A N 1
ATOM 2182 C CA . GLY A 1 281 ? -102.673 -18.642 134.005 1.00 61.84 281 GLY A CA 1
ATOM 2183 C C . GLY A 1 281 ? -102.591 -17.818 135.305 1.00 61.84 281 GLY A C 1
ATOM 2184 O O . GLY A 1 281 ? -103.241 -18.151 136.295 1.00 61.84 281 GLY A O 1
ATOM 2185 N N . LEU A 1 282 ? -101.837 -16.711 135.321 1.00 58.81 282 LEU A N 1
ATOM 2186 C CA . LEU A 1 282 ? -101.787 -15.786 136.465 1.00 58.81 282 LEU A CA 1
ATOM 2187 C C . LEU A 1 282 ? -103.035 -14.889 136.561 1.00 58.81 282 LEU A C 1
ATOM 2189 O O . LEU A 1 282 ? -103.483 -14.613 137.672 1.00 58.81 282 LEU A O 1
ATOM 2193 N N . GLN A 1 283 ? -103.642 -14.500 135.435 1.00 57.09 283 GLN A N 1
ATOM 2194 C CA . GLN A 1 283 ? -104.908 -13.749 135.417 1.00 57.09 283 GLN A CA 1
ATOM 2195 C C . GLN A 1 283 ? -106.118 -14.601 135.842 1.00 57.09 283 GLN A C 1
ATOM 2197 O O . GLN A 1 283 ? -107.040 -14.084 136.473 1.00 57.09 283 GLN A O 1
ATOM 2202 N N . GLU A 1 284 ? -106.104 -15.910 135.577 1.00 57.88 284 GLU A N 1
ATOM 2203 C CA . GLU A 1 284 ? -107.098 -16.850 136.124 1.00 57.88 284 GLU A CA 1
ATOM 2204 C C . GLU A 1 284 ? -106.924 -17.056 137.642 1.00 57.88 284 GLU A C 1
ATOM 2206 O O . GLU A 1 284 ? -107.908 -17.167 138.378 1.00 57.88 284 GLU A O 1
ATOM 2211 N N . GLY A 1 285 ? -105.683 -17.011 138.141 1.00 56.69 285 GLY A N 1
ATOM 2212 C CA . GLY A 1 285 ? -105.385 -17.005 139.577 1.00 56.69 285 GLY A CA 1
ATOM 2213 C C . GLY A 1 285 ? -105.844 -15.730 140.298 1.00 56.69 285 GLY A C 1
ATOM 2214 O O . GLY A 1 285 ? -106.324 -15.805 141.427 1.00 56.69 285 GLY A O 1
ATOM 2215 N N . GLU A 1 286 ? -105.753 -14.573 139.641 1.00 59.72 286 GLU A N 1
ATOM 2216 C CA . GLU A 1 286 ? -106.179 -13.271 140.176 1.00 59.72 286 GLU A CA 1
ATOM 2217 C C . GLU A 1 286 ? -107.715 -13.114 140.208 1.00 59.72 286 GLU A C 1
ATOM 2219 O O . GLU A 1 286 ? -108.276 -12.572 141.159 1.00 59.72 286 GLU A O 1
ATOM 2224 N N . GLN A 1 287 ? -108.432 -13.672 139.227 1.00 58.66 287 GLN A N 1
ATOM 2225 C CA . GLN A 1 287 ? -109.903 -13.753 139.254 1.00 58.66 287 GLN A CA 1
ATOM 2226 C C . GLN A 1 287 ? -110.419 -14.704 140.351 1.00 58.66 287 GLN A C 1
ATOM 2228 O O . GLN A 1 287 ? -111.438 -14.426 140.986 1.00 58.66 287 GLN A O 1
ATOM 2233 N N . SER A 1 288 ? -109.687 -15.787 140.638 1.00 59.38 288 SER A N 1
ATOM 2234 C CA . SER A 1 288 ? -109.996 -16.718 141.732 1.00 59.38 288 SER A CA 1
ATOM 2235 C C . SER A 1 288 ? -109.833 -16.079 143.121 1.00 59.38 288 SER A C 1
ATOM 2237 O O . SER A 1 288 ? -110.670 -16.274 144.004 1.00 59.38 288 SER A O 1
ATOM 2239 N N . THR A 1 289 ? -108.812 -15.240 143.327 1.00 56.53 289 THR A N 1
ATOM 2240 C CA . THR A 1 289 ? -108.612 -14.521 144.599 1.00 56.53 289 THR A CA 1
ATOM 2241 C C . THR A 1 289 ? -109.580 -13.353 144.793 1.00 56.53 289 THR A C 1
ATOM 2243 O O . THR A 1 289 ? -110.009 -13.118 145.921 1.00 56.53 289 THR A O 1
ATOM 2246 N N . ILE A 1 290 ? -110.010 -12.671 143.726 1.00 64.50 290 ILE A N 1
ATOM 2247 C CA . ILE A 1 290 ? -111.064 -11.642 143.802 1.00 64.50 290 ILE A CA 1
ATOM 2248 C C . ILE A 1 290 ? -112.424 -12.263 144.176 1.00 64.50 290 ILE A C 1
ATOM 2250 O O . ILE A 1 290 ? -113.141 -11.701 145.006 1.00 64.50 290 ILE A O 1
ATOM 2254 N N . ALA A 1 291 ? -112.751 -13.451 143.656 1.00 59.53 291 ALA A N 1
ATOM 2255 C CA . ALA A 1 291 ? -113.953 -14.191 144.053 1.00 59.53 291 ALA A CA 1
ATOM 2256 C C . ALA A 1 291 ? -113.911 -14.652 145.527 1.00 59.53 291 ALA A C 1
ATOM 2258 O O . ALA A 1 291 ? -114.929 -14.623 146.218 1.00 59.53 291 ALA A O 1
ATOM 2259 N N . LEU A 1 292 ? -112.729 -15.009 146.041 1.00 57.47 292 LEU A N 1
ATOM 2260 C CA . LEU A 1 292 ? -112.532 -15.396 147.444 1.00 57.47 292 LEU A CA 1
ATOM 2261 C C . LEU A 1 292 ? -112.628 -14.205 148.418 1.00 57.47 292 LEU A C 1
ATOM 2263 O O . LEU A 1 292 ? -113.133 -14.361 149.527 1.00 57.47 292 LEU A O 1
ATOM 2267 N N . ILE A 1 293 ? -112.190 -13.010 148.009 1.00 58.97 293 ILE A N 1
ATOM 2268 C CA . ILE A 1 293 ? -112.279 -11.782 148.820 1.00 58.97 293 ILE A CA 1
ATOM 2269 C C . ILE A 1 293 ? -113.722 -11.249 148.882 1.00 58.97 293 ILE A C 1
ATOM 2271 O O . ILE A 1 293 ? -114.141 -10.765 149.932 1.00 58.97 293 ILE A O 1
ATOM 2275 N N . ALA A 1 294 ? -114.512 -11.395 147.812 1.00 60.28 294 ALA A N 1
ATOM 2276 C CA . ALA A 1 294 ? -115.948 -11.096 147.837 1.00 60.28 294 ALA A CA 1
ATOM 2277 C C . ALA A 1 294 ? -116.731 -12.062 148.751 1.00 60.28 294 ALA A C 1
ATOM 2279 O O . ALA A 1 294 ? -117.533 -11.608 149.564 1.00 60.28 294 ALA A O 1
ATOM 2280 N N . ALA A 1 295 ? -116.427 -13.366 148.706 1.00 58.62 295 ALA A N 1
ATOM 2281 C CA . ALA A 1 295 ? -117.059 -14.361 149.578 1.00 58.62 295 ALA A CA 1
ATOM 2282 C C . ALA A 1 295 ? -116.712 -14.168 151.070 1.00 58.62 295 ALA A C 1
ATOM 2284 O O . ALA A 1 295 ? -117.551 -14.402 151.934 1.00 58.62 295 ALA A O 1
ATOM 2285 N N . LEU A 1 296 ? -115.502 -13.693 151.389 1.00 56.59 296 LEU A N 1
ATOM 2286 C CA . LEU A 1 296 ? -115.101 -13.358 152.764 1.00 56.59 296 LEU A CA 1
ATOM 2287 C C . LEU A 1 296 ? -115.707 -12.034 153.269 1.00 56.59 296 LEU A C 1
ATOM 2289 O O . LEU A 1 296 ? -115.872 -11.872 154.475 1.00 56.59 296 LEU A O 1
ATOM 2293 N N . GLY A 1 297 ? -116.072 -11.110 152.374 1.00 61.59 297 GLY A N 1
ATOM 2294 C CA . GLY A 1 297 ? -116.779 -9.871 152.719 1.00 61.59 297 GLY A CA 1
ATOM 2295 C C . GLY A 1 297 ? -118.273 -10.069 153.008 1.00 61.59 297 GLY A C 1
ATOM 2296 O O . GLY A 1 297 ? -118.810 -9.406 153.892 1.00 61.59 297 GLY A O 1
ATOM 2297 N N . GLU A 1 298 ? -118.934 -11.005 152.317 1.00 58.72 298 GLU A N 1
ATOM 2298 C CA . GLU A 1 298 ? -120.318 -11.404 152.628 1.00 58.72 298 GLU A CA 1
ATOM 2299 C C . GLU A 1 298 ? -120.397 -12.192 153.943 1.00 58.72 298 GLU A C 1
ATOM 2301 O O . GLU A 1 298 ? -121.275 -11.926 154.760 1.00 58.72 298 GLU A O 1
ATOM 2306 N N . MET A 1 299 ? -119.413 -13.055 154.223 1.00 57.50 299 MET A N 1
ATOM 2307 C CA . MET A 1 299 ? -119.343 -13.809 155.481 1.00 57.50 299 MET A CA 1
ATOM 2308 C C . MET A 1 299 ? -119.129 -12.914 156.719 1.00 57.50 299 MET A C 1
ATOM 2310 O O . MET A 1 299 ? -119.676 -13.209 157.777 1.00 57.50 299 MET A O 1
ATOM 2314 N N . ASP A 1 300 ? -118.373 -11.813 156.610 1.00 55.22 300 ASP A N 1
ATOM 2315 C CA . ASP A 1 300 ? -118.120 -10.877 157.726 1.00 55.22 300 ASP A CA 1
ATOM 2316 C C . ASP A 1 300 ? -119.325 -9.958 158.022 1.00 55.22 300 ASP A C 1
ATOM 2318 O O . ASP A 1 300 ? -119.516 -9.521 159.157 1.00 55.22 300 ASP A O 1
ATOM 2322 N N . ALA A 1 301 ? -120.187 -9.700 157.031 1.00 60.22 301 ALA A N 1
ATOM 2323 C CA . ALA A 1 301 ? -121.457 -8.998 157.231 1.00 60.22 301 ALA A CA 1
ATOM 2324 C C . ALA A 1 301 ? -122.521 -9.916 157.863 1.00 60.22 301 ALA A C 1
ATOM 2326 O O . ALA A 1 301 ? -123.215 -9.510 158.795 1.00 60.22 301 ALA A O 1
ATOM 2327 N N . GLU A 1 302 ? -122.579 -11.178 157.430 1.00 59.03 302 GLU A N 1
ATOM 2328 C CA . GLU A 1 302 ? -123.524 -12.184 157.929 1.00 59.03 302 GLU A CA 1
ATOM 2329 C C . GLU A 1 302 ? -123.200 -12.610 159.379 1.00 59.03 302 GLU A C 1
ATOM 2331 O O . GLU A 1 302 ? -124.102 -12.719 160.211 1.00 59.03 302 GLU A O 1
ATOM 2336 N N . LEU A 1 303 ? -121.912 -12.696 159.749 1.00 60.94 303 LEU A N 1
ATOM 2337 C CA . LEU A 1 303 ? -121.482 -12.939 161.137 1.00 60.94 303 LEU A CA 1
ATOM 2338 C C . LEU A 1 303 ? -121.812 -11.764 162.079 1.00 60.94 303 LEU A C 1
ATOM 2340 O O . LEU A 1 303 ? -122.017 -11.951 163.281 1.00 60.94 303 LEU A O 1
ATOM 2344 N N . LYS A 1 304 ? -121.849 -10.535 161.554 1.00 63.97 304 LYS A N 1
ATOM 2345 C CA . LYS A 1 304 ? -122.105 -9.313 162.332 1.00 63.97 304 LYS A CA 1
ATOM 2346 C C . LYS A 1 304 ? -123.594 -9.131 162.633 1.00 63.97 304 LYS A C 1
ATOM 2348 O O . LYS A 1 304 ? -123.940 -8.725 163.745 1.00 63.97 304 LYS A O 1
ATOM 2353 N N . ASP A 1 305 ? -124.453 -9.516 161.694 1.00 61.03 305 ASP A N 1
ATOM 2354 C CA . ASP A 1 305 ? -125.907 -9.528 161.866 1.00 61.03 305 ASP A CA 1
ATOM 2355 C C . ASP A 1 305 ? -126.373 -10.710 162.741 1.00 61.03 305 ASP A C 1
ATOM 2357 O O . ASP A 1 305 ? -127.295 -10.567 163.549 1.00 61.03 305 ASP A O 1
ATOM 2361 N N . GLU A 1 306 ? -125.669 -11.847 162.705 1.00 58.91 306 GLU A N 1
ATOM 2362 C CA . GLU A 1 306 ? -125.944 -13.002 163.570 1.00 58.91 306 GLU A CA 1
ATOM 2363 C C . GLU A 1 306 ? -125.515 -12.769 165.038 1.00 58.91 306 GLU A C 1
ATOM 2365 O O . GLU A 1 306 ? -126.214 -13.173 165.974 1.00 58.91 306 GLU A O 1
ATOM 2370 N N . VAL A 1 307 ? -124.427 -12.022 165.277 1.00 61.56 307 VAL A N 1
ATOM 2371 C CA . VAL A 1 307 ? -124.005 -11.588 166.626 1.00 61.56 307 VAL A CA 1
ATOM 2372 C C . VAL A 1 307 ? -124.950 -10.527 167.213 1.00 61.56 307 VAL A C 1
ATOM 2374 O O . VAL A 1 307 ? -125.230 -10.554 168.417 1.00 61.56 307 VAL A O 1
ATOM 2377 N N . ALA A 1 308 ? -125.512 -9.637 166.389 1.00 59.44 308 ALA A N 1
ATOM 2378 C CA . ALA A 1 308 ? -126.543 -8.690 166.819 1.00 59.44 308 ALA A CA 1
ATOM 2379 C C . ALA A 1 308 ? -127.864 -9.403 167.180 1.00 59.44 308 ALA A C 1
ATOM 2381 O O . ALA A 1 308 ? -128.434 -9.143 168.243 1.00 59.44 308 ALA A O 1
ATOM 2382 N N . ALA A 1 309 ? -128.286 -10.383 166.372 1.00 62.09 309 ALA A N 1
ATOM 2383 C CA . ALA A 1 309 ? -129.472 -11.203 166.633 1.00 62.09 309 ALA A CA 1
ATOM 2384 C C . ALA A 1 309 ? -129.326 -12.108 167.877 1.00 62.09 309 ALA A C 1
ATOM 2386 O O . ALA A 1 309 ? -130.303 -12.352 168.592 1.00 62.09 309 ALA A O 1
ATOM 2387 N N . ASN A 1 310 ? -128.111 -12.574 168.193 1.00 54.31 310 ASN A N 1
ATOM 2388 C CA . ASN A 1 310 ? -127.843 -13.335 169.418 1.00 54.31 310 ASN A CA 1
ATOM 2389 C C . ASN A 1 310 ? -127.791 -12.461 170.682 1.00 54.31 310 ASN A C 1
ATOM 2391 O O . ASN A 1 310 ? -128.223 -12.913 171.740 1.00 54.31 310 ASN A O 1
ATOM 2395 N N . SER A 1 311 ? -127.351 -11.203 170.594 1.00 54.84 311 SER A N 1
ATOM 2396 C CA . SER A 1 311 ? -127.413 -10.246 171.713 1.00 54.84 311 SER A CA 1
ATOM 2397 C C . SER A 1 311 ? -128.863 -9.903 172.104 1.00 54.84 311 SER A C 1
ATOM 2399 O O . SER A 1 311 ? -129.206 -9.790 173.285 1.00 54.84 311 SER A O 1
ATOM 2401 N N . GLU A 1 312 ? -129.760 -9.829 171.118 1.00 59.00 312 GLU A N 1
ATOM 2402 C CA . GLU A 1 312 ? -131.189 -9.575 171.333 1.00 59.00 312 GLU A CA 1
ATOM 2403 C C . GLU A 1 312 ? -131.933 -10.824 171.850 1.00 59.00 312 GLU A C 1
ATOM 2405 O O . GLU A 1 312 ? -132.767 -10.728 172.758 1.00 59.00 312 GLU A O 1
ATOM 2410 N N . LYS A 1 313 ? -131.547 -12.027 171.393 1.00 60.81 313 LYS A N 1
ATOM 2411 C CA . LYS A 1 313 ? -132.004 -13.307 171.970 1.00 60.81 313 LYS A CA 1
ATOM 2412 C C . LYS A 1 313 ? -131.530 -13.512 173.410 1.00 60.81 313 LYS A C 1
ATOM 2414 O O . LYS A 1 313 ? -132.321 -13.970 174.226 1.00 60.81 313 LYS A O 1
ATOM 2419 N N . VAL A 1 314 ? -130.304 -13.121 173.766 1.00 63.94 314 VAL A N 1
ATOM 2420 C CA . VAL A 1 314 ? -129.786 -13.208 175.147 1.00 63.94 314 VAL A CA 1
ATOM 2421 C C . VAL A 1 314 ? -130.538 -12.267 176.097 1.00 63.94 314 VAL A C 1
ATOM 2423 O O . VAL A 1 314 ? -130.878 -12.673 177.205 1.00 63.94 314 VAL A O 1
ATOM 2426 N N . ASN A 1 315 ? -130.902 -11.059 175.657 1.00 57.62 315 ASN A N 1
ATOM 2427 C CA . ASN A 1 315 ? -131.732 -10.142 176.453 1.00 57.62 315 ASN A CA 1
ATOM 2428 C C . ASN A 1 315 ? -133.202 -10.586 176.575 1.00 57.62 315 ASN A C 1
ATOM 2430 O O . ASN A 1 315 ? -133.871 -10.256 177.557 1.00 57.62 315 ASN A O 1
ATOM 2434 N N . THR A 1 316 ? -133.704 -11.354 175.607 1.00 62.19 316 THR A N 1
ATOM 2435 C CA . THR A 1 316 ? -135.052 -11.947 175.649 1.00 62.19 316 THR A CA 1
ATOM 2436 C C . THR A 1 316 ? -135.078 -13.196 176.543 1.00 62.19 316 THR A C 1
ATOM 2438 O O . THR A 1 316 ? -135.986 -13.346 177.358 1.00 62.19 316 THR A O 1
ATOM 2441 N N . LEU A 1 317 ? -134.011 -14.006 176.516 1.00 55.16 317 LEU A N 1
ATOM 2442 C CA . LEU A 1 317 ? -133.795 -15.149 177.411 1.00 55.16 317 LEU A CA 1
ATOM 2443 C C . LEU A 1 317 ? -133.566 -14.723 178.872 1.00 55.16 317 LEU A C 1
ATOM 2445 O O . LEU A 1 317 ? -134.019 -15.413 179.779 1.00 55.16 317 LEU A O 1
ATOM 2449 N N . TYR A 1 318 ? -132.952 -13.560 179.126 1.00 52.16 318 TYR A N 1
ATOM 2450 C CA . TYR A 1 318 ? -132.791 -13.028 180.489 1.00 52.16 318 TYR A CA 1
ATOM 2451 C C . TYR A 1 318 ? -134.135 -12.654 181.146 1.00 52.16 318 TYR A C 1
ATOM 2453 O O . TYR A 1 318 ? -134.294 -12.811 182.352 1.00 52.16 318 TYR A O 1
ATOM 2461 N N . LYS A 1 319 ? -135.136 -12.239 180.354 1.00 57.38 319 LYS A N 1
ATOM 2462 C CA . LYS A 1 319 ? -136.509 -11.971 180.830 1.00 57.38 319 LYS A CA 1
ATOM 2463 C C . LYS A 1 319 ? -137.364 -13.242 180.938 1.00 57.38 319 LYS A C 1
ATOM 2465 O O . LYS A 1 319 ? -138.259 -13.313 181.778 1.00 57.38 319 LYS A O 1
ATOM 2470 N N . GLU A 1 320 ? -137.073 -14.265 180.135 1.00 53.03 320 GLU A N 1
ATOM 2471 C CA . GLU A 1 320 ? -137.712 -15.586 180.225 1.00 53.03 320 GLU A CA 1
ATOM 2472 C C . GLU A 1 320 ? -137.217 -16.401 181.428 1.00 53.03 320 GLU A C 1
ATOM 2474 O O . GLU A 1 320 ? -138.019 -17.070 182.072 1.00 53.03 320 GLU A O 1
ATOM 2479 N N . VAL A 1 321 ? -135.939 -16.290 181.807 1.00 55.56 321 VAL A N 1
ATOM 2480 C CA . VAL A 1 321 ? -135.373 -16.916 183.020 1.00 55.56 321 VAL A CA 1
ATOM 2481 C C . VAL A 1 321 ? -135.963 -16.315 184.305 1.00 55.56 321 VAL A C 1
ATOM 2483 O O . VAL A 1 321 ? -136.212 -17.039 185.271 1.00 55.56 321 VAL A O 1
ATOM 2486 N N . GLU A 1 322 ? -136.288 -15.022 184.308 1.00 54.12 322 GLU A N 1
ATOM 2487 C CA . GLU A 1 322 ? -136.963 -14.342 185.425 1.00 54.12 322 GLU A CA 1
ATOM 2488 C C . GLU A 1 322 ? -138.446 -14.772 185.549 1.00 54.12 322 GLU A C 1
ATOM 2490 O O . GLU A 1 322 ? -138.959 -14.961 186.652 1.00 54.12 322 GLU A O 1
ATOM 2495 N N . SER A 1 323 ? -139.105 -15.074 184.420 1.00 50.97 323 SER A N 1
ATOM 2496 C CA . SER A 1 323 ? -140.453 -15.670 184.365 1.00 50.97 323 SER A CA 1
ATOM 2497 C C . SER A 1 323 ? -140.481 -17.184 184.634 1.00 50.97 323 SER A C 1
ATOM 2499 O O . SER A 1 323 ? -141.513 -17.699 185.073 1.00 50.97 323 SER A O 1
ATOM 2501 N N . LEU A 1 324 ? -139.393 -17.905 184.353 1.00 48.41 324 LEU A N 1
ATOM 2502 C CA . LEU A 1 324 ? -139.252 -19.344 184.589 1.00 48.41 324 LEU A CA 1
ATOM 2503 C C . LEU A 1 324 ? -138.826 -19.648 186.027 1.00 48.41 324 LEU A C 1
ATOM 2505 O O . LEU A 1 324 ? -139.240 -20.673 186.552 1.00 48.41 324 LEU A O 1
ATOM 2509 N N . THR A 1 325 ? -138.119 -18.743 186.710 1.00 49.38 325 THR A N 1
ATOM 2510 C CA . THR A 1 325 ? -137.743 -18.932 188.124 1.00 49.38 325 THR A CA 1
ATOM 2511 C C . THR A 1 325 ? -138.957 -18.805 189.055 1.00 49.38 325 THR A C 1
ATOM 2513 O O . THR A 1 325 ? -139.119 -19.628 189.945 1.00 49.38 325 THR A O 1
ATOM 2516 N N . SER A 1 326 ? -139.910 -17.907 188.767 1.00 49.75 326 SER A N 1
ATOM 2517 C CA . SER A 1 326 ? -141.220 -17.879 189.460 1.00 49.75 326 SER A CA 1
ATOM 2518 C C . SER A 1 326 ? -142.170 -19.029 189.071 1.00 49.75 326 SER A C 1
ATOM 2520 O O . SER A 1 326 ? -143.204 -19.202 189.704 1.00 49.75 326 SER A O 1
ATOM 2522 N N . ARG A 1 327 ? -141.849 -19.820 188.034 1.00 46.81 327 ARG A N 1
ATOM 2523 C CA . ARG A 1 327 ? -142.612 -21.016 187.609 1.00 46.81 327 ARG A CA 1
ATOM 2524 C C . ARG A 1 327 ? -141.938 -22.336 188.002 1.00 46.81 327 ARG A C 1
ATOM 2526 O O . ARG A 1 327 ? -142.546 -23.390 187.839 1.00 46.81 327 ARG A O 1
ATOM 2533 N N . MET A 1 328 ? -140.706 -22.276 188.510 1.00 41.84 328 MET A N 1
ATOM 2534 C CA . MET A 1 328 ? -139.927 -23.422 188.987 1.00 41.84 328 MET A CA 1
ATOM 2535 C C . MET A 1 328 ? -140.169 -23.704 190.482 1.00 41.84 328 MET A C 1
ATOM 2537 O O . MET A 1 328 ? -139.967 -24.833 190.918 1.00 41.84 328 MET A O 1
ATOM 2541 N N . ASP A 1 329 ? -140.701 -22.726 191.224 1.00 43.06 329 ASP A N 1
ATOM 2542 C CA . ASP A 1 329 ? -141.176 -22.882 192.610 1.00 43.06 329 ASP A CA 1
ATOM 2543 C C . ASP A 1 329 ? -142.537 -23.609 192.729 1.00 43.06 329 ASP A C 1
ATOM 2545 O O . ASP A 1 329 ? -142.914 -24.000 193.828 1.00 43.06 329 ASP A O 1
ATOM 2549 N N . ASP A 1 330 ? -143.242 -23.872 191.618 1.00 35.56 330 ASP A N 1
ATOM 2550 C CA . ASP A 1 330 ? -144.604 -24.454 191.616 1.00 35.56 330 ASP A CA 1
ATOM 2551 C C . ASP A 1 330 ? -144.733 -25.795 190.847 1.00 35.56 330 ASP A C 1
ATOM 2553 O O . ASP A 1 330 ? -145.833 -26.269 190.563 1.00 35.56 330 ASP A O 1
ATOM 2557 N N . SER A 1 331 ? -143.614 -26.448 190.509 1.00 33.50 331 SER A N 1
ATOM 2558 C CA . SER A 1 331 ? -143.594 -27.795 189.902 1.00 33.50 331 SER A CA 1
ATOM 2559 C C . SER A 1 331 ? -142.200 -28.424 190.057 1.00 33.50 331 SER A C 1
ATOM 2561 O O . SER A 1 331 ? -141.464 -28.613 189.091 1.00 33.50 331 SER A O 1
ATOM 2563 N N . GLU A 1 332 ? -141.695 -28.654 191.266 1.00 35.53 332 GLU A N 1
ATOM 2564 C CA . GLU A 1 332 ? -142.081 -29.787 192.118 1.00 35.53 332 GLU A CA 1
ATOM 2565 C C . GLU A 1 332 ? -142.388 -31.085 191.328 1.00 35.53 332 GLU A C 1
ATOM 2567 O O . GLU A 1 332 ? -143.352 -31.173 190.573 1.00 35.53 332 GLU A O 1
ATOM 2572 N N . ARG A 1 333 ? -141.644 -32.154 191.658 1.00 35.28 333 ARG A N 1
ATOM 2573 C CA . ARG A 1 333 ? -142.242 -33.484 191.884 1.00 35.28 333 ARG A CA 1
ATOM 2574 C C . ARG A 1 333 ? -142.581 -34.362 190.660 1.00 35.28 333 ARG A C 1
ATOM 2576 O O . ARG A 1 333 ? -143.697 -34.844 190.598 1.00 35.28 333 ARG A O 1
ATOM 2583 N N . THR A 1 334 ? -141.605 -34.724 189.805 1.00 33.66 334 THR A N 1
ATOM 2584 C CA . THR A 1 334 ? -141.544 -36.062 189.137 1.00 33.66 334 THR A CA 1
ATOM 2585 C C . THR A 1 334 ? -140.258 -36.306 188.305 1.00 33.66 334 THR A C 1
ATOM 2587 O O . THR A 1 334 ? -140.165 -35.802 187.196 1.00 33.66 334 THR A O 1
ATOM 2590 N N . VAL A 1 335 ? -139.369 -37.188 188.816 1.00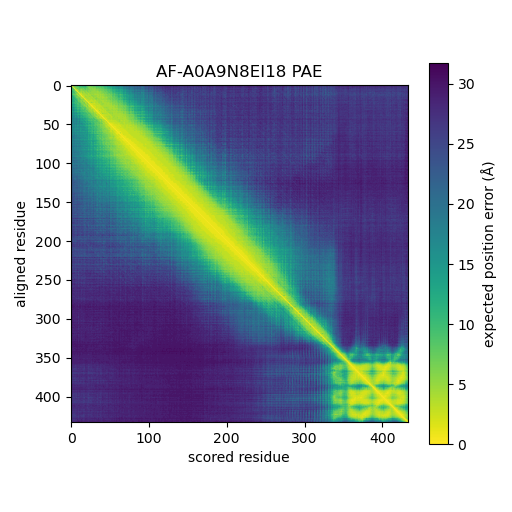 32.62 335 VAL A N 1
ATOM 2591 C CA . VAL A 1 335 ? -138.549 -38.220 188.098 1.00 32.62 335 VAL A CA 1
ATOM 2592 C C . VAL A 1 335 ? -137.400 -37.751 187.158 1.00 32.62 335 VAL A C 1
ATOM 2594 O O . VAL A 1 335 ? -137.622 -36.894 186.324 1.00 32.62 335 VAL A O 1
ATOM 2597 N N . ALA A 1 336 ? -136.183 -38.317 187.038 1.00 30.33 336 ALA A N 1
ATOM 2598 C CA . ALA A 1 336 ? -135.234 -39.126 187.826 1.00 30.33 336 ALA A CA 1
ATOM 2599 C C . ALA A 1 336 ? -133.953 -39.354 186.955 1.00 30.33 336 ALA A C 1
ATOM 2601 O O . ALA A 1 336 ? -134.070 -39.682 185.780 1.00 30.33 336 ALA A O 1
ATOM 2602 N N . THR A 1 337 ? -132.758 -39.238 187.564 1.00 37.19 337 THR A N 1
ATOM 2603 C CA . THR A 1 337 ? -131.527 -40.064 187.387 1.00 37.19 337 THR A CA 1
ATOM 2604 C C . THR A 1 337 ? -130.821 -40.203 186.020 1.00 37.19 337 THR A C 1
ATOM 2606 O O . THR A 1 337 ? -131.340 -40.879 185.144 1.00 37.19 337 THR A O 1
ATOM 2609 N N . PHE A 1 338 ? -129.557 -39.739 185.914 1.00 28.81 338 PHE A N 1
ATOM 2610 C CA . PHE A 1 338 ? -128.349 -40.568 185.655 1.00 28.81 338 PHE A CA 1
ATOM 2611 C C . PHE A 1 338 ? -127.039 -39.743 185.614 1.00 28.81 338 PHE A C 1
ATOM 2613 O O . PHE A 1 338 ? -126.992 -38.676 185.015 1.00 28.81 338 PHE A O 1
ATOM 2620 N N . ASN A 1 339 ? -125.965 -40.262 186.226 1.00 38.31 339 ASN A N 1
ATOM 2621 C CA . ASN A 1 339 ? -124.603 -39.707 186.187 1.00 38.31 339 ASN A CA 1
ATOM 2622 C C . ASN A 1 339 ? -123.767 -40.468 185.147 1.00 38.31 339 ASN A C 1
ATOM 2624 O O . ASN A 1 339 ? -123.538 -41.670 185.292 1.00 38.31 339 ASN A O 1
ATOM 2628 N N . THR A 1 340 ? -123.239 -39.769 184.144 1.00 40.03 340 THR A N 1
ATOM 2629 C CA . THR A 1 340 ? -122.226 -40.310 183.226 1.00 40.03 340 THR A CA 1
ATOM 2630 C C . THR A 1 340 ? -121.066 -39.331 183.129 1.00 40.03 340 THR A C 1
ATOM 2632 O O . THR A 1 340 ? -121.193 -38.287 182.497 1.00 40.03 340 THR A O 1
ATOM 2635 N N . CYS A 1 341 ? -119.936 -39.659 183.755 1.00 41.56 341 CYS A N 1
ATOM 2636 C CA . CYS A 1 341 ? -118.695 -38.906 183.609 1.00 41.56 341 CYS A CA 1
ATOM 2637 C C . CYS A 1 341 ? -117.740 -39.690 182.704 1.00 41.56 341 CYS A C 1
ATOM 2639 O O . CYS A 1 341 ? -117.447 -40.859 182.953 1.00 41.56 341 CYS A O 1
ATOM 2641 N N . HIS A 1 342 ? -117.275 -39.036 181.641 1.00 36.59 342 HIS A N 1
ATOM 2642 C CA . HIS A 1 342 ? -116.221 -39.519 180.760 1.00 36.59 342 HIS A CA 1
ATOM 2643 C C . HIS A 1 342 ? -114.939 -38.759 181.121 1.00 36.59 342 HIS A C 1
ATOM 2645 O O . HIS A 1 342 ? -114.720 -37.645 180.655 1.00 36.59 342 HIS A O 1
ATOM 2651 N N . THR A 1 343 ? -114.108 -39.328 181.992 1.00 40.09 343 THR A N 1
ATOM 2652 C CA . THR A 1 343 ? -112.750 -38.830 182.269 1.00 40.09 343 THR A CA 1
ATOM 2653 C C . THR A 1 343 ? -111.744 -39.985 182.269 1.00 40.09 343 THR A C 1
ATOM 2655 O O . THR A 1 343 ? -112.118 -41.138 182.485 1.00 40.09 343 THR A O 1
ATOM 2658 N N . PRO A 1 344 ? -110.485 -39.700 181.890 1.00 48.06 344 PRO A N 1
ATOM 2659 C CA . PRO A 1 344 ? -109.765 -40.418 180.840 1.00 48.06 344 PRO A CA 1
ATOM 2660 C C . PRO A 1 344 ? -108.792 -41.458 181.403 1.00 48.06 344 PRO A C 1
ATOM 2662 O O . PRO A 1 344 ? -108.506 -41.466 182.596 1.00 48.06 344 PRO A O 1
ATOM 2665 N N . GLY A 1 345 ? -108.266 -42.321 180.526 1.00 37.81 345 GLY A N 1
ATOM 2666 C CA . GLY A 1 345 ? -107.407 -43.461 180.860 1.00 37.81 345 GLY A CA 1
ATOM 2667 C C . GLY A 1 345 ? -106.337 -43.178 181.920 1.00 37.81 345 GLY A C 1
ATOM 2668 O O . GLY A 1 345 ? -105.273 -42.639 181.626 1.00 37.81 345 GLY A O 1
ATOM 2669 N N . ILE A 1 346 ? -106.620 -43.620 183.146 1.00 52.00 346 ILE A N 1
ATOM 2670 C CA . ILE A 1 346 ? -105.656 -43.790 184.230 1.00 52.00 346 ILE A CA 1
ATOM 2671 C C . ILE A 1 346 ? -104.689 -44.898 183.802 1.00 52.00 346 ILE A C 1
ATOM 2673 O O . ILE A 1 346 ? -105.080 -46.054 183.632 1.00 52.00 346 ILE A O 1
ATOM 2677 N N . GLN A 1 347 ? -103.424 -44.537 183.601 1.00 44.34 347 GLN A N 1
ATOM 2678 C CA . GLN A 1 347 ? -102.367 -45.448 183.177 1.00 44.34 347 GLN A CA 1
ATOM 2679 C C . GLN A 1 347 ? -101.709 -46.052 184.423 1.00 44.34 347 GLN A C 1
ATOM 2681 O O . GLN A 1 347 ? -100.897 -45.404 185.082 1.00 44.34 347 GLN A O 1
ATOM 2686 N N . VAL A 1 348 ? -102.082 -47.283 184.786 1.00 50.50 348 VAL A N 1
ATOM 2687 C CA . VAL A 1 348 ? -101.474 -47.970 185.936 1.00 50.50 348 VAL A CA 1
ATOM 2688 C C . VAL A 1 348 ? -100.344 -48.870 185.445 1.00 50.50 348 VAL A C 1
ATOM 2690 O O . VAL A 1 348 ? -100.581 -49.925 184.861 1.00 50.50 348 VAL A O 1
ATOM 2693 N N . GLY A 1 349 ? -99.106 -48.410 185.628 1.00 43.03 349 GLY A N 1
ATOM 2694 C CA . GLY A 1 349 ? -97.902 -49.140 185.237 1.00 43.03 349 GLY A CA 1
ATOM 2695 C C . GLY A 1 349 ? -97.527 -50.211 186.261 1.00 43.03 349 GLY A C 1
ATOM 2696 O O . GLY A 1 349 ? -97.345 -49.917 187.443 1.00 43.03 349 GLY A O 1
ATOM 2697 N N . ALA A 1 350 ? -97.377 -51.456 185.808 1.00 44.62 350 ALA A N 1
ATOM 2698 C CA . ALA A 1 350 ? -96.898 -52.556 186.640 1.00 44.62 350 ALA A CA 1
ATOM 2699 C C . ALA A 1 350 ? -95.358 -52.541 186.756 1.00 44.62 350 ALA A C 1
ATOM 2701 O O . ALA A 1 350 ? -94.644 -52.670 185.759 1.00 44.62 350 ALA A O 1
ATOM 2702 N N . HIS A 1 351 ? -94.828 -52.445 187.983 1.00 41.50 351 HIS A N 1
ATOM 2703 C CA . HIS A 1 351 ? -93.409 -52.690 188.282 1.00 41.50 351 HIS A CA 1
ATOM 2704 C C . HIS A 1 351 ? -93.173 -54.132 188.791 1.00 41.50 351 HIS A C 1
ATOM 2706 O O . HIS A 1 351 ? -93.931 -54.680 189.586 1.00 41.50 351 HIS A O 1
ATOM 2712 N N . LYS A 1 352 ? -92.099 -54.746 188.269 1.00 57.34 352 LYS A N 1
ATOM 2713 C CA . LYS A 1 352 ? -91.737 -56.181 188.242 1.00 57.34 352 LYS A CA 1
ATOM 2714 C C . LYS A 1 352 ? -91.442 -56.806 189.619 1.00 57.34 352 LYS A C 1
ATOM 2716 O O . LYS A 1 352 ? -90.536 -56.333 190.291 1.00 57.34 352 LYS A O 1
ATOM 2721 N N . ASN A 1 353 ? -92.076 -57.938 189.966 1.00 43.06 353 ASN A N 1
ATOM 2722 C CA . ASN A 1 353 ? -91.556 -58.913 190.946 1.00 43.06 353 ASN A CA 1
ATOM 2723 C C . ASN A 1 353 ? -92.250 -60.289 190.842 1.00 43.06 353 ASN A C 1
ATOM 2725 O O . ASN A 1 353 ? -93.447 -60.376 190.581 1.00 43.06 353 ASN A O 1
ATOM 2729 N N . ARG A 1 354 ? -91.463 -61.366 190.986 1.00 40.69 354 ARG A N 1
ATOM 2730 C CA . ARG A 1 354 ? -91.837 -62.767 190.714 1.00 40.69 354 ARG A CA 1
ATOM 2731 C C . ARG A 1 354 ? -92.685 -63.390 191.831 1.00 40.69 354 ARG A C 1
ATOM 2733 O O . ARG A 1 354 ? -92.242 -63.427 192.972 1.00 40.69 354 ARG A O 1
ATOM 2740 N N . GLY A 1 355 ? -93.784 -64.031 191.424 1.00 53.78 355 GLY A N 1
ATOM 2741 C CA . GLY A 1 355 ? -94.410 -65.162 192.120 1.00 53.78 355 GLY A CA 1
ATOM 2742 C C . GLY A 1 355 ? -95.718 -64.839 192.850 1.00 53.78 355 GLY A C 1
ATOM 2743 O O . GLY A 1 355 ? -95.681 -64.197 193.886 1.00 53.78 355 GLY A O 1
ATOM 2744 N N . LEU A 1 356 ? -96.834 -65.384 192.336 1.00 51.69 356 LEU A N 1
ATOM 2745 C CA . LEU A 1 356 ? -98.193 -65.432 192.917 1.00 51.69 356 LEU A CA 1
ATOM 2746 C C . LEU A 1 356 ? -98.991 -64.101 192.949 1.00 51.69 356 LEU A C 1
ATOM 2748 O O . LEU A 1 356 ? -98.718 -63.200 193.726 1.00 51.69 356 LEU A O 1
ATOM 2752 N N . TYR A 1 357 ? -100.039 -64.046 192.112 1.00 52.41 357 TYR A N 1
ATOM 2753 C CA . TYR A 1 357 ? -101.257 -63.215 192.205 1.00 52.41 357 TYR A CA 1
ATOM 2754 C C . TYR A 1 357 ? -101.087 -61.696 192.467 1.00 52.41 357 TYR A C 1
ATOM 2756 O O . TYR A 1 357 ? -101.173 -61.230 193.601 1.00 52.41 357 TYR A O 1
ATOM 2764 N N . GLN A 1 358 ? -100.930 -60.892 191.405 1.00 64.75 358 GLN A N 1
ATOM 2765 C CA . GLN A 1 358 ? -100.896 -59.423 191.502 1.00 64.75 358 GLN A CA 1
ATOM 2766 C C . GLN A 1 358 ? -102.298 -58.811 191.358 1.00 64.75 358 GLN A C 1
ATOM 2768 O O . GLN A 1 358 ? -103.067 -59.182 190.466 1.00 64.75 358 GLN A O 1
ATOM 2773 N N . LYS A 1 359 ? -102.618 -57.872 192.255 1.00 74.31 359 LYS A N 1
ATOM 2774 C CA . LYS A 1 359 ? -103.840 -57.059 192.234 1.00 74.31 359 LYS A CA 1
ATOM 2775 C C . LYS A 1 359 ? -103.458 -55.587 192.255 1.00 74.31 359 LYS A C 1
ATOM 2777 O O . LYS A 1 359 ? -102.573 -55.192 193.014 1.00 74.31 359 LYS A O 1
ATOM 2782 N N . THR A 1 360 ? -104.142 -54.797 191.443 1.00 76.75 360 THR A N 1
ATOM 2783 C CA . THR A 1 360 ? -103.961 -53.350 191.371 1.00 76.75 360 THR A CA 1
ATOM 2784 C C . THR A 1 360 ? -105.303 -52.683 191.603 1.00 76.75 360 THR A C 1
ATOM 2786 O O . THR A 1 360 ? -106.239 -52.902 190.833 1.00 76.75 360 THR A O 1
ATOM 2789 N N . ASP A 1 361 ? -105.370 -51.883 192.662 1.00 84.38 361 ASP A N 1
ATOM 2790 C CA . ASP A 1 361 ? -106.587 -51.227 193.121 1.00 84.38 361 ASP A CA 1
ATOM 2791 C C . ASP A 1 361 ? -106.450 -49.714 192.951 1.00 84.38 361 ASP A C 1
ATOM 2793 O O . ASP A 1 361 ? -105.444 -49.124 193.348 1.00 84.38 361 ASP A O 1
ATOM 2797 N N . VAL A 1 362 ? -107.470 -49.090 192.368 1.00 80.44 362 VAL A N 1
ATOM 2798 C CA . VAL A 1 362 ? -107.568 -47.637 192.211 1.00 80.44 362 VAL A CA 1
ATOM 2799 C C . VAL A 1 362 ? -108.914 -47.191 192.760 1.00 80.44 362 VAL A C 1
ATOM 2801 O O . VAL A 1 362 ? -109.959 -47.655 192.308 1.00 80.44 362 VAL A O 1
ATOM 2804 N N . THR A 1 363 ? -108.905 -46.294 193.741 1.00 84.56 363 THR A N 1
ATOM 2805 C CA . THR A 1 363 ? -110.139 -45.720 194.284 1.00 84.56 363 THR A CA 1
ATOM 2806 C C . THR A 1 363 ? -110.622 -44.591 193.388 1.00 84.56 363 THR A C 1
ATOM 2808 O O . THR A 1 363 ? -109.883 -43.651 193.103 1.00 84.56 363 THR A O 1
ATOM 2811 N N . ILE A 1 364 ? -111.878 -44.684 192.970 1.00 81.19 364 ILE A N 1
ATOM 2812 C CA . ILE A 1 364 ? -112.563 -43.710 192.133 1.00 81.19 364 ILE A CA 1
ATOM 2813 C C . ILE A 1 364 ? -113.641 -43.037 192.975 1.00 81.19 364 ILE A C 1
ATOM 2815 O O . ILE A 1 364 ? -114.472 -43.718 193.574 1.00 81.19 364 ILE A O 1
ATOM 2819 N N . LEU A 1 365 ? -113.632 -41.706 193.022 1.00 80.12 365 LEU A N 1
ATOM 2820 C CA . LEU A 1 365 ? -114.642 -40.923 193.731 1.00 80.12 365 LEU A CA 1
ATOM 2821 C C . LEU A 1 365 ? -115.759 -40.513 192.773 1.00 80.12 365 LEU A C 1
ATOM 2823 O O . LEU A 1 365 ? -115.500 -40.111 191.639 1.00 80.12 365 LEU A O 1
ATOM 2827 N N . PHE A 1 366 ? -117.002 -40.605 193.239 1.00 81.25 366 PHE A N 1
ATOM 2828 C CA . PHE A 1 366 ? -118.138 -40.042 192.522 1.00 81.25 366 PHE A CA 1
ATOM 2829 C C . PHE A 1 366 ? -118.182 -38.532 192.747 1.00 81.25 366 PHE A C 1
ATOM 2831 O O . PHE A 1 366 ? -118.113 -38.072 193.885 1.00 81.25 366 PHE A O 1
ATOM 2838 N N . GLU A 1 367 ? -118.340 -37.775 191.661 1.00 66.25 367 GLU A N 1
ATOM 2839 C CA . GLU A 1 367 ? -118.464 -36.310 191.689 1.00 66.25 367 GLU A CA 1
ATOM 2840 C C . GLU A 1 367 ? -119.671 -35.846 192.525 1.00 66.25 367 GLU A C 1
ATOM 2842 O O . GLU A 1 367 ? -119.627 -34.812 193.190 1.00 66.25 367 GLU A O 1
ATOM 2847 N N . HIS A 1 368 ? -120.721 -36.671 192.575 1.00 72.69 368 HIS A N 1
ATOM 2848 C CA . HIS A 1 368 ? -121.862 -36.514 193.469 1.00 72.69 368 HIS A CA 1
ATOM 2849 C C . HIS A 1 368 ? -122.100 -37.806 194.248 1.00 72.69 368 HIS A C 1
ATOM 2851 O O . HIS A 1 368 ? -122.138 -38.894 193.668 1.00 72.69 368 HIS A O 1
ATOM 2857 N N . HIS A 1 369 ? -122.269 -37.694 195.565 1.00 74.69 369 HIS A N 1
ATOM 2858 C CA . HIS A 1 369 ? -122.538 -38.849 196.413 1.00 74.69 369 HIS A CA 1
ATOM 2859 C C . HIS A 1 369 ? -123.953 -39.388 196.170 1.00 74.69 369 HIS A C 1
ATOM 2861 O O . HIS A 1 369 ? -124.918 -38.629 196.082 1.00 74.69 369 HIS A O 1
ATOM 2867 N N . TYR A 1 370 ? -124.085 -40.707 196.084 1.00 73.94 370 TYR A N 1
ATOM 2868 C CA . TYR A 1 370 ? -125.377 -41.381 195.990 1.00 73.94 370 TYR A CA 1
ATOM 2869 C C . TYR A 1 370 ? -125.975 -41.602 197.378 1.00 73.94 370 TYR A C 1
ATOM 2871 O O . TYR A 1 370 ? -125.250 -41.744 198.353 1.00 73.94 370 TYR A O 1
ATOM 2879 N N . LEU A 1 371 ? -127.301 -41.679 197.489 1.00 76.50 371 LEU A N 1
ATOM 2880 C CA . LEU A 1 371 ? -127.959 -41.952 198.777 1.00 76.50 371 LEU A CA 1
ATOM 2881 C C . LEU A 1 371 ? -127.749 -43.398 199.256 1.00 76.50 371 LEU A C 1
ATOM 2883 O O . LEU A 1 371 ? -127.679 -43.659 200.453 1.00 76.50 371 LEU A O 1
ATOM 2887 N N . ALA A 1 372 ? -127.609 -44.327 198.315 1.00 74.88 372 ALA A N 1
ATOM 2888 C CA . ALA A 1 372 ? -127.231 -45.714 198.542 1.00 74.88 372 ALA A CA 1
ATOM 2889 C C . ALA A 1 372 ? -126.193 -46.113 197.481 1.00 74.88 372 ALA A C 1
ATOM 2891 O O . ALA A 1 372 ? -126.161 -45.485 196.418 1.00 74.88 372 ALA A O 1
ATOM 2892 N N . PRO A 1 373 ? -125.330 -47.110 197.744 1.00 81.44 373 PRO A N 1
ATOM 2893 C CA . PRO A 1 373 ? -124.347 -47.568 196.770 1.00 81.44 373 PRO A CA 1
ATOM 2894 C C . PRO A 1 373 ? -124.958 -47.795 195.373 1.00 81.44 373 PRO A C 1
ATOM 2896 O O . PRO A 1 373 ? -125.911 -48.571 195.249 1.00 81.44 373 PRO A O 1
ATOM 2899 N N . PRO A 1 374 ? -124.462 -47.116 194.322 1.00 83.62 374 PRO A N 1
ATOM 2900 C CA . PRO A 1 374 ? -125.003 -47.253 192.974 1.00 83.62 374 PRO A CA 1
ATOM 2901 C C . PRO A 1 374 ? -124.630 -48.612 192.364 1.00 83.62 374 PRO A C 1
ATOM 2903 O O . PRO A 1 374 ? -123.640 -49.235 192.740 1.00 83.62 374 PRO A O 1
ATOM 2906 N N . LYS A 1 375 ? -125.370 -49.063 191.350 1.00 81.44 375 LYS A N 1
ATOM 2907 C CA . LYS A 1 375 ? -124.909 -50.157 190.483 1.00 81.44 375 LYS A CA 1
ATOM 2908 C C . LYS A 1 375 ? -123.843 -49.604 189.543 1.00 81.44 375 LYS A C 1
ATOM 2910 O O . LYS A 1 375 ? -124.119 -48.688 188.772 1.00 81.44 375 LYS A O 1
ATOM 2915 N N . VAL A 1 376 ? -122.634 -50.152 189.610 1.00 80.12 376 VAL A N 1
ATOM 2916 C CA . VAL A 1 376 ? -121.514 -49.730 188.761 1.00 80.12 376 VAL A CA 1
ATOM 2917 C C . VAL A 1 376 ? -121.296 -50.761 187.666 1.00 80.12 376 VAL A C 1
ATOM 2919 O O . VAL A 1 376 ? -121.050 -51.933 187.950 1.00 80.12 376 VAL A O 1
ATOM 2922 N N . PHE A 1 377 ? -121.364 -50.319 186.414 1.00 80.69 377 PHE A N 1
ATOM 2923 C CA . PHE A 1 377 ? -120.960 -51.119 185.265 1.00 80.69 377 PHE A CA 1
ATOM 2924 C C . PHE A 1 377 ? -119.548 -50.741 184.857 1.00 80.69 377 PHE A C 1
ATOM 2926 O O . PHE A 1 377 ? -119.207 -49.561 184.788 1.00 80.69 377 PHE A O 1
ATOM 2933 N N . LEU A 1 378 ? -118.741 -51.759 184.573 1.00 83.69 378 LEU A N 1
ATOM 2934 C CA . LEU A 1 378 ? -117.360 -51.611 184.144 1.00 83.69 378 LEU A CA 1
ATOM 2935 C C . LEU A 1 378 ? -117.179 -52.184 182.742 1.00 83.69 378 LEU A C 1
ATOM 2937 O O . LEU A 1 378 ? -117.744 -53.226 182.417 1.00 83.69 378 LEU A O 1
ATOM 2941 N N . SER A 1 379 ? -116.326 -51.542 181.950 1.00 79.69 379 SER A N 1
ATOM 2942 C CA . SER A 1 379 ? -115.826 -52.074 180.686 1.00 79.69 379 SER A CA 1
ATOM 2943 C C . SER A 1 379 ? -114.312 -51.989 180.670 1.00 79.69 379 SER A C 1
ATOM 2945 O O . SER A 1 379 ? -113.742 -50.914 180.844 1.00 79.69 379 SER A O 1
ATOM 2947 N N . LEU A 1 380 ? -113.656 -53.113 180.407 1.00 81.69 380 LEU A N 1
ATOM 2948 C CA . LEU A 1 380 ? -112.245 -53.126 180.049 1.00 81.69 380 LEU A CA 1
ATOM 2949 C C . LEU A 1 380 ? -112.094 -52.482 178.663 1.00 81.69 380 LEU A C 1
ATOM 2951 O O . LEU A 1 380 ? -112.877 -52.792 177.767 1.00 81.69 380 LEU A O 1
ATOM 2955 N N . GLN A 1 381 ? -111.134 -51.575 178.495 1.00 81.50 381 GLN A N 1
ATOM 2956 C CA . GLN A 1 381 ? -110.956 -50.844 177.237 1.00 81.50 381 GLN A CA 1
ATOM 2957 C C . GLN A 1 381 ? -109.705 -51.279 176.479 1.00 81.50 381 GLN A C 1
ATOM 2959 O O . GLN A 1 381 ? -109.807 -51.710 175.334 1.00 81.50 381 GLN A O 1
ATOM 2964 N N . THR A 1 382 ? -108.531 -51.211 177.103 1.00 75.06 382 THR A N 1
ATOM 2965 C CA . THR A 1 382 ? -107.276 -51.654 176.480 1.00 75.06 382 THR A CA 1
ATOM 2966 C C . THR A 1 382 ? -106.460 -52.517 177.427 1.00 75.06 382 THR A C 1
ATOM 2968 O O . THR A 1 382 ? -106.491 -52.314 178.639 1.00 75.06 382 THR A O 1
ATOM 2971 N N . ILE A 1 383 ? -105.733 -53.482 176.860 1.00 78.81 383 ILE A N 1
ATOM 2972 C CA . ILE A 1 383 ? -104.683 -54.262 177.523 1.00 78.81 383 ILE A CA 1
ATOM 2973 C C . ILE A 1 383 ? -103.455 -54.239 176.610 1.00 78.81 383 ILE A C 1
ATOM 2975 O O . ILE A 1 383 ? -103.570 -54.528 175.420 1.00 78.81 383 ILE A O 1
ATOM 2979 N N . ASP A 1 384 ? -102.292 -53.930 177.173 1.00 74.12 384 ASP A N 1
ATOM 2980 C CA . ASP A 1 384 ? -100.989 -54.022 176.508 1.00 74.12 384 ASP A CA 1
ATOM 2981 C C . ASP A 1 384 ? -100.244 -55.286 176.981 1.00 74.12 384 ASP A C 1
ATOM 2983 O O . ASP A 1 384 ? -100.026 -55.455 178.184 1.00 74.12 384 ASP A O 1
ATOM 2987 N N . GLN A 1 385 ? -99.901 -56.201 176.062 1.00 74.31 385 GLN A N 1
ATOM 2988 C CA . GLN A 1 385 ? -99.520 -57.595 176.367 1.00 74.31 385 GLN A CA 1
ATOM 2989 C C . GLN A 1 385 ? -98.224 -58.069 175.680 1.00 74.31 385 GLN A C 1
ATOM 2991 O O . GLN A 1 385 ? -97.882 -57.628 174.583 1.00 74.31 385 GLN A O 1
ATOM 2996 N N . HIS A 1 386 ? -97.533 -59.045 176.291 1.00 67.38 386 HIS A N 1
ATOM 2997 C CA . HIS A 1 386 ? -96.330 -59.693 175.746 1.00 67.38 386 HIS A CA 1
ATOM 2998 C C . HIS A 1 386 ? -96.647 -61.062 175.102 1.00 67.38 386 HIS A C 1
ATOM 3000 O O . HIS A 1 386 ? -97.373 -61.880 175.662 1.00 67.38 386 HIS A O 1
ATOM 3006 N N . THR A 1 387 ? -96.087 -61.336 173.921 1.00 56.06 387 THR A N 1
ATOM 3007 C CA . THR A 1 387 ? -96.292 -62.569 173.136 1.00 56.06 387 THR A CA 1
ATOM 3008 C C . THR A 1 387 ? -95.750 -63.844 173.812 1.00 56.06 387 THR A C 1
ATOM 3010 O O . THR A 1 387 ? -94.634 -63.837 174.324 1.00 56.06 387 THR A O 1
ATOM 3013 N N . TYR A 1 388 ? -96.508 -64.950 173.689 1.00 59.69 388 TYR A N 1
ATOM 3014 C CA . TYR A 1 388 ? -96.240 -66.358 174.084 1.00 59.69 388 TYR A CA 1
ATOM 3015 C C . TYR A 1 388 ? -96.691 -66.859 175.471 1.00 59.69 388 TYR A C 1
ATOM 3017 O O . TYR A 1 388 ? -96.415 -68.011 175.807 1.00 59.69 388 TYR A O 1
ATOM 3025 N N . GLN A 1 389 ? -97.465 -66.093 176.245 1.00 59.56 389 GLN A N 1
ATOM 3026 C CA . GLN A 1 389 ? -98.124 -66.614 177.456 1.00 59.56 389 GLN A CA 1
ATOM 3027 C C . GLN A 1 389 ? -99.627 -66.321 177.452 1.00 59.56 389 GLN A C 1
ATOM 3029 O O . GLN A 1 389 ? -100.080 -65.321 176.903 1.00 59.56 389 GLN A O 1
ATOM 3034 N N . ARG A 1 390 ? -100.416 -67.235 178.029 1.00 62.88 390 ARG A N 1
ATOM 3035 C CA . ARG A 1 390 ? -101.872 -67.100 178.155 1.00 62.88 390 ARG A CA 1
ATOM 3036 C C . ARG A 1 390 ? -102.157 -66.094 179.269 1.00 62.88 390 ARG A C 1
ATOM 3038 O O . ARG A 1 390 ? -101.703 -66.306 180.389 1.00 62.88 390 ARG A O 1
ATOM 3045 N N . GLN A 1 391 ? -102.881 -65.019 178.971 1.00 66.75 391 GLN A N 1
ATOM 3046 C CA . GLN A 1 391 ? -103.176 -63.977 179.954 1.00 66.75 391 GLN A CA 1
ATOM 3047 C C . GLN A 1 391 ? -104.666 -63.927 180.282 1.00 66.75 391 GLN A C 1
ATOM 3049 O O . GLN A 1 391 ? -105.507 -63.931 179.387 1.00 66.75 391 GLN A O 1
ATOM 3054 N N . SER A 1 392 ? -104.962 -63.856 181.580 1.00 72.56 392 SER A N 1
ATOM 3055 C CA . SER A 1 392 ? -106.307 -63.732 182.138 1.00 72.56 392 SER A CA 1
ATOM 3056 C C . SER A 1 392 ? -106.336 -62.505 183.051 1.00 72.56 392 SER A C 1
ATOM 3058 O O . SER A 1 392 ? -105.702 -62.504 184.111 1.00 72.56 392 SER A O 1
ATOM 3060 N N . VAL A 1 393 ? -107.050 -61.455 182.636 1.00 74.06 393 VAL A N 1
ATOM 3061 C CA . VAL A 1 393 ? -107.295 -60.238 183.428 1.00 74.06 393 VAL A CA 1
ATOM 3062 C C . VAL A 1 393 ? -108.782 -60.176 183.750 1.00 74.06 393 VAL A C 1
ATOM 3064 O O . VAL A 1 393 ? -109.608 -60.236 182.842 1.00 74.06 393 VAL A O 1
ATOM 3067 N N . ALA A 1 394 ? -109.126 -60.051 185.030 1.00 80.69 394 ALA A N 1
ATOM 3068 C CA . ALA A 1 394 ? -110.483 -59.743 185.458 1.00 80.69 394 ALA A CA 1
ATOM 3069 C C . ALA A 1 394 ? -110.551 -58.319 185.995 1.00 80.69 394 ALA A C 1
ATOM 3071 O O . ALA A 1 394 ? -109.702 -57.883 186.776 1.00 80.69 394 ALA A O 1
ATOM 3072 N N . LEU A 1 395 ? -111.602 -57.625 185.587 1.00 86.38 395 LEU A N 1
ATOM 3073 C CA . LEU A 1 395 ? -111.941 -56.296 186.047 1.00 86.38 395 LEU A CA 1
ATOM 3074 C C . LEU A 1 395 ? -113.118 -56.405 187.017 1.00 86.38 395 LEU A C 1
ATOM 3076 O O . LEU A 1 395 ? -114.120 -57.045 186.701 1.00 86.38 395 LEU A O 1
ATOM 3080 N N . SER A 1 396 ? -113.004 -55.793 188.191 1.00 86.38 396 SER A N 1
ATOM 3081 C CA . SER A 1 396 ? -114.059 -55.826 189.209 1.00 86.38 396 SER A CA 1
ATOM 3082 C C . SER A 1 396 ? -114.204 -54.479 189.905 1.00 86.38 396 SER A C 1
ATOM 3084 O O . SER A 1 396 ? -113.200 -53.846 190.227 1.00 86.38 396 SER A O 1
ATOM 3086 N N . ALA A 1 397 ? -115.448 -54.065 190.153 1.00 85.81 397 ALA A N 1
ATOM 3087 C CA . ALA A 1 397 ? -115.769 -52.958 191.046 1.00 85.81 397 ALA A CA 1
ATOM 3088 C C . ALA A 1 397 ? -115.968 -53.543 192.439 1.00 85.81 397 ALA A C 1
ATOM 3090 O O . ALA A 1 397 ? -116.720 -54.500 192.617 1.00 85.81 397 ALA A O 1
ATOM 3091 N N . LEU A 1 398 ? -115.271 -52.980 193.408 1.00 87.56 398 LEU A N 1
ATOM 3092 C CA . LEU A 1 398 ? -115.297 -53.398 194.796 1.00 87.56 398 LEU A CA 1
ATOM 3093 C C . LEU A 1 398 ? -115.593 -52.198 195.670 1.00 87.56 398 LEU A C 1
ATOM 3095 O O . LEU A 1 398 ? -115.434 -51.060 195.232 1.00 87.56 398 LEU A O 1
ATOM 3099 N N . ASP A 1 399 ? -116.040 -52.473 196.893 1.00 87.94 399 ASP A N 1
ATOM 3100 C CA . ASP A 1 399 ? -116.273 -51.452 197.914 1.00 87.94 399 ASP A CA 1
ATOM 3101 C C . ASP A 1 399 ? -117.097 -50.278 197.375 1.00 87.94 399 ASP A C 1
ATOM 3103 O O . ASP A 1 399 ? -116.803 -49.108 197.618 1.00 87.94 399 ASP A O 1
ATOM 3107 N N . ILE A 1 400 ? -118.119 -50.612 196.578 1.00 86.31 400 ILE A N 1
ATOM 3108 C CA . ILE A 1 400 ? -119.010 -49.623 195.995 1.00 86.31 400 ILE A CA 1
ATOM 3109 C C . ILE A 1 400 ? -119.771 -48.990 197.150 1.00 86.31 400 ILE A C 1
ATOM 3111 O O . ILE A 1 400 ? -120.617 -49.615 197.788 1.00 86.31 400 ILE A O 1
ATOM 3115 N N . GLY A 1 401 ? -119.417 -47.748 197.433 1.00 84.38 401 GLY A N 1
ATOM 3116 C CA . GLY A 1 401 ? -120.037 -46.924 198.441 1.00 84.38 401 GLY A CA 1
ATOM 3117 C C . GLY A 1 401 ? -120.859 -45.824 197.799 1.00 84.38 401 GLY A C 1
ATOM 3118 O O . GLY A 1 401 ? -120.936 -45.655 196.587 1.00 84.38 401 GLY A O 1
ATOM 3119 N N . THR A 1 402 ? -121.451 -45.008 198.646 1.00 83.69 402 THR A N 1
ATOM 3120 C CA . THR A 1 402 ? -122.151 -43.797 198.226 1.00 83.69 402 THR A CA 1
ATOM 3121 C C . THR A 1 402 ? -121.209 -42.728 197.668 1.00 83.69 402 THR A C 1
ATOM 3123 O O . THR A 1 402 ? -121.644 -41.884 196.895 1.00 83.69 402 THR A O 1
ATOM 3126 N N . HIS A 1 403 ? -119.916 -42.775 198.008 1.00 81.69 403 HIS A N 1
ATOM 3127 C CA . HIS A 1 403 ? -118.940 -41.731 197.671 1.00 81.69 403 HIS A CA 1
ATOM 3128 C C . HIS A 1 403 ? -117.983 -42.114 196.539 1.00 81.69 403 HIS A C 1
ATOM 3130 O O . HIS A 1 403 ? -117.277 -41.257 196.014 1.00 81.69 403 HIS A O 1
ATOM 3136 N N . GLY A 1 404 ? -117.941 -43.388 196.167 1.00 87.75 404 GLY A N 1
ATOM 3137 C CA . GLY A 1 404 ? -116.985 -43.910 195.206 1.00 87.75 404 GLY A CA 1
ATOM 3138 C C . GLY A 1 404 ? -116.954 -45.428 195.218 1.00 87.75 404 GLY A C 1
ATOM 3139 O O . GLY A 1 404 ? -117.757 -46.070 195.894 1.00 87.75 404 GLY A O 1
ATOM 3140 N N . PHE A 1 405 ? -116.015 -46.001 194.483 1.00 90.56 405 PHE A N 1
ATOM 3141 C CA . PHE A 1 405 ? -115.752 -47.434 194.479 1.00 90.56 405 PHE A CA 1
ATOM 3142 C C . PHE A 1 405 ? -114.277 -47.700 194.184 1.00 90.56 405 PHE A C 1
ATOM 3144 O O . PHE A 1 405 ? -113.561 -46.842 193.665 1.00 90.56 405 PHE A O 1
ATOM 3151 N N . THR A 1 406 ? -113.817 -48.904 194.489 1.00 86.56 406 THR A N 1
ATOM 3152 C CA . THR A 1 406 ? -112.477 -49.362 194.140 1.00 86.56 406 THR A CA 1
ATOM 3153 C C . THR A 1 406 ? -112.531 -50.171 192.853 1.00 86.56 406 THR A C 1
ATOM 3155 O O . THR A 1 406 ? -113.188 -51.207 192.760 1.00 86.56 406 THR A O 1
ATOM 3158 N N . LEU A 1 407 ? -111.819 -49.703 191.837 1.00 85.81 407 LEU A N 1
ATOM 3159 C CA . LEU A 1 407 ? -111.592 -50.421 190.596 1.00 85.81 407 LEU A CA 1
ATOM 3160 C C . LEU A 1 407 ? -110.405 -51.373 190.789 1.00 85.81 407 LEU A C 1
ATOM 3162 O O . LEU A 1 407 ? -109.287 -50.918 191.026 1.00 85.81 407 LEU A O 1
ATOM 3166 N N . ARG A 1 408 ? -110.637 -52.684 190.678 1.00 86.81 408 ARG A N 1
ATOM 3167 C CA . ARG A 1 408 ? -109.600 -53.716 190.812 1.00 86.81 408 ARG A CA 1
ATOM 3168 C C . ARG A 1 408 ? -109.336 -54.416 189.488 1.00 86.81 408 ARG A C 1
ATOM 3170 O O . ARG A 1 408 ? -110.245 -55.016 188.909 1.00 86.81 408 ARG A O 1
ATOM 3177 N N . PHE A 1 409 ? -108.066 -54.443 189.099 1.00 85.00 409 PHE A N 1
ATOM 3178 C CA . PHE A 1 409 ? -107.538 -55.354 188.088 1.00 85.00 409 PHE A CA 1
ATOM 3179 C C . PHE A 1 409 ? -106.922 -56.565 188.793 1.00 85.00 409 PHE A C 1
ATOM 3181 O O . PHE A 1 409 ? -105.993 -56.428 189.593 1.00 85.00 409 PHE A O 1
ATOM 3188 N N . SER A 1 410 ? -107.474 -57.751 188.535 1.00 81.06 410 SER A N 1
ATOM 3189 C CA . SER A 1 410 ? -106.974 -59.024 189.060 1.00 81.06 410 SER A CA 1
ATOM 3190 C C . SER A 1 410 ? -106.365 -59.848 187.940 1.00 81.06 410 SER A C 1
ATOM 3192 O O . SER A 1 410 ? -107.015 -60.107 186.927 1.00 81.06 410 SER A O 1
ATOM 3194 N N . GLN A 1 411 ? -105.133 -60.296 188.144 1.00 77.00 411 GLN A N 1
ATOM 3195 C CA . GLN A 1 411 ? -104.448 -61.175 187.210 1.00 77.00 411 GLN A CA 1
ATOM 3196 C C . GLN A 1 411 ? -104.494 -62.630 187.688 1.00 77.00 411 GLN A C 1
ATOM 3198 O O . GLN A 1 411 ? -104.216 -62.912 188.854 1.00 77.00 411 GLN A O 1
ATOM 3203 N N . PHE A 1 412 ? -104.768 -63.558 186.769 1.00 72.69 412 PHE A N 1
ATOM 3204 C CA . PHE A 1 412 ? -104.736 -65.003 187.015 1.00 72.69 412 PHE A CA 1
ATOM 3205 C C . PHE A 1 412 ? -103.677 -65.669 186.120 1.00 72.69 412 PHE A C 1
ATOM 3207 O O . PHE A 1 412 ? -103.244 -65.098 185.117 1.00 72.69 412 PHE A O 1
ATOM 3214 N N . ASP A 1 413 ? -103.240 -66.870 186.500 1.00 64.88 413 ASP A N 1
ATOM 3215 C CA . ASP A 1 413 ? -102.446 -67.785 185.662 1.00 64.88 413 ASP A CA 1
ATOM 3216 C C . ASP A 1 413 ? -101.134 -67.225 185.084 1.00 64.88 413 ASP A C 1
ATOM 3218 O O . ASP A 1 413 ? -100.735 -67.551 183.971 1.00 64.88 413 ASP A O 1
ATOM 3222 N N . ASN A 1 414 ? -100.420 -66.411 185.869 1.00 67.69 414 ASN A N 1
ATOM 3223 C CA . ASN A 1 414 ? -99.123 -65.811 185.517 1.00 67.69 414 ASN A CA 1
ATOM 3224 C C . ASN A 1 414 ? -99.140 -64.784 184.363 1.00 67.69 414 ASN A C 1
ATOM 3226 O O . ASN A 1 414 ? -98.066 -64.342 183.976 1.00 67.69 414 ASN A O 1
ATOM 3230 N N . GLY A 1 415 ? -100.329 -64.316 183.946 1.00 64.12 415 GLY A N 1
ATOM 3231 C CA . GLY A 1 415 ? -100.617 -63.195 183.023 1.00 64.12 415 GLY A CA 1
ATOM 3232 C C . GLY A 1 415 ? -99.455 -62.294 182.567 1.00 64.12 415 GLY A C 1
ATOM 3233 O O . GLY A 1 415 ? -98.765 -62.680 181.661 1.00 64.12 415 GLY A O 1
ATOM 3234 N N . LEU A 1 416 ? -99.215 -61.106 183.120 1.00 67.56 416 LEU A N 1
ATOM 3235 C CA . LEU A 1 416 ? -98.208 -60.100 182.725 1.00 67.56 416 LEU A CA 1
ATOM 3236 C C . LEU A 1 416 ? -98.635 -59.165 181.583 1.00 67.56 416 LEU A C 1
ATOM 3238 O O . LEU A 1 416 ? -98.073 -59.170 180.488 1.00 67.56 416 LEU A O 1
ATOM 3242 N N . TYR A 1 417 ? -99.610 -58.310 181.883 1.00 69.75 417 TYR A N 1
ATOM 3243 C CA . TYR A 1 417 ? -99.899 -57.117 181.087 1.00 69.75 417 TYR A CA 1
ATOM 3244 C C . TYR A 1 417 ? -99.025 -55.939 181.550 1.00 69.75 417 TYR A C 1
ATOM 3246 O O . TYR A 1 417 ? -98.659 -55.849 182.724 1.00 69.75 417 TYR A O 1
ATOM 3254 N N . TYR A 1 418 ? -98.677 -55.033 180.636 1.00 72.38 418 TYR A N 1
ATOM 3255 C CA . TYR A 1 418 ? -97.907 -53.821 180.947 1.00 72.38 418 TYR A CA 1
ATOM 3256 C C . TYR A 1 418 ? -98.799 -52.668 181.397 1.00 72.38 418 TYR A C 1
ATOM 3258 O O . TYR A 1 418 ? -98.437 -51.908 182.296 1.00 72.38 418 TYR A O 1
ATOM 3266 N N . SER A 1 419 ? -99.973 -52.556 180.782 1.00 75.50 419 SER A N 1
ATOM 3267 C CA . SER A 1 419 ? -101.001 -51.592 181.148 1.00 75.50 419 SER A CA 1
ATOM 3268 C C . SER A 1 419 ? -102.382 -52.153 180.829 1.00 75.50 419 SER A C 1
ATOM 3270 O O . SER A 1 419 ? -102.537 -52.984 179.930 1.00 75.50 419 SER A O 1
ATOM 3272 N N . ALA A 1 420 ? -103.380 -51.717 181.592 1.00 74.44 420 ALA A N 1
ATOM 3273 C CA . ALA A 1 420 ? -104.782 -51.961 181.302 1.00 74.44 420 ALA A CA 1
ATOM 3274 C C . ALA A 1 420 ? -105.594 -50.706 181.635 1.00 74.44 420 ALA A C 1
ATOM 3276 O O . ALA A 1 420 ? -105.269 -49.996 182.587 1.00 74.44 420 ALA A O 1
ATOM 3277 N N . THR A 1 421 ? -106.640 -50.431 180.859 1.00 80.88 421 THR A N 1
ATOM 3278 C CA . THR A 1 421 ? -107.556 -49.307 181.097 1.00 80.88 421 THR A CA 1
ATOM 3279 C C . THR A 1 421 ? -108.994 -49.796 181.209 1.00 80.88 421 THR A C 1
ATOM 3281 O O . THR A 1 421 ? -109.365 -50.834 180.652 1.00 80.88 421 THR A O 1
ATOM 3284 N N . ALA A 1 422 ? -109.820 -49.048 181.937 1.00 80.25 422 ALA A N 1
ATOM 3285 C CA . ALA A 1 422 ? -111.236 -49.335 182.087 1.00 80.25 422 ALA A CA 1
ATOM 3286 C C . ALA A 1 422 ? -112.072 -48.056 182.042 1.00 80.25 422 ALA A C 1
ATOM 3288 O O . ALA A 1 422 ? -111.628 -46.997 182.482 1.00 80.25 422 ALA A O 1
ATOM 3289 N N . ALA A 1 423 ? -113.302 -48.196 181.560 1.00 80.88 423 ALA A N 1
ATOM 3290 C CA . ALA A 1 423 ? -114.362 -47.207 181.672 1.00 80.88 423 ALA A CA 1
ATOM 3291 C C . ALA A 1 423 ? -115.447 -47.708 182.627 1.00 80.88 423 ALA A C 1
ATOM 3293 O O . ALA A 1 423 ? -115.606 -48.918 182.824 1.00 80.88 423 ALA A O 1
ATOM 3294 N N . TRP A 1 424 ? -116.205 -46.781 183.209 1.00 82.25 424 TRP A N 1
ATOM 3295 C CA . TRP A 1 424 ? -117.266 -47.105 184.153 1.00 82.25 424 TRP A CA 1
ATOM 3296 C C . TRP A 1 424 ? -118.449 -46.141 184.054 1.00 82.25 424 TRP A C 1
ATOM 3298 O O . TRP A 1 424 ? -118.314 -45.008 183.600 1.00 82.25 424 TRP A O 1
ATOM 3308 N N . ILE A 1 425 ? -119.616 -46.615 184.485 1.00 78.81 425 ILE A N 1
ATOM 3309 C CA . ILE A 1 425 ? -120.846 -45.830 184.629 1.00 78.81 425 ILE A CA 1
ATOM 3310 C C . ILE A 1 425 ? -121.545 -46.259 185.919 1.00 78.81 425 ILE A C 1
ATOM 3312 O O . ILE A 1 425 ? -121.564 -47.446 186.250 1.00 78.81 425 ILE A O 1
ATOM 3316 N N . ALA A 1 426 ? -122.081 -45.297 186.670 1.00 78.44 426 ALA A N 1
ATOM 3317 C CA . ALA A 1 426 ? -122.719 -45.543 187.957 1.00 78.44 426 ALA A CA 1
ATOM 3318 C C . ALA A 1 426 ? -124.189 -45.122 187.915 1.00 78.44 426 ALA A C 1
ATOM 3320 O O . ALA A 1 426 ? -124.541 -44.013 187.518 1.00 78.44 426 ALA A O 1
ATOM 3321 N N . PHE A 1 427 ? -125.046 -46.042 188.337 1.00 72.62 427 PHE A N 1
ATOM 3322 C CA . PHE A 1 427 ? -126.487 -45.929 188.261 1.00 72.62 427 PHE A CA 1
ATOM 3323 C C . PHE A 1 427 ? -127.084 -45.926 189.670 1.00 72.62 427 PHE A C 1
ATOM 3325 O O . PHE A 1 427 ? -126.871 -46.889 190.412 1.00 72.62 427 PHE A O 1
ATOM 3332 N N . PRO A 1 428 ? -127.829 -44.884 190.073 1.00 74.12 428 PRO A N 1
ATOM 3333 C CA . PRO A 1 428 ? -128.523 -44.900 191.352 1.00 74.12 428 PRO A CA 1
ATOM 3334 C C . PRO A 1 428 ? -129.517 -46.065 191.379 1.00 74.12 428 PRO A C 1
ATOM 3336 O O . PRO A 1 428 ? -130.267 -46.285 190.428 1.00 74.12 428 PRO A O 1
ATOM 3339 N N . VAL A 1 429 ? -129.502 -46.833 192.464 1.00 64.94 429 VAL A N 1
ATOM 3340 C CA . VAL A 1 429 ? -130.462 -47.919 192.672 1.00 64.94 429 VAL A CA 1
ATOM 3341 C C . VAL A 1 429 ? -131.729 -47.315 193.264 1.00 64.94 429 VAL A C 1
ATOM 3343 O O . VAL A 1 429 ? -131.672 -46.634 194.286 1.00 64.94 429 VAL A O 1
ATOM 3346 N N . HIS A 1 430 ? -132.863 -47.528 192.598 1.00 52.66 430 HIS A N 1
ATOM 3347 C CA . HIS A 1 430 ? -134.163 -47.098 193.103 1.00 52.66 430 HIS A CA 1
ATOM 3348 C C . HIS A 1 430 ? -134.586 -48.016 194.272 1.00 52.66 430 HIS A C 1
ATOM 3350 O O . HIS A 1 430 ? -134.365 -49.221 194.165 1.00 52.66 430 HIS A O 1
ATOM 3356 N N . PRO A 1 431 ? -135.18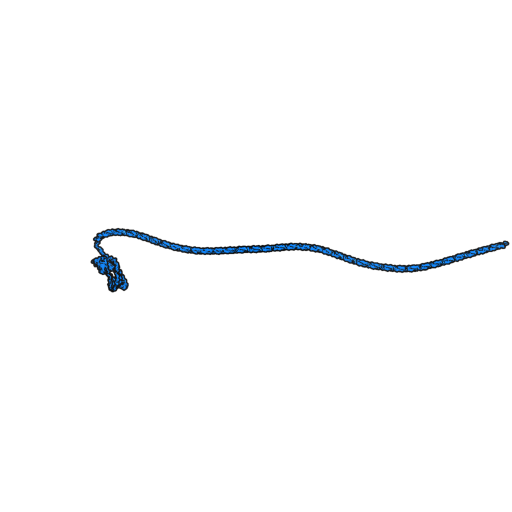8 -47.515 195.368 1.00 52.12 431 PRO A N 1
ATOM 3357 C CA . PRO A 1 431 ? -135.381 -48.304 196.596 1.00 52.12 431 PRO A CA 1
ATOM 3358 C C . PRO A 1 431 ? -136.346 -49.511 196.556 1.00 52.12 431 PRO A C 1
ATOM 3360 O O . PRO A 1 431 ? -136.497 -50.146 197.591 1.00 52.12 431 PRO A O 1
ATOM 3363 N N . ASP A 1 432 ? -136.955 -49.866 195.418 1.00 54.88 432 ASP A N 1
ATOM 3364 C CA . ASP A 1 432 ? -137.984 -50.926 195.322 1.00 54.88 432 ASP A CA 1
ATOM 3365 C C . ASP A 1 432 ? -137.643 -52.049 194.312 1.00 54.88 432 ASP A C 1
ATOM 3367 O O . ASP A 1 432 ? -138.530 -52.617 193.673 1.00 54.88 432 ASP A O 1
ATOM 3371 N N . SER A 1 433 ? -136.356 -52.381 194.142 1.00 44.94 433 SER A N 1
ATOM 3372 C CA . SER A 1 433 ? -135.898 -53.499 193.288 1.00 44.94 433 SER A CA 1
ATOM 3373 C C . SER A 1 433 ? -135.021 -54.503 194.012 1.00 44.94 433 SER A C 1
ATOM 3375 O O . SER A 1 433 ? -134.038 -54.026 194.629 1.00 44.94 433 SER A O 1
#